Protein AF-0000000080306392 (afdb_homodimer)

Radius of gyration: 23.16 Å; Cα contacts (8 Å, |Δi|>4): 1329; chains: 2; bounding box: 58×68×60 Å

Nearest PDB structures (foldseek):
  4gak-assembly1_A-2  TM=8.140E-01  e=2.488E-18  Spirosoma linguale DSM 74
  2ess-assembly1_A-2  TM=8.096E-01  e=7.467E-17  Bacteroides thetaiotaomicron VPI-5482
  5kl9-assembly1_B  TM=9.425E-01  e=2.031E-08  Escherichia coli O157:H7
  5t06-assembly1_C  TM=9.428E-01  e=4.624E-08  Escherichia coli O157:H7
  5t06-assembly1_B  TM=9.443E-01  e=8.003E-08  Escherichia coli O157:H7

pLDDT: mean 93.7, std 6.09, range [65.19, 98.94]

Sequence (542 aa):
MFSTSTMLPRHAFSARDAARAGDVWRLFQEVAVEGSTACGWPPMRYREEKTAFVVRSMTVRHHLEATYGEPLAATTWVSRMRREMLSTREIRVRSSRGAIASARQEWVHVSESLEMARAPRSLIEAFPVESGPDDDAAPELPALARELDAHEPHVFTFRAWWTWMDPLDHVNHPQYVDFCDEALSLAAHAAGLAPRDVEPIAEELTFRSPVTAGDEVRVETIARGHTEDGAAVFANRILVGDRVCVTGTTVRRMLGETGPSRLADAIRTSRMFSTSTMLPRHAFSARDAARAGDVWRLFQEVAVEGSTACGWPPMRYREEKTAFVVRSMTVRHHLEATYGEPLAATTWVSRMRREMLSTREIRVRSSRGAIASARQEWVHVSESLEMARAPRSLIEAFPVESGPDDDAAPELPALARELDAHEPHVFTFRAWWTWMDPLDHVNHPQYVDFCDEALSLAAHAAGLAPRDVEPIAEELTFRSPVTAGDEVRVETIARGHTEDGAAVFANRILVGDRVCVTGTTVRRMLGETGPSRLADAIRTSR

Structure (mmCIF, N/CA/C/O backbone):
data_AF-0000000080306392-model_v1
#
loop_
_entity.id
_entity.type
_entity.pdbx_description
1 polymer 'Acyl-ACP thioesterase'
#
loop_
_atom_site.group_PDB
_atom_site.id
_atom_site.type_symbol
_atom_site.label_atom_id
_atom_site.label_alt_id
_atom_site.label_comp_id
_atom_site.label_asym_id
_atom_site.label_entity_id
_atom_site.label_seq_id
_atom_site.pdbx_PDB_ins_code
_atom_site.Cartn_x
_atom_site.Cartn_y
_atom_site.Cartn_z
_atom_site.occupancy
_atom_site.B_iso_or_equiv
_atom_site.auth_seq_id
_atom_site.auth_comp_id
_atom_site.auth_asym_id
_atom_site.auth_atom_id
_atom_site.pdbx_PDB_model_num
ATOM 1 N N . MET A 1 1 ? -8.258 2.852 26.859 1 94.06 1 MET A N 1
ATOM 2 C CA . MET A 1 1 ? -7 3.133 26.172 1 94.06 1 MET A CA 1
ATOM 3 C C . MET A 1 1 ? -6.297 1.839 25.766 1 94.06 1 MET A C 1
ATOM 5 O O . MET A 1 1 ? -6.258 0.885 26.547 1 94.06 1 MET A O 1
ATOM 9 N N . PHE A 1 2 ? -5.871 1.812 24.5 1 95.69 2 PHE A N 1
ATOM 10 C CA . PHE A 1 2 ? -5.203 0.644 23.938 1 95.69 2 PHE A CA 1
ATOM 11 C C . PHE A 1 2 ? -3.789 0.991 23.484 1 95.69 2 PHE A C 1
ATOM 13 O O . PHE A 1 2 ? -3.553 2.07 22.938 1 95.69 2 PHE A O 1
ATOM 20 N N . SER A 1 3 ? -2.877 0.065 23.812 1 96.62 3 SER A N 1
ATOM 21 C CA . SER A 1 3 ? -1.497 0.239 23.359 1 96.62 3 SER A CA 1
ATOM 22 C C . SER A 1 3 ? -0.985 -1.008 22.656 1 96.62 3 SER A C 1
ATOM 24 O O . SER A 1 3 ? -1.393 -2.125 22.984 1 96.62 3 SER A O 1
ATOM 26 N N . THR A 1 4 ? -0.146 -0.813 21.688 1 96.38 4 THR A N 1
ATOM 27 C CA . THR A 1 4 ? 0.436 -1.923 20.938 1 96.38 4 THR A CA 1
ATOM 28 C C . THR A 1 4 ? 1.824 -1.558 20.422 1 96.38 4 THR A C 1
ATOM 30 O O . THR A 1 4 ? 2.195 -0.383 20.406 1 96.38 4 THR A O 1
ATOM 33 N N . SER A 1 5 ? 2.609 -2.551 20.141 1 94.94 5 SER A N 1
ATOM 34 C CA . SER A 1 5 ? 3.889 -2.4 19.453 1 94.94 5 SER A CA 1
ATOM 35 C C . SER A 1 5 ? 3.775 -2.789 17.984 1 94.94 5 SER A C 1
ATOM 37 O O . SER A 1 5 ? 3.086 -3.754 17.641 1 94.94 5 SER A O 1
ATOM 39 N N . THR A 1 6 ? 4.438 -2.014 17.188 1 93.06 6 THR A N 1
ATOM 40 C CA . THR A 1 6 ? 4.344 -2.277 15.758 1 93.06 6 THR A CA 1
ATOM 41 C C . THR A 1 6 ? 5.598 -1.795 15.031 1 93.06 6 THR A C 1
ATOM 43 O O . THR A 1 6 ? 6.559 -1.359 15.672 1 93.06 6 THR A O 1
ATOM 46 N N . MET A 1 7 ? 5.621 -2.037 13.719 1 92 7 MET A N 1
ATOM 47 C CA . MET A 1 7 ? 6.664 -1.584 12.812 1 92 7 MET A CA 1
ATOM 48 C C . MET A 1 7 ? 6.082 -1.232 11.445 1 92 7 MET A C 1
ATOM 50 O O . MET A 1 7 ? 5.117 -1.854 11 1 92 7 MET A O 1
ATOM 54 N N . LEU A 1 8 ? 6.656 -0.255 10.828 1 95.62 8 LEU A N 1
ATOM 55 C CA . LEU A 1 8 ? 6.266 0.029 9.453 1 95.62 8 LEU A CA 1
ATOM 56 C C . LEU A 1 8 ? 6.898 -0.969 8.484 1 95.62 8 LEU A C 1
ATOM 58 O O . LEU A 1 8 ? 8.055 -1.354 8.656 1 95.62 8 LEU A O 1
ATOM 62 N N . PRO A 1 9 ? 6.152 -1.354 7.496 1 94.44 9 PRO A N 1
ATOM 63 C CA . PRO A 1 9 ? 6.684 -2.316 6.531 1 94.44 9 PRO A CA 1
ATOM 64 C C . PRO A 1 9 ? 7.727 -1.703 5.602 1 94.44 9 PRO A C 1
ATOM 66 O O . PRO A 1 9 ? 7.816 -0.478 5.492 1 94.44 9 PRO A O 1
ATOM 69 N N . ARG A 1 10 ? 8.445 -2.52 4.914 1 91.94 10 ARG A N 1
ATOM 70 C CA . ARG A 1 10 ? 9.539 -2.1 4.039 1 91.94 10 ARG A CA 1
ATOM 71 C C . ARG A 1 10 ? 9.039 -1.131 2.969 1 91.94 10 ARG A C 1
ATOM 73 O O . ARG A 1 10 ? 9.688 -0.124 2.684 1 91.94 10 ARG A O 1
ATOM 80 N N . HIS A 1 11 ? 7.914 -1.442 2.412 1 92.06 11 HIS A N 1
ATOM 81 C CA . HIS A 1 11 ? 7.453 -0.663 1.271 1 92.06 11 HIS A CA 1
ATOM 82 C C . HIS A 1 11 ? 6.98 0.722 1.702 1 92.06 11 HIS A C 1
ATOM 84 O O . HIS A 1 11 ? 6.703 1.577 0.859 1 92.06 11 HIS A O 1
ATOM 90 N N . ALA A 1 12 ? 6.906 0.969 3.008 1 95.62 12 ALA A N 1
ATOM 91 C CA . ALA A 1 12 ? 6.504 2.271 3.533 1 95.62 12 ALA A CA 1
ATOM 92 C C . ALA A 1 12 ? 7.637 3.285 3.412 1 95.62 12 ALA A C 1
ATOM 94 O O . ALA A 1 12 ? 7.422 4.488 3.574 1 95.62 12 ALA A O 1
ATOM 95 N N . PHE A 1 13 ? 8.867 2.818 3.121 1 95.25 13 PHE A N 1
ATOM 96 C CA . PHE A 1 13 ? 10.039 3.684 3.201 1 95.25 13 PHE A CA 1
ATOM 97 C C . PHE A 1 13 ? 10.547 4.035 1.811 1 95.25 13 PHE A C 1
ATOM 99 O O . PHE A 1 13 ? 10.508 3.205 0.9 1 95.25 13 PHE A O 1
ATOM 106 N N . SER A 1 14 ? 11.008 5.273 1.698 1 92.88 14 SER A N 1
ATOM 107 C CA . SER A 1 14 ? 11.625 5.758 0.471 1 92.88 14 SER A CA 1
ATOM 108 C C . SER A 1 14 ? 13.133 5.492 0.47 1 92.88 14 SER A C 1
ATOM 110 O O . SER A 1 14 ? 13.656 4.871 1.394 1 92.88 14 SER A O 1
ATOM 112 N N . ALA A 1 15 ? 13.789 5.988 -0.586 1 90.19 15 ALA A N 1
ATOM 113 C CA . ALA A 1 15 ? 15.219 5.77 -0.763 1 90.19 15 ALA A CA 1
ATOM 114 C C . ALA A 1 15 ? 16.031 6.523 0.289 1 90.19 15 ALA A C 1
ATOM 116 O O . ALA A 1 15 ? 17.219 6.27 0.467 1 90.19 15 ALA A O 1
ATOM 117 N N . ARG A 1 16 ? 15.43 7.402 1.005 1 89.25 16 ARG A N 1
ATOM 118 C CA . ARG A 1 16 ? 16.156 8.07 2.082 1 89.25 16 ARG A CA 1
ATOM 119 C C . ARG A 1 16 ? 15.852 7.422 3.43 1 89.25 16 ARG A C 1
ATOM 121 O O . ARG A 1 16 ? 16.172 7.98 4.48 1 89.25 16 ARG A O 1
ATOM 128 N N . ASP A 1 17 ? 15.141 6.336 3.412 1 88.19 17 ASP A N 1
ATOM 129 C CA . ASP A 1 17 ? 14.828 5.516 4.578 1 88.19 17 ASP A CA 1
ATOM 130 C C . ASP A 1 17 ? 13.859 6.234 5.512 1 88.19 17 ASP A C 1
ATOM 132 O O . ASP A 1 17 ? 13.961 6.117 6.734 1 88.19 17 ASP A O 1
ATOM 136 N N . ALA A 1 18 ? 13.062 7.051 4.941 1 91 18 ALA A N 1
ATOM 137 C CA . ALA A 1 18 ? 12.008 7.73 5.691 1 91 18 ALA A CA 1
ATOM 138 C C . ALA A 1 18 ? 10.625 7.234 5.281 1 91 18 ALA A C 1
ATOM 140 O O . ALA A 1 18 ? 10.375 6.992 4.098 1 91 18 ALA A O 1
ATOM 141 N N . ALA A 1 19 ? 9.789 7.121 6.273 1 95.62 19 ALA A N 1
ATOM 142 C CA . ALA A 1 19 ? 8.438 6.648 6.004 1 95.62 19 ALA A CA 1
ATOM 143 C C . ALA A 1 19 ? 7.625 7.707 5.258 1 95.62 19 ALA A C 1
ATOM 145 O O . ALA A 1 19 ? 7.734 8.898 5.547 1 95.62 19 ALA A O 1
ATOM 146 N N . ARG A 1 20 ? 6.828 7.273 4.359 1 96.5 20 ARG A N 1
ATOM 147 C CA . ARG A 1 20 ? 5.926 8.164 3.643 1 96.5 20 ARG A CA 1
ATOM 148 C C . ARG A 1 20 ? 4.703 8.5 4.488 1 96.5 20 ARG A C 1
ATOM 150 O O . ARG A 1 20 ? 4.242 7.68 5.281 1 96.5 20 ARG A O 1
ATOM 157 N N . ALA A 1 21 ? 4.176 9.719 4.238 1 97.94 21 ALA A N 1
ATOM 158 C CA . ALA A 1 21 ? 3.037 10.195 5.02 1 97.94 21 ALA A CA 1
ATOM 159 C C . ALA A 1 21 ? 1.858 9.234 4.918 1 97.94 21 ALA A C 1
ATOM 161 O O . ALA A 1 21 ? 1.241 8.891 5.93 1 97.94 21 ALA A O 1
ATOM 162 N N . GLY A 1 22 ? 1.537 8.789 3.678 1 97.88 22 GLY A N 1
ATOM 163 C CA . GLY A 1 22 ? 0.428 7.863 3.494 1 97.88 22 GLY A CA 1
ATOM 164 C C . GLY A 1 22 ? 0.584 6.578 4.285 1 97.88 22 GLY A C 1
ATOM 165 O O . GLY A 1 22 ? -0.397 6.031 4.793 1 97.88 22 GLY A O 1
ATOM 166 N N . ASP A 1 23 ? 1.792 6.105 4.402 1 97.5 23 ASP A N 1
ATOM 167 C CA . ASP A 1 23 ? 2.039 4.871 5.137 1 97.5 23 ASP A CA 1
ATOM 168 C C . ASP A 1 23 ? 1.917 5.094 6.645 1 97.5 23 ASP A C 1
ATOM 170 O O . ASP A 1 23 ? 1.495 4.195 7.375 1 97.5 23 ASP A O 1
ATOM 174 N N . VAL A 1 24 ? 2.262 6.246 7.141 1 98.25 24 VAL A N 1
ATOM 175 C CA . VAL A 1 24 ? 2.016 6.598 8.531 1 98.25 24 VAL A CA 1
ATOM 176 C C . VAL A 1 24 ? 0.511 6.664 8.789 1 98.25 24 VAL A C 1
ATOM 178 O O . VAL A 1 24 ? 0.033 6.219 9.836 1 98.25 24 VAL A O 1
ATOM 181 N N . TRP A 1 25 ? -0.219 7.234 7.84 1 98.56 25 TRP A N 1
ATOM 182 C CA . TRP A 1 25 ? -1.675 7.238 7.941 1 98.56 25 TRP A CA 1
ATOM 183 C C . TRP A 1 25 ? -2.219 5.816 8.039 1 98.56 25 TRP A C 1
ATOM 185 O O . TRP A 1 25 ? -3.131 5.547 8.82 1 98.56 25 TRP A O 1
ATOM 195 N N . ARG A 1 26 ? -1.692 4.91 7.215 1 97.75 26 ARG A N 1
ATOM 196 C CA . ARG A 1 26 ? -2.125 3.518 7.262 1 97.75 26 ARG A CA 1
ATOM 197 C C . ARG A 1 26 ? -1.822 2.895 8.617 1 97.75 26 ARG A C 1
ATOM 199 O O . ARG A 1 26 ? -2.604 2.086 9.125 1 97.75 26 ARG A O 1
ATOM 206 N N . LEU A 1 27 ? -0.699 3.252 9.195 1 97.75 27 LEU A N 1
ATOM 207 C CA . LEU A 1 27 ? -0.378 2.797 10.539 1 97.75 27 LEU A CA 1
ATOM 208 C C . LEU A 1 27 ? -1.445 3.244 11.539 1 97.75 27 LEU A C 1
ATOM 210 O O . LEU A 1 27 ? -1.894 2.455 12.367 1 97.75 27 LEU A O 1
ATOM 214 N N . PHE A 1 28 ? -1.903 4.508 11.43 1 98.25 28 PHE A N 1
ATOM 215 C CA . PHE A 1 28 ? -2.941 5.008 12.32 1 98.25 28 PHE A CA 1
ATOM 216 C C . PHE A 1 28 ? -4.234 4.219 12.148 1 98.25 28 PHE A C 1
ATOM 218 O O . PHE A 1 28 ? -4.922 3.922 13.125 1 98.25 28 PHE A O 1
ATOM 225 N N . GLN A 1 29 ? -4.551 3.965 10.914 1 96.81 29 GLN A N 1
ATOM 226 C CA . GLN A 1 29 ? -5.734 3.156 10.641 1 96.81 29 GLN A CA 1
ATOM 227 C C . GLN A 1 29 ? -5.641 1.794 11.312 1 96.81 29 GLN A C 1
ATOM 229 O O . GLN A 1 29 ? -6.594 1.347 11.953 1 96.81 29 GLN A O 1
ATOM 234 N N . GLU A 1 30 ? -4.508 1.167 11.211 1 95.94 30 GLU A N 1
ATOM 235 C CA . GLU A 1 30 ? -4.34 -0.167 11.781 1 95.94 30 GLU A CA 1
ATOM 236 C C . GLU A 1 30 ? -4.41 -0.13 13.305 1 95.94 30 GLU A C 1
ATOM 238 O O . GLU A 1 30 ? -4.992 -1.021 13.922 1 95.94 30 GLU A O 1
ATOM 243 N N . VAL A 1 31 ? -3.805 0.854 13.875 1 97.06 31 VAL A N 1
ATOM 244 C CA . VAL A 1 31 ? -3.84 0.997 15.328 1 97.06 31 VAL A CA 1
ATOM 245 C C . VAL A 1 31 ? -5.281 1.178 15.797 1 97.06 31 VAL A C 1
ATOM 247 O O . VAL A 1 31 ? -5.691 0.593 16.797 1 97.06 31 VAL A O 1
ATOM 250 N N . ALA A 1 32 ? -6.051 1.99 15.086 1 96.44 32 ALA A N 1
ATOM 251 C CA . ALA A 1 32 ? -7.465 2.174 15.406 1 96.44 32 ALA A CA 1
ATOM 252 C C . ALA A 1 32 ? -8.227 0.854 15.32 1 96.44 32 ALA A C 1
ATOM 254 O O . ALA A 1 32 ? -9.047 0.546 16.188 1 96.44 32 ALA A O 1
ATOM 255 N N . VAL A 1 33 ? -7.957 0.086 14.289 1 94.19 33 VAL A N 1
ATOM 256 C CA . VAL A 1 33 ? -8.609 -1.201 14.086 1 94.19 33 VAL A CA 1
ATOM 257 C C . VAL A 1 33 ? -8.258 -2.146 15.234 1 94.19 33 VAL A C 1
ATOM 259 O O . VAL A 1 33 ? -9.133 -2.83 15.773 1 94.19 33 VAL A O 1
ATOM 262 N N . GLU A 1 34 ? -6.984 -2.172 15.586 1 94.25 34 GLU A N 1
ATOM 263 C CA . GLU A 1 34 ? -6.555 -3.021 16.688 1 94.25 34 GLU A CA 1
ATOM 264 C C . GLU A 1 34 ? -7.215 -2.598 18 1 94.25 34 GLU A C 1
ATOM 266 O O . GLU A 1 34 ? -7.633 -3.443 18.797 1 94.25 34 GLU A O 1
ATOM 271 N N . GLY A 1 35 ? -7.281 -1.301 18.219 1 94.75 35 GLY A N 1
ATOM 272 C CA . GLY A 1 35 ? -7.977 -0.803 19.391 1 94.75 35 GLY A CA 1
ATOM 273 C C . GLY A 1 35 ? -9.438 -1.214 19.453 1 94.75 35 GLY A C 1
ATOM 274 O O . GLY A 1 35 ? -9.938 -1.623 20.5 1 94.75 35 GLY A O 1
ATOM 275 N N . SER A 1 36 ? -10.102 -1.083 18.344 1 94.19 36 SER A N 1
ATOM 276 C CA . SER A 1 36 ? -11.492 -1.517 18.234 1 94.19 36 SER A CA 1
ATOM 277 C C . SER A 1 36 ? -11.633 -3.012 18.516 1 94.19 36 SER A C 1
ATOM 279 O O . SER A 1 36 ? -12.531 -3.436 19.25 1 94.19 36 SER A O 1
ATOM 281 N N . THR A 1 37 ? -10.75 -3.777 17.969 1 93.12 37 THR A N 1
ATOM 282 C CA . THR A 1 37 ? -10.766 -5.227 18.141 1 93.12 37 THR A CA 1
ATOM 283 C C . THR A 1 37 ? -10.578 -5.59 19.609 1 93.12 37 THR A C 1
ATOM 285 O O . THR A 1 37 ? -11.266 -6.469 20.141 1 93.12 37 THR A O 1
ATOM 288 N N . ALA A 1 38 ? -9.656 -4.918 20.281 1 93.56 38 ALA A N 1
ATOM 289 C CA . ALA A 1 38 ? -9.336 -5.176 21.688 1 93.56 38 ALA A CA 1
ATOM 290 C C . ALA A 1 38 ? -10.547 -4.906 22.578 1 93.56 38 ALA A C 1
ATOM 292 O O . ALA A 1 38 ? -10.664 -5.484 23.656 1 93.56 38 ALA A O 1
ATOM 293 N N . CYS A 1 39 ? -11.477 -4.09 22.125 1 92.88 39 CYS A N 1
ATOM 294 C CA . CYS A 1 39 ? -12.656 -3.762 22.922 1 92.88 39 CYS A CA 1
ATOM 295 C C . CYS A 1 39 ? -13.852 -4.605 22.484 1 92.88 39 CYS A C 1
ATOM 297 O O . CYS A 1 39 ? -14.992 -4.312 22.859 1 92.88 39 CYS A O 1
ATOM 299 N N . GLY A 1 40 ? -13.625 -5.555 21.578 1 93.19 40 GLY A N 1
ATOM 300 C CA . GLY A 1 40 ? -14.664 -6.508 21.234 1 93.19 40 GLY A CA 1
ATOM 301 C C . GLY A 1 40 ? -15.352 -6.176 19.922 1 93.19 40 GLY A C 1
ATOM 302 O O . GLY A 1 40 ? -16.406 -6.742 19.609 1 93.19 40 GLY A O 1
ATOM 303 N N . TRP A 1 41 ? -14.797 -5.238 19.203 1 93.56 41 TRP A N 1
ATOM 304 C CA . TRP A 1 41 ? -15.375 -4.875 17.906 1 93.56 41 TRP A CA 1
ATOM 305 C C . TRP A 1 41 ? -14.344 -5.02 16.797 1 93.56 41 TRP A C 1
ATOM 307 O O . TRP A 1 41 ? -13.859 -4.023 16.25 1 93.56 41 TRP A O 1
ATOM 317 N N . PRO A 1 42 ? -14.07 -6.27 16.453 1 91.62 42 PRO A N 1
ATOM 318 C CA . PRO A 1 42 ? -13.273 -6.508 15.25 1 91.62 42 PRO A CA 1
ATOM 319 C C . PRO A 1 42 ? -14.023 -6.18 13.961 1 91.62 42 PRO A C 1
ATOM 321 O O . PRO A 1 42 ? -15.242 -6.016 13.977 1 91.62 42 PRO A O 1
ATOM 324 N N . PRO A 1 43 ? -13.344 -6.109 12.859 1 87.38 43 PRO A N 1
ATOM 325 C CA . PRO A 1 43 ? -13.953 -5.695 11.594 1 87.38 43 PRO A CA 1
ATOM 326 C C . PRO A 1 43 ? -15.172 -6.539 11.219 1 87.38 43 PRO A C 1
ATOM 328 O O . PRO A 1 43 ? -16.203 -6 10.797 1 87.38 43 PRO A O 1
ATOM 331 N N . MET A 1 44 ? -15.102 -7.781 11.43 1 87.88 44 MET A N 1
ATOM 332 C CA . MET A 1 44 ? -16.156 -8.68 10.992 1 87.88 44 MET A CA 1
ATOM 333 C C . MET A 1 44 ? -17.438 -8.461 11.805 1 87.88 44 MET A C 1
ATOM 335 O O . MET A 1 44 ? -18.547 -8.672 11.305 1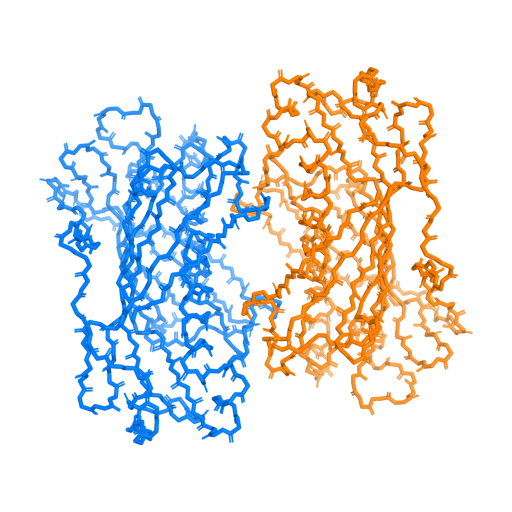 87.88 44 MET A O 1
ATOM 339 N N . ARG A 1 45 ? -17.359 -8.039 13.055 1 90.75 45 ARG A N 1
ATOM 340 C CA . ARG A 1 45 ? -18.562 -7.762 13.852 1 90.75 45 ARG A CA 1
ATOM 341 C C . ARG A 1 45 ? -19.359 -6.598 13.258 1 90.75 45 ARG A C 1
ATOM 343 O O . ARG A 1 45 ? -20.578 -6.609 13.273 1 90.75 45 ARG A O 1
ATOM 350 N N . TYR A 1 46 ? -18.641 -5.551 12.805 1 89.31 46 TYR A N 1
ATOM 351 C CA . TYR A 1 46 ? -19.312 -4.434 12.156 1 89.31 46 TYR A CA 1
ATOM 352 C C . TYR A 1 46 ? -20.141 -4.914 10.961 1 89.31 46 TYR A C 1
ATOM 354 O O . TYR A 1 46 ? -21.266 -4.469 10.758 1 89.31 46 TYR A O 1
ATOM 362 N N . ARG A 1 47 ? -19.531 -5.801 10.203 1 86.5 47 ARG A N 1
ATOM 363 C CA . ARG A 1 47 ? -20.219 -6.375 9.047 1 86.5 47 ARG A CA 1
ATOM 364 C C . ARG A 1 47 ? -21.453 -7.156 9.477 1 86.5 47 ARG A C 1
ATOM 366 O O . ARG A 1 47 ? -22.516 -7.016 8.875 1 86.5 47 ARG A O 1
ATOM 373 N N . GLU A 1 48 ? -21.312 -7.941 10.461 1 88.44 48 GLU A N 1
ATOM 374 C CA . GLU A 1 48 ? -22.406 -8.766 10.961 1 88.44 48 GLU A CA 1
ATOM 375 C C . GLU A 1 48 ? -23.547 -7.906 11.484 1 88.44 48 GLU A C 1
ATOM 377 O O . GLU A 1 48 ? -24.719 -8.242 11.289 1 88.44 48 GLU A O 1
ATOM 382 N N . GLU A 1 49 ? -23.219 -6.855 12.086 1 88.88 49 GLU A N 1
ATOM 383 C CA . GLU A 1 49 ? -24.219 -5.977 12.672 1 88.88 49 GLU A CA 1
ATOM 384 C C . GLU A 1 49 ? -24.672 -4.906 11.68 1 88.88 49 GLU A C 1
ATOM 386 O O . GLU A 1 49 ? -25.469 -4.031 12.016 1 88.88 49 GLU A O 1
ATOM 391 N N . LYS A 1 50 ? -24.109 -4.941 10.484 1 87.19 50 LYS A N 1
ATOM 392 C CA . LYS A 1 50 ? -24.484 -4.062 9.383 1 87.19 50 LYS A CA 1
ATOM 393 C C . LYS A 1 50 ? -24.312 -2.594 9.758 1 87.19 50 LYS A C 1
ATOM 395 O O . LYS A 1 50 ? -25.219 -1.784 9.562 1 87.19 50 LYS A O 1
ATOM 400 N N . THR A 1 51 ? -23.156 -2.346 10.375 1 88.12 51 THR A N 1
ATOM 401 C CA . THR A 1 51 ? -22.797 -0.985 10.766 1 88.12 51 THR A CA 1
ATOM 402 C C . THR A 1 51 ? -21.328 -0.712 10.5 1 88.12 51 THR A C 1
ATOM 404 O O . THR A 1 51 ? -20.562 -1.635 10.211 1 88.12 51 THR A O 1
ATOM 407 N N . ALA A 1 52 ? -21.016 0.565 10.484 1 89.19 52 ALA A N 1
ATOM 408 C CA . ALA A 1 52 ? -19.625 0.925 10.242 1 89.19 52 ALA A CA 1
ATOM 409 C C . ALA A 1 52 ? -19.328 2.332 10.75 1 89.19 52 ALA A C 1
ATOM 411 O O . ALA A 1 52 ? -20.234 3.104 11.039 1 89.19 52 ALA A O 1
ATOM 412 N N . PHE A 1 53 ? -18.078 2.578 10.992 1 90 53 PHE A N 1
ATOM 413 C CA . PHE A 1 53 ? -17.578 3.938 11.133 1 90 53 PHE A CA 1
ATOM 414 C C . PHE A 1 53 ? -16.766 4.348 9.906 1 90 53 PHE A C 1
ATOM 416 O O . PHE A 1 53 ? -16 3.545 9.367 1 90 53 PHE A O 1
ATOM 423 N N . VAL A 1 54 ? -16.984 5.535 9.461 1 92.5 54 VAL A N 1
ATOM 424 C CA . VAL A 1 54 ? -16.172 6.094 8.383 1 92.5 54 VAL A CA 1
ATOM 425 C C . VAL A 1 54 ? -15.477 7.367 8.867 1 92.5 54 VAL A C 1
ATOM 427 O O . VAL A 1 54 ? -16.062 8.148 9.625 1 92.5 54 VAL A O 1
ATOM 430 N N . VAL A 1 55 ? -14.32 7.539 8.469 1 95.81 55 VAL A N 1
ATOM 431 C CA . VAL A 1 55 ? -13.57 8.719 8.867 1 95.81 55 VAL A CA 1
ATOM 432 C C . VAL A 1 55 ? -14.102 9.945 8.133 1 95.81 55 VAL A C 1
ATOM 434 O O . VAL A 1 55 ? -14.172 9.961 6.898 1 95.81 55 VAL A O 1
ATOM 437 N N . ARG A 1 56 ? -14.438 10.953 8.844 1 96.12 56 ARG A N 1
ATOM 438 C CA . ARG A 1 56 ? -14.891 12.227 8.281 1 96.12 56 ARG A CA 1
ATOM 439 C C . ARG A 1 56 ? -13.719 13.172 8.055 1 96.12 56 ARG A C 1
ATOM 441 O O . ARG A 1 56 ? -13.688 13.906 7.066 1 96.12 56 ARG A O 1
ATOM 448 N N . SER A 1 57 ? -12.891 13.203 9.008 1 98.12 57 SER A N 1
ATOM 449 C CA . SER A 1 57 ? -11.672 14 8.898 1 98.12 57 SER A CA 1
ATOM 450 C C . SER A 1 57 ? -10.547 13.43 9.758 1 98.12 57 SER A C 1
ATOM 452 O O . SER A 1 57 ? -10.805 12.656 10.688 1 98.12 57 SER A O 1
ATOM 454 N N . MET A 1 58 ? -9.391 13.75 9.398 1 98.56 58 MET A N 1
ATOM 455 C CA . MET A 1 58 ? -8.219 13.297 10.141 1 98.56 58 MET A CA 1
ATOM 456 C C . MET A 1 58 ? -7.094 14.32 10.055 1 98.56 58 MET A C 1
ATOM 458 O O . MET A 1 58 ? -6.832 14.875 8.992 1 98.56 58 MET A O 1
ATOM 462 N N . THR A 1 59 ? -6.523 14.625 11.219 1 98.81 59 THR A N 1
ATOM 463 C CA . THR A 1 59 ? -5.348 15.484 11.344 1 98.81 59 THR A CA 1
ATOM 464 C C . THR A 1 59 ? -4.137 14.68 11.805 1 98.81 59 THR A C 1
ATOM 466 O O . THR A 1 59 ? -4.23 13.898 12.758 1 98.81 59 THR A O 1
ATOM 469 N N . VAL A 1 60 ? -3.061 14.844 11.117 1 98.75 60 VAL A N 1
ATOM 470 C CA . VAL A 1 60 ? -1.831 14.141 11.469 1 98.75 60 VAL A CA 1
ATOM 471 C C . VAL A 1 60 ? -0.684 15.141 11.602 1 98.75 60 VAL A C 1
ATOM 473 O O . VAL A 1 60 ? -0.55 16.047 10.781 1 98.75 60 VAL A O 1
ATOM 476 N N . ARG A 1 61 ? 0.088 15.016 12.609 1 98.5 61 ARG A N 1
ATOM 477 C CA . ARG A 1 61 ? 1.36 15.711 12.789 1 98.5 61 ARG A CA 1
ATOM 478 C C . ARG A 1 61 ? 2.521 14.719 12.812 1 98.5 61 ARG A C 1
ATOM 480 O O . ARG A 1 61 ? 2.494 13.734 13.555 1 98.5 61 ARG A O 1
ATOM 487 N N . HIS A 1 62 ? 3.475 15.008 11.93 1 97.75 62 HIS A N 1
ATOM 488 C CA . HIS A 1 62 ? 4.707 14.227 11.93 1 97.75 62 HIS A CA 1
ATOM 489 C C . HIS A 1 62 ? 5.785 14.891 12.781 1 97.75 62 HIS A C 1
ATOM 491 O O . HIS A 1 62 ? 6.09 16.078 12.586 1 97.75 62 HIS A O 1
ATOM 497 N N . HIS A 1 63 ? 6.383 14.172 13.664 1 96.5 63 HIS A N 1
ATOM 498 C CA . HIS A 1 63 ? 7.43 14.703 14.531 1 96.5 63 HIS A CA 1
ATOM 499 C C . HIS A 1 63 ? 8.805 14.234 14.078 1 96.5 63 HIS A C 1
ATOM 501 O O . HIS A 1 63 ? 9.391 14.797 13.156 1 96.5 63 HIS A O 1
ATOM 507 N N . LEU A 1 64 ? 9.266 13.078 14.516 1 95.25 64 LEU A N 1
ATOM 508 C CA . LEU A 1 64 ? 10.492 12.484 13.984 1 95.25 64 LEU A CA 1
ATOM 509 C C . LEU A 1 64 ? 10.172 11.5 12.867 1 95.25 64 LEU A C 1
ATOM 511 O O . LEU A 1 64 ? 9.164 10.789 12.922 1 95.25 64 LEU A O 1
ATOM 515 N N . GLU A 1 65 ? 10.992 11.469 11.883 1 93.5 65 GLU A N 1
ATOM 516 C CA . GLU A 1 65 ? 10.82 10.461 10.836 1 93.5 65 GLU A CA 1
ATOM 517 C C . GLU A 1 65 ? 11.148 9.062 11.359 1 93.5 65 GLU A C 1
ATOM 519 O O . GLU A 1 65 ? 12.203 8.844 11.953 1 93.5 65 GLU A O 1
ATOM 524 N N . ALA A 1 66 ? 10.211 8.18 11.141 1 93.44 66 ALA A N 1
ATOM 525 C CA . ALA A 1 66 ? 10.484 6.789 11.484 1 93.44 66 ALA A CA 1
ATOM 526 C C . ALA A 1 66 ? 11.586 6.215 10.594 1 93.44 66 ALA A C 1
ATOM 528 O O . ALA A 1 66 ? 11.648 6.512 9.398 1 93.44 66 ALA A O 1
ATOM 529 N N . THR A 1 67 ? 12.414 5.371 11.203 1 86.25 67 THR A N 1
ATOM 530 C CA . THR A 1 67 ? 13.477 4.711 10.453 1 86.25 67 THR A CA 1
ATOM 531 C C . THR A 1 67 ? 13.102 3.264 10.148 1 86.25 67 THR A C 1
ATOM 533 O O . THR A 1 67 ? 12.414 2.613 10.938 1 86.25 67 THR A O 1
ATOM 536 N N . TYR A 1 68 ? 13.633 2.826 9.086 1 86.75 68 TYR A N 1
ATOM 537 C CA . TYR A 1 68 ? 13.328 1.469 8.648 1 86.75 68 TYR A CA 1
ATOM 538 C C . TYR A 1 68 ? 13.766 0.448 9.695 1 86.75 68 TYR A C 1
ATOM 540 O O . TYR A 1 68 ? 14.938 0.411 10.078 1 86.75 68 TYR A O 1
ATOM 548 N N . GLY A 1 69 ? 12.836 -0.364 10.148 1 83.88 69 GLY A N 1
ATOM 549 C CA . GLY A 1 69 ? 13.109 -1.411 11.117 1 83.88 69 GLY A CA 1
ATOM 550 C C . GLY A 1 69 ? 12.953 -0.95 12.555 1 83.88 69 GLY A C 1
ATOM 551 O O . GLY A 1 69 ? 13.094 -1.743 13.484 1 83.88 69 GLY A O 1
ATOM 552 N N . GLU A 1 70 ? 12.672 0.274 12.75 1 89.69 70 GLU A N 1
ATOM 553 C CA . GLU A 1 70 ? 12.523 0.839 14.086 1 89.69 70 GLU A CA 1
ATOM 554 C C . GLU A 1 70 ? 11.227 0.37 14.742 1 89.69 70 GLU A C 1
ATOM 556 O O . GLU A 1 70 ? 10.148 0.514 14.172 1 89.69 70 GLU A O 1
ATOM 561 N N . PRO A 1 71 ? 11.328 -0.231 15.984 1 92.94 71 PRO A N 1
ATOM 562 C CA . PRO A 1 71 ? 10.086 -0.554 16.703 1 92.94 71 PRO A CA 1
ATOM 563 C C . PRO A 1 71 ? 9.297 0.688 17.109 1 92.94 71 PRO A C 1
ATOM 565 O O . PRO A 1 71 ? 9.883 1.688 17.531 1 92.94 71 PRO A O 1
ATOM 568 N N . LEU A 1 72 ? 8.023 0.628 16.984 1 96.81 72 LEU A N 1
ATOM 569 C CA . LEU A 1 72 ? 7.137 1.736 17.312 1 96.81 72 LEU A CA 1
ATOM 570 C C . LEU A 1 72 ? 6.113 1.316 18.359 1 96.81 72 LEU A C 1
ATOM 572 O O . LEU A 1 72 ? 5.602 0.196 18.328 1 96.81 72 LEU A O 1
ATOM 576 N N . ALA A 1 73 ? 5.91 2.184 19.297 1 97.5 73 ALA A N 1
ATOM 577 C CA . ALA A 1 73 ? 4.836 2.035 20.281 1 97.5 73 ALA A CA 1
ATOM 578 C C . ALA A 1 73 ? 3.67 2.967 19.953 1 97.5 73 ALA A C 1
ATOM 580 O O . ALA A 1 73 ? 3.854 4.176 19.812 1 97.5 73 ALA A O 1
ATOM 581 N N . ALA A 1 74 ? 2.504 2.4 19.828 1 97.31 74 ALA A N 1
ATOM 582 C CA . ALA A 1 74 ? 1.325 3.195 19.5 1 97.31 74 ALA A CA 1
ATOM 583 C C . ALA A 1 74 ? 0.278 3.111 20.609 1 97.31 74 ALA A C 1
ATOM 585 O O . ALA A 1 74 ? 0.08 2.051 21.203 1 97.31 74 ALA A O 1
ATOM 586 N N . THR A 1 75 ? -0.328 4.211 20.922 1 96.81 75 THR A N 1
ATOM 587 C CA . THR A 1 75 ? -1.429 4.301 21.875 1 96.81 75 THR A CA 1
ATOM 588 C C . THR A 1 75 ? -2.623 5.023 21.25 1 96.81 75 THR A C 1
ATOM 590 O O . THR A 1 75 ? -2.453 6.012 20.531 1 96.81 75 THR A O 1
ATOM 593 N N . THR A 1 76 ? -3.818 4.539 21.531 1 97 76 THR A N 1
ATOM 594 C CA . THR A 1 76 ? -5.023 5.168 21 1 97 76 THR A CA 1
ATOM 595 C C . THR A 1 76 ? -6.141 5.152 22.031 1 97 76 THR A C 1
ATOM 597 O O . THR A 1 76 ? -6.211 4.246 22.875 1 97 76 THR A O 1
ATOM 600 N N . TRP A 1 77 ? -6.934 6.141 22.016 1 95.75 77 TRP A N 1
ATOM 601 C CA . TRP A 1 77 ? -8.109 6.246 22.875 1 95.75 77 TRP A CA 1
ATOM 602 C C . TRP A 1 77 ? -9.18 7.109 22.219 1 95.75 77 TRP A C 1
ATOM 604 O O . TRP A 1 77 ? -8.906 7.844 21.266 1 95.75 77 TRP A O 1
ATOM 614 N N . VAL A 1 78 ? -10.406 6.945 22.625 1 95.75 78 VAL A N 1
ATOM 615 C CA . VAL A 1 78 ? -11.508 7.816 22.219 1 95.75 78 VAL A CA 1
ATOM 616 C C . VAL A 1 78 ? -11.617 8.992 23.172 1 95.75 78 VAL A C 1
ATOM 618 O O . VAL A 1 78 ? -11.82 8.805 24.375 1 95.75 78 VAL A O 1
ATOM 621 N N . SER A 1 79 ? -11.539 10.211 22.688 1 95.31 79 SER A N 1
ATOM 622 C CA . SER A 1 79 ? -11.5 11.391 23.547 1 95.31 79 SER A CA 1
ATOM 623 C C . SER A 1 79 ? -12.859 12.078 23.609 1 95.31 79 SER A C 1
ATOM 625 O O . SER A 1 79 ? -13.117 12.883 24.5 1 95.31 79 SER A O 1
ATOM 627 N N . ARG A 1 80 ? -13.672 11.781 22.625 1 94 80 ARG A N 1
ATOM 628 C CA . ARG A 1 80 ? -15.008 12.375 22.609 1 94 80 ARG A CA 1
ATOM 629 C C . ARG A 1 80 ? -16.016 11.43 21.938 1 94 80 ARG A C 1
ATOM 631 O O . ARG A 1 80 ? -15.656 10.695 21.016 1 94 80 ARG A O 1
ATOM 638 N N . MET A 1 81 ? -17.172 11.414 22.422 1 90.81 81 MET A N 1
ATOM 639 C CA . MET A 1 81 ? -18.344 10.781 21.812 1 90.81 81 MET A CA 1
ATOM 640 C C . MET A 1 81 ? -19.531 11.727 21.812 1 90.81 81 MET A C 1
ATOM 642 O O . MET A 1 81 ? -19.953 12.211 22.875 1 90.81 81 MET A O 1
ATOM 646 N N . ARG A 1 82 ? -19.984 11.938 20.578 1 88 82 ARG A N 1
ATOM 647 C CA . ARG A 1 82 ? -21.062 12.914 20.453 1 88 82 ARG A CA 1
ATOM 648 C C . ARG A 1 82 ? -22.281 12.297 19.781 1 88 82 ARG A C 1
ATOM 650 O O . ARG A 1 82 ? -22.172 11.68 18.719 1 88 82 ARG A O 1
ATOM 657 N N . ARG A 1 83 ? -23.438 12.43 20.422 1 84.94 83 ARG A N 1
ATOM 658 C CA . ARG A 1 83 ? -24.75 12.102 19.891 1 84.94 83 ARG A CA 1
ATOM 659 C C . ARG A 1 83 ? -24.828 10.641 19.469 1 84.94 83 ARG A C 1
ATOM 661 O O . ARG A 1 83 ? -25.516 10.297 18.516 1 84.94 83 ARG A O 1
ATOM 668 N N . GLU A 1 84 ? -23.938 9.867 19.953 1 79.38 84 GLU A N 1
ATOM 669 C CA . GLU A 1 84 ? -23.891 8.438 19.641 1 79.38 84 GLU A CA 1
ATOM 670 C C . GLU A 1 84 ? -23.641 8.211 18.141 1 79.38 84 GLU A C 1
ATOM 672 O O . GLU A 1 84 ? -24.047 7.191 17.594 1 79.38 84 GLU A O 1
ATOM 677 N N . MET A 1 85 ? -23.062 9.219 17.484 1 83 85 MET A N 1
ATOM 678 C CA . MET A 1 85 ? -22.875 9.117 16.047 1 83 85 MET A CA 1
ATOM 679 C C . MET A 1 85 ? -21.469 9.547 15.648 1 83 85 MET A C 1
ATOM 681 O O . MET A 1 85 ? -20.953 9.141 14.602 1 83 85 MET A O 1
ATOM 685 N N . LEU A 1 86 ? -20.969 10.398 16.484 1 85 86 LEU A N 1
ATOM 686 C CA . LEU A 1 86 ? -19.672 10.969 16.172 1 85 86 LEU A CA 1
ATOM 687 C C . LEU A 1 86 ? -18.656 10.633 17.266 1 85 86 LEU A C 1
ATOM 689 O O . LEU A 1 86 ? -18.984 10.695 18.453 1 85 86 LEU A O 1
ATOM 693 N N . SER A 1 87 ? -17.516 10.211 16.844 1 92.62 87 SER A N 1
ATOM 694 C CA . SER A 1 87 ? -16.469 9.938 17.812 1 92.62 87 SER A CA 1
ATOM 695 C C . SER A 1 87 ? -15.133 10.539 17.375 1 92.62 87 SER A C 1
ATOM 697 O O . SER A 1 87 ? -14.859 10.656 16.188 1 92.62 87 SER A O 1
ATOM 699 N N . THR A 1 88 ? -14.406 11.047 18.406 1 96.12 88 THR A N 1
ATOM 700 C CA . THR A 1 88 ? -13.031 11.508 18.188 1 96.12 88 THR A CA 1
ATOM 701 C C . THR A 1 88 ? -12.031 10.508 18.766 1 96.12 88 THR A C 1
ATOM 703 O O . THR A 1 88 ? -12.102 10.172 19.953 1 96.12 88 THR A O 1
ATOM 706 N N . ARG A 1 89 ? -11.18 10.016 17.922 1 97.06 89 ARG A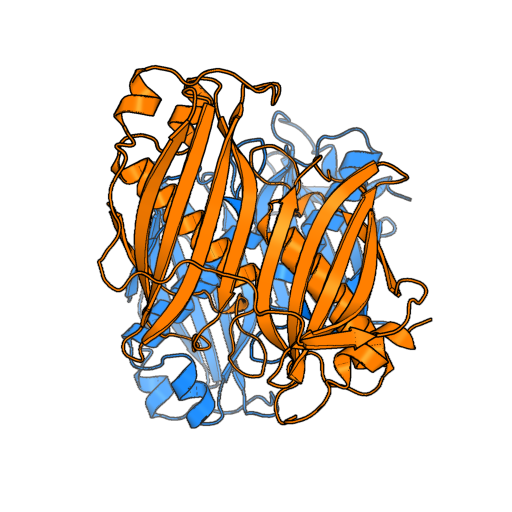 N 1
ATOM 707 C CA . ARG A 1 89 ? -10.133 9.102 18.375 1 97.06 89 ARG A CA 1
ATOM 708 C C . ARG A 1 89 ? -8.758 9.742 18.25 1 97.06 89 ARG A C 1
ATOM 710 O O . ARG A 1 89 ? -8.453 10.383 17.234 1 97.06 89 ARG A O 1
ATOM 717 N N . GLU A 1 90 ? -7.969 9.531 19.25 1 97.62 90 GLU A N 1
ATOM 718 C CA . GLU A 1 90 ? -6.594 10.016 19.297 1 97.62 90 GLU A CA 1
ATOM 719 C C . GLU A 1 90 ? -5.598 8.867 19.188 1 97.62 90 GLU A C 1
ATOM 721 O O . GLU A 1 90 ? -5.828 7.785 19.734 1 97.62 90 GLU A O 1
ATOM 726 N N . ILE A 1 91 ? -4.52 9.109 18.469 1 97.69 91 ILE A N 1
ATOM 727 C CA . ILE A 1 91 ? -3.459 8.117 18.359 1 97.69 91 ILE A CA 1
ATOM 728 C C . ILE A 1 91 ? -2.098 8.797 18.5 1 97.69 91 ILE A C 1
ATOM 730 O O . ILE A 1 91 ? -1.867 9.852 17.906 1 97.69 91 ILE A O 1
ATOM 734 N N . ARG A 1 92 ? -1.212 8.18 19.312 1 97.81 92 ARG A N 1
ATOM 735 C CA . ARG A 1 92 ? 0.179 8.602 19.469 1 97.81 92 ARG A CA 1
ATOM 736 C C . ARG A 1 92 ? 1.133 7.457 19.141 1 97.81 92 ARG A C 1
ATOM 738 O O . ARG A 1 92 ? 0.922 6.32 19.562 1 97.81 92 ARG A O 1
ATOM 745 N N . VAL A 1 93 ? 2.076 7.766 18.328 1 97.38 93 VAL A N 1
ATOM 746 C CA . VAL A 1 93 ? 3.105 6.793 17.984 1 97.38 93 VAL A CA 1
ATOM 747 C C . VAL A 1 93 ? 4.477 7.324 18.391 1 97.38 93 VAL A C 1
ATOM 749 O O . VAL A 1 93 ? 4.848 8.445 18.047 1 97.38 93 VAL A O 1
ATOM 752 N N . ARG A 1 94 ? 5.238 6.516 19.047 1 96.75 94 ARG A N 1
ATOM 753 C CA . ARG A 1 94 ? 6.562 6.891 19.531 1 96.75 94 ARG A CA 1
ATOM 754 C C . ARG A 1 94 ? 7.578 5.785 19.266 1 96.75 94 ARG A C 1
ATOM 756 O O . ARG A 1 94 ? 7.203 4.637 19.016 1 96.75 94 ARG A O 1
ATOM 763 N N . SER A 1 95 ? 8.773 6.137 19.203 1 96.19 95 SER A N 1
ATOM 764 C CA . SER A 1 95 ? 9.906 5.227 19.266 1 96.19 95 SER A CA 1
ATOM 765 C C . SER A 1 95 ? 10.797 5.535 20.469 1 96.19 95 SER A C 1
ATOM 767 O O . SER A 1 95 ? 10.445 6.355 21.312 1 96.19 95 SER A O 1
ATOM 769 N N . SER A 1 96 ? 11.945 4.773 20.578 1 95.44 96 SER A N 1
ATOM 770 C CA . SER A 1 96 ? 12.898 5.047 21.641 1 95.44 96 SER A CA 1
ATOM 771 C C . SER A 1 96 ? 13.492 6.441 21.5 1 95.44 96 SER A C 1
ATOM 773 O O . SER A 1 96 ? 14 7.004 22.469 1 95.44 96 SER A O 1
ATOM 775 N N . ARG A 1 97 ? 13.375 7.137 20.328 1 95.44 97 ARG A N 1
ATOM 776 C CA . ARG A 1 97 ? 13.969 8.445 20.062 1 95.44 97 ARG A CA 1
ATOM 777 C C . ARG A 1 97 ? 13.008 9.562 20.438 1 95.44 97 ARG A C 1
ATOM 779 O O . ARG A 1 97 ? 13.406 10.734 20.5 1 95.44 97 ARG A O 1
ATOM 786 N N . GLY A 1 98 ? 11.672 9.172 20.594 1 95.56 98 GLY A N 1
ATOM 787 C CA . GLY A 1 98 ? 10.656 10.172 20.875 1 95.56 98 GLY A CA 1
ATOM 788 C C . GLY A 1 98 ? 9.406 10.008 20.031 1 95.56 98 GLY A C 1
ATOM 789 O O . GLY A 1 98 ? 9.133 8.914 19.531 1 95.56 98 GLY A O 1
ATOM 790 N N . ALA A 1 99 ? 8.633 11.141 19.969 1 96.62 99 ALA A N 1
ATOM 791 C CA . ALA A 1 99 ? 7.383 11.109 19.219 1 96.62 99 ALA A CA 1
ATOM 792 C C . ALA A 1 99 ? 7.645 10.984 17.719 1 96.62 99 ALA A C 1
ATOM 794 O O . ALA A 1 99 ? 8.469 11.711 17.156 1 96.62 99 ALA A O 1
ATOM 795 N N . ILE A 1 100 ? 6.996 10.078 17.078 1 97.12 100 ILE A N 1
ATOM 796 C CA . ILE A 1 100 ? 7.113 9.867 15.633 1 97.12 100 ILE A CA 1
ATOM 797 C C . ILE A 1 100 ? 5.973 10.578 14.914 1 97.12 100 ILE A C 1
ATOM 799 O O . ILE A 1 100 ? 6.199 11.289 13.93 1 97.12 100 ILE A O 1
ATOM 803 N N . ALA A 1 101 ? 4.746 10.367 15.406 1 97.88 101 ALA A N 1
ATOM 804 C CA . ALA A 1 101 ? 3.586 11.008 14.789 1 97.88 101 ALA A CA 1
ATOM 805 C C . ALA A 1 101 ? 2.375 10.961 15.719 1 97.88 101 ALA A C 1
ATOM 807 O O . ALA A 1 101 ? 2.309 10.125 16.625 1 97.88 101 ALA A O 1
ATOM 808 N N . SER A 1 102 ? 1.45 11.859 15.531 1 98.25 102 SER A N 1
ATOM 809 C CA . SER A 1 102 ? 0.182 11.922 16.25 1 98.25 102 SER A CA 1
ATOM 810 C C . SER A 1 102 ? -0.982 12.164 15.297 1 98.25 102 SER A C 1
ATOM 812 O O . SER A 1 102 ? -0.821 12.828 14.273 1 98.25 102 SER A O 1
ATOM 814 N N . ALA A 1 103 ? -2.123 11.641 15.664 1 98.44 103 ALA A N 1
ATOM 815 C CA . ALA A 1 103 ? -3.295 11.797 14.797 1 98.44 103 ALA A CA 1
ATOM 816 C C . ALA A 1 103 ? -4.559 12.016 15.625 1 98.44 103 ALA A C 1
ATOM 818 O O . ALA A 1 103 ? -4.66 11.539 16.75 1 98.44 103 ALA A O 1
ATOM 819 N N . ARG A 1 104 ? -5.426 12.797 15.125 1 98.31 104 ARG A N 1
ATOM 820 C CA . ARG A 1 104 ? -6.812 12.938 15.562 1 98.31 104 ARG A CA 1
ATOM 821 C C . ARG A 1 104 ? -7.777 12.578 14.438 1 98.31 104 ARG A C 1
ATOM 823 O O . ARG A 1 104 ? -7.73 13.172 13.352 1 98.31 104 ARG A O 1
ATOM 830 N N . GLN A 1 105 ? -8.594 11.594 14.703 1 98.06 105 GLN A N 1
ATOM 831 C CA . GLN A 1 105 ? -9.562 11.102 13.727 1 98.06 105 GLN A CA 1
ATOM 832 C C . GLN A 1 105 ? -10.992 11.422 14.164 1 98.06 105 GLN A C 1
ATOM 834 O O . GLN A 1 105 ? -11.375 11.156 15.305 1 98.06 105 GLN A O 1
ATOM 839 N N . GLU A 1 106 ? -11.75 11.984 13.297 1 97.25 106 GLU A N 1
ATOM 840 C CA . GLU A 1 106 ? -13.188 12.164 13.5 1 97.25 106 GLU A CA 1
ATOM 841 C C . GLU A 1 106 ? -13.984 11.102 12.742 1 97.25 106 GLU A C 1
ATOM 843 O O . GLU A 1 106 ? -13.922 11.031 11.516 1 97.25 106 GLU A O 1
ATOM 848 N N . TRP A 1 107 ? -14.703 10.297 13.484 1 95.94 107 TRP A N 1
ATOM 849 C CA . TRP A 1 107 ? -15.453 9.18 12.898 1 95.94 107 TRP A CA 1
ATOM 850 C C . TRP A 1 107 ? -16.953 9.445 12.953 1 95.94 107 TRP A C 1
ATOM 852 O O . TRP A 1 107 ? -17.453 10.016 13.922 1 95.94 107 TRP A O 1
ATOM 862 N N . VAL A 1 108 ? -17.594 9.016 11.938 1 94.56 108 VAL A N 1
ATOM 863 C CA . VAL A 1 108 ? -19.047 9.047 11.891 1 94.56 108 VAL A CA 1
ATOM 864 C C . VAL A 1 108 ? -19.594 7.621 11.773 1 94.56 108 VAL A C 1
ATOM 866 O O . VAL A 1 108 ? -19.109 6.836 10.953 1 94.56 108 VAL A O 1
ATOM 869 N N . HIS A 1 109 ? -20.531 7.324 12.602 1 93.12 109 HIS A N 1
ATOM 870 C CA . HIS A 1 109 ? -21.219 6.039 12.5 1 93.12 109 HIS A CA 1
ATOM 871 C C . HIS A 1 109 ? -22.234 6.043 11.359 1 93.12 109 HIS A C 1
ATOM 873 O O . HIS A 1 109 ? -23 6.996 11.203 1 93.12 109 HIS A O 1
ATOM 879 N N . VAL A 1 110 ? -22.125 4.973 10.578 1 89.81 110 VAL A N 1
ATOM 880 C CA . VAL A 1 110 ? -23 4.93 9.406 1 89.81 110 VAL A CA 1
ATOM 881 C C . VAL A 1 110 ? -23.641 3.547 9.289 1 89.81 110 VAL A C 1
ATOM 883 O O . VAL A 1 110 ? -23.109 2.564 9.812 1 89.81 110 VAL A O 1
ATOM 886 N N . SER A 1 111 ? -24.812 3.557 8.578 1 83.75 111 SER A N 1
ATOM 887 C CA . SER A 1 111 ? -25.469 2.311 8.219 1 83.75 111 SER A CA 1
ATOM 888 C C . SER A 1 111 ? -24.781 1.627 7.047 1 83.75 111 SER A C 1
ATOM 890 O O . SER A 1 111 ? -23.75 2.105 6.57 1 83.75 111 SER A O 1
ATOM 892 N N . GLU A 1 112 ? -25.359 0.478 6.66 1 77.19 112 GLU A N 1
ATOM 893 C CA . GLU A 1 112 ? -24.812 -0.27 5.527 1 77.19 112 GLU A CA 1
ATOM 894 C C . GLU A 1 112 ? -24.891 0.55 4.242 1 77.19 112 GLU A C 1
ATOM 896 O O . GLU A 1 112 ? -24.062 0.39 3.348 1 77.19 112 GLU A O 1
ATOM 901 N N . SER A 1 113 ? -25.844 1.413 4.199 1 79.06 113 SER A N 1
ATOM 902 C CA . SER A 1 113 ? -26.016 2.27 3.029 1 79.06 113 SER A CA 1
ATOM 903 C C . SER A 1 113 ? -25.234 3.57 3.182 1 79.06 113 SER A C 1
ATOM 905 O O . SER A 1 113 ? -25.422 4.504 2.395 1 79.06 113 SER A O 1
ATOM 907 N N . LEU A 1 114 ? -24.359 3.703 4.223 1 78.44 114 LEU A N 1
ATOM 908 C CA . LEU A 1 114 ? -23.438 4.797 4.496 1 78.44 114 LEU A CA 1
ATOM 909 C C . LEU A 1 114 ? -24.188 6.062 4.895 1 78.44 114 LEU A C 1
ATOM 911 O O . LEU A 1 114 ? -23.75 7.176 4.605 1 78.44 114 LEU A O 1
ATOM 915 N N . GLU A 1 115 ? -25.422 5.801 5.438 1 84 115 GLU A N 1
ATOM 916 C CA . GLU A 1 115 ? -26.156 6.914 6.031 1 84 115 GLU A CA 1
ATOM 917 C C . GLU A 1 115 ? -25.812 7.082 7.508 1 84 115 GLU A C 1
ATOM 919 O O . GLU A 1 115 ? -25.641 6.094 8.227 1 84 115 GLU A O 1
ATOM 924 N N . MET A 1 116 ? -25.688 8.328 7.836 1 86.88 116 MET A N 1
ATOM 925 C CA . MET A 1 116 ? -25.422 8.586 9.25 1 86.88 116 MET A CA 1
ATOM 926 C C . MET A 1 116 ? -26.516 8.008 10.125 1 86.88 116 MET A C 1
ATOM 928 O O . MET A 1 116 ? -27.703 8.133 9.812 1 86.88 116 MET A O 1
ATOM 932 N N . ALA A 1 117 ? -26.125 7.289 11.133 1 86.88 117 ALA A N 1
ATOM 933 C CA . ALA A 1 117 ? -27.078 6.641 12.039 1 86.88 117 ALA A CA 1
ATOM 934 C C . ALA A 1 117 ? -26.516 6.562 13.453 1 86.88 117 ALA A C 1
ATOM 936 O O . ALA A 1 117 ? -25.297 6.633 13.656 1 86.88 117 ALA A O 1
ATOM 937 N N . ARG A 1 118 ? -27.438 6.441 14.367 1 87.88 118 ARG A N 1
ATOM 938 C CA . ARG A 1 118 ? -27 6.238 15.75 1 87.88 118 ARG A CA 1
ATOM 939 C C . ARG A 1 118 ? -26.406 4.852 15.93 1 87.88 118 ARG A C 1
ATOM 941 O O . ARG A 1 118 ? -26.922 3.867 15.398 1 87.88 118 ARG A O 1
ATOM 948 N N . ALA A 1 119 ? -25.328 4.789 16.688 1 88.06 119 ALA A N 1
ATOM 949 C CA . ALA A 1 119 ? -24.672 3.52 16.953 1 88.06 119 ALA A CA 1
ATOM 950 C C . ALA A 1 119 ? -25.422 2.717 18 1 88.06 119 ALA A C 1
ATOM 952 O O . ALA A 1 119 ? -26.047 3.289 18.906 1 88.06 119 ALA A O 1
ATOM 953 N N . PRO A 1 120 ? -25.375 1.454 17.859 1 87 120 PRO A N 1
ATOM 954 C CA . PRO A 1 120 ? -25.969 0.639 18.922 1 87 120 PRO A CA 1
ATOM 955 C C . PRO A 1 120 ? -25.312 0.873 20.281 1 87 120 PRO A C 1
ATOM 957 O O . PRO A 1 120 ? -24.125 1.205 20.359 1 87 120 PRO A O 1
ATOM 960 N N . ARG A 1 121 ? -26.141 0.61 21.328 1 87.69 121 ARG A N 1
ATOM 961 C CA . ARG A 1 121 ? -25.672 0.852 22.703 1 87.69 121 ARG A CA 1
ATOM 962 C C . ARG A 1 121 ? -24.438 0.025 23 1 87.69 121 ARG A C 1
ATOM 964 O O . ARG A 1 121 ? -23.516 0.5 23.672 1 87.69 121 ARG A O 1
ATOM 971 N N . SER A 1 122 ? -24.391 -1.165 22.469 1 89.44 122 SER A N 1
ATOM 972 C CA . SER A 1 122 ? -23.266 -2.049 22.719 1 89.44 122 SER A CA 1
ATOM 973 C C . SER A 1 122 ? -21.969 -1.473 22.141 1 89.44 122 SER A C 1
ATOM 975 O O . SER A 1 122 ? -20.891 -1.653 22.703 1 89.44 122 SER A O 1
ATOM 977 N N . LEU A 1 123 ? -22.062 -0.762 21.031 1 87.94 123 LEU A N 1
ATOM 978 C CA . LEU A 1 123 ? -20.906 -0.147 20.391 1 87.94 123 LEU A CA 1
ATOM 979 C C . LEU A 1 123 ? -20.422 1.069 21.188 1 87.94 123 LEU A C 1
ATOM 981 O O . LEU A 1 123 ? -19.219 1.224 21.422 1 87.94 123 LEU A O 1
ATOM 985 N N . ILE A 1 124 ? -21.375 1.817 21.641 1 87.56 124 ILE A N 1
ATOM 986 C CA . ILE A 1 124 ? -21.047 3.018 22.406 1 87.56 124 ILE A CA 1
ATOM 987 C C . ILE A 1 124 ? -20.375 2.627 23.719 1 87.56 124 ILE A C 1
ATOM 989 O O . ILE A 1 124 ? -19.375 3.232 24.125 1 87.56 124 ILE A O 1
ATOM 993 N N . GLU A 1 125 ? -20.828 1.639 24.312 1 89.75 125 GLU A N 1
ATOM 994 C CA . GLU A 1 125 ? -20.328 1.192 25.609 1 89.75 125 GLU A CA 1
ATOM 995 C C . GLU A 1 125 ? -18.938 0.579 25.484 1 89.75 125 GLU A C 1
ATOM 997 O O . GLU A 1 125 ? -18.172 0.562 26.453 1 89.75 125 GLU A O 1
ATOM 1002 N N . ALA A 1 126 ? -18.625 0.113 24.312 1 91.38 126 ALA A N 1
ATOM 1003 C CA . ALA A 1 126 ? -17.344 -0.542 24.078 1 91.38 126 ALA A CA 1
ATOM 1004 C C . ALA A 1 126 ? -16.219 0.481 23.984 1 91.38 126 ALA A C 1
ATOM 1006 O O . ALA A 1 126 ? -15.039 0.128 24.109 1 91.38 126 ALA A O 1
ATOM 1007 N N . PHE A 1 127 ? -16.594 1.759 23.766 1 90.38 127 PHE A N 1
ATOM 1008 C CA . PHE A 1 127 ? -15.586 2.799 23.547 1 90.38 127 PHE A CA 1
ATOM 1009 C C . PHE A 1 127 ? -15.766 3.932 24.562 1 90.38 127 PHE A C 1
ATOM 1011 O O . PHE A 1 127 ? -16.125 5.047 24.188 1 90.38 127 PHE A O 1
ATOM 1018 N N . PRO A 1 128 ? -15.359 3.682 25.812 1 89.31 128 PRO A N 1
ATOM 1019 C CA . PRO A 1 128 ? -15.477 4.766 26.797 1 89.31 128 PRO A CA 1
ATOM 1020 C C . PRO A 1 128 ? -14.578 5.953 26.469 1 89.31 128 PRO A C 1
ATOM 1022 O O . PRO A 1 128 ? -13.469 5.773 25.969 1 89.31 128 PRO A O 1
ATOM 1025 N N . VAL A 1 129 ? -15.133 7.078 26.766 1 93.31 129 VAL A N 1
ATOM 1026 C CA . VAL A 1 129 ? -14.359 8.305 26.578 1 93.31 129 VAL A CA 1
ATOM 1027 C C . VAL A 1 129 ? -13.281 8.398 27.656 1 93.31 129 VAL A C 1
ATOM 1029 O O . VAL A 1 129 ? -13.547 8.195 28.844 1 93.31 129 VAL A O 1
ATOM 1032 N N . GLU A 1 130 ? -12.078 8.664 27.219 1 92.5 130 GLU A N 1
ATOM 1033 C CA . GLU A 1 130 ? -10.938 8.75 28.141 1 92.5 130 GLU A CA 1
ATOM 1034 C C . GLU A 1 130 ? -10.102 10 27.859 1 92.5 130 GLU A C 1
ATOM 1036 O O . GLU A 1 130 ? -10.102 10.508 26.734 1 92.5 130 GLU A O 1
ATOM 1041 N N . SER A 1 131 ? -9.43 10.359 29 1 88.94 131 SER A N 1
ATOM 1042 C CA . SER A 1 131 ? -8.438 11.422 28.828 1 88.94 131 SER A CA 1
ATOM 1043 C C . SER A 1 131 ? -7.082 10.844 28.438 1 88.94 131 SER A C 1
ATOM 1045 O O . SER A 1 131 ? -6.699 9.758 28.875 1 88.94 131 SER A O 1
ATOM 1047 N N . GLY A 1 132 ? -6.496 11.359 27.453 1 86.75 132 GLY A N 1
ATOM 1048 C CA . GLY A 1 132 ? -5.168 10.938 27.031 1 86.75 132 GLY A CA 1
ATOM 1049 C C . GLY A 1 132 ? -4.098 11.195 28.062 1 86.75 132 GLY A C 1
ATOM 1050 O O . GLY A 1 132 ? -4.391 11.711 29.156 1 86.75 132 GLY A O 1
ATOM 1051 N N . PRO A 1 133 ? -2.889 10.703 27.703 1 84.06 133 PRO A N 1
ATOM 1052 C CA . PRO A 1 133 ? -1.787 11 28.625 1 84.06 133 PRO A CA 1
ATOM 1053 C C . PRO A 1 133 ? -1.542 12.5 28.797 1 84.06 133 PRO A C 1
ATOM 1055 O O . PRO A 1 133 ? -1.915 13.289 27.922 1 84.06 133 PRO A O 1
ATOM 1058 N N . ASP A 1 134 ? -0.978 12.922 29.859 1 75.94 134 ASP A N 1
ATOM 1059 C CA . ASP A 1 134 ? -0.751 14.32 30.219 1 75.94 134 ASP A CA 1
ATOM 1060 C C . ASP A 1 134 ? 0.128 15.016 29.188 1 75.94 134 ASP A C 1
ATOM 1062 O O . ASP A 1 134 ? -0.055 16.203 28.906 1 75.94 134 ASP A O 1
ATOM 1066 N N . ASP A 1 135 ? 1.094 14.328 28.672 1 70.62 135 ASP A N 1
ATOM 1067 C CA . ASP A 1 135 ? 2.031 14.93 27.734 1 70.62 135 ASP A CA 1
ATOM 1068 C C . ASP A 1 135 ? 1.517 14.82 26.297 1 70.62 135 ASP A C 1
ATOM 1070 O O . ASP A 1 135 ? 2.277 14.992 25.344 1 70.62 135 ASP A O 1
ATOM 1074 N N . ASP A 1 136 ? 0.206 14.828 26.312 1 69.69 136 ASP A N 1
ATOM 1075 C CA . ASP A 1 136 ? -0.393 14.57 25 1 69.69 136 ASP A CA 1
ATOM 1076 C C . ASP A 1 136 ? -0.622 15.875 24.234 1 69.69 136 ASP A C 1
ATOM 1078 O O . ASP A 1 136 ? -1.449 16.688 24.641 1 69.69 136 ASP A O 1
ATOM 1082 N N . ALA A 1 137 ? 0.336 16.062 23.297 1 77.94 137 ALA A N 1
ATOM 1083 C CA . ALA A 1 137 ? 0.037 17.203 22.422 1 77.94 137 ALA A CA 1
ATOM 1084 C C . ALA A 1 137 ? -0.845 16.766 21.25 1 77.94 137 ALA A C 1
ATOM 1086 O O . ALA A 1 137 ? -0.501 15.844 20.516 1 77.94 137 ALA A O 1
ATOM 1087 N N . ALA A 1 138 ? -1.944 17.484 21.141 1 88.62 138 ALA A N 1
ATOM 1088 C CA . ALA A 1 138 ? -2.879 17.25 20.031 1 88.62 138 ALA A CA 1
ATOM 1089 C C . ALA A 1 138 ? -2.23 17.531 18.688 1 88.62 138 ALA A C 1
ATOM 1091 O O . ALA A 1 138 ? -1.447 18.484 18.562 1 88.62 138 ALA A O 1
ATOM 1092 N N . PRO A 1 139 ? -2.451 16.609 17.766 1 96.19 139 PRO A N 1
ATOM 1093 C CA . PRO A 1 139 ? -1.97 16.953 16.422 1 96.19 139 PRO A CA 1
ATOM 1094 C C . PRO A 1 139 ? -2.611 18.219 15.859 1 96.19 139 PRO A C 1
ATOM 1096 O O . PRO A 1 139 ? -3.836 18.359 15.906 1 96.19 139 PRO A O 1
ATOM 1099 N N . GLU A 1 140 ? -1.811 19.203 15.477 1 95.31 140 GLU A N 1
ATOM 1100 C CA . GLU A 1 140 ? -2.264 20.453 14.883 1 95.31 140 GLU A CA 1
ATOM 1101 C C . GLU A 1 140 ? -1.428 20.828 13.664 1 95.31 140 GLU A C 1
ATOM 1103 O O . GLU A 1 140 ? -0.24 20.5 13.594 1 95.31 140 GLU A O 1
ATOM 1108 N N . LEU A 1 141 ? -2.109 21.438 12.766 1 97.06 141 LEU A N 1
ATOM 1109 C CA . LEU A 1 141 ? -1.363 22.047 11.664 1 97.06 141 LEU A CA 1
ATOM 1110 C C . LEU A 1 141 ? -0.54 23.234 12.148 1 97.06 141 LEU A C 1
ATOM 1112 O O . LEU A 1 141 ? -1.007 24.016 12.977 1 97.06 141 LEU A O 1
ATOM 1116 N N . PRO A 1 142 ? 0.656 23.344 11.633 1 96.06 142 PRO A N 1
ATOM 1117 C CA . PRO A 1 142 ? 1.351 24.609 11.914 1 96.06 142 PRO A CA 1
ATOM 1118 C C . PRO A 1 142 ? 0.67 25.812 11.273 1 96.06 142 PRO A C 1
ATOM 1120 O O . PRO A 1 142 ? 0.017 25.672 10.234 1 96.06 142 PRO A O 1
ATOM 1123 N N . ALA A 1 143 ? 0.887 26.906 11.867 1 95.5 143 ALA A N 1
ATOM 1124 C CA . ALA A 1 143 ? 0.253 28.141 11.391 1 95.5 143 ALA A CA 1
ATOM 1125 C C . ALA A 1 143 ? 0.898 28.625 10.094 1 95.5 143 ALA A C 1
ATOM 1127 O O . ALA A 1 143 ? 2.117 28.531 9.93 1 95.5 143 ALA A O 1
ATOM 1128 N N . LEU A 1 144 ? 0.051 29.109 9.234 1 95.75 144 LEU A N 1
ATOM 1129 C CA . LEU A 1 144 ? 0.548 29.812 8.062 1 95.75 144 LEU A CA 1
ATOM 1130 C C . LEU A 1 144 ? 1.157 31.156 8.453 1 95.75 144 LEU A C 1
ATOM 1132 O O . LEU A 1 144 ? 0.466 32.031 9 1 95.75 144 LEU A O 1
ATOM 1136 N N . ALA A 1 145 ? 2.404 31.406 8.273 1 94.56 145 ALA A N 1
ATOM 1137 C CA . ALA A 1 145 ? 3.104 32.625 8.688 1 94.56 145 ALA A CA 1
ATOM 1138 C C . ALA A 1 145 ? 3.16 33.625 7.555 1 94.56 145 ALA A C 1
ATOM 1140 O O . ALA A 1 145 ? 3.082 34.844 7.789 1 94.56 145 ALA A O 1
ATOM 1141 N N . ARG A 1 146 ? 3.334 33.156 6.324 1 93.94 146 ARG A N 1
ATOM 1142 C CA . ARG A 1 146 ? 3.377 34 5.129 1 93.94 146 ARG A CA 1
ATOM 1143 C C . ARG A 1 146 ? 2.469 33.438 4.039 1 93.94 146 ARG A C 1
ATOM 1145 O O . ARG A 1 146 ? 2.615 32.281 3.625 1 93.94 146 ARG A O 1
ATOM 1152 N N . GLU A 1 147 ? 1.637 34.25 3.588 1 95.94 147 GLU A N 1
ATOM 1153 C CA . GLU A 1 147 ? 0.698 33.844 2.543 1 95.94 147 GLU A CA 1
ATOM 1154 C C . GLU A 1 147 ? 1.21 34.25 1.161 1 95.94 147 GLU A C 1
ATOM 1156 O O . GLU A 1 147 ? 1.812 35.312 0.999 1 95.94 147 GLU A O 1
ATOM 1161 N N . LEU A 1 148 ? 0.969 33.406 0.224 1 94.94 148 LEU A N 1
ATOM 1162 C CA . LEU A 1 148 ? 1.323 33.688 -1.161 1 94.94 148 LEU A CA 1
ATOM 1163 C C . LEU A 1 148 ? 0.115 34.219 -1.936 1 94.94 148 LEU A C 1
ATOM 1165 O O . LEU A 1 148 ? -1.028 34 -1.527 1 94.94 148 LEU A O 1
ATOM 1169 N N . ASP A 1 149 ? 0.396 34.875 -3.053 1 93.81 149 ASP A N 1
ATOM 1170 C CA . ASP A 1 149 ? -0.669 35.344 -3.932 1 93.81 149 ASP A CA 1
ATOM 1171 C C . ASP A 1 149 ? -1.426 34.156 -4.555 1 93.81 149 ASP A C 1
ATOM 1173 O O . ASP A 1 149 ? -0.852 33.094 -4.777 1 93.81 149 ASP A O 1
ATOM 1177 N N . ALA A 1 150 ? -2.658 34.5 -4.816 1 93.88 150 ALA A N 1
ATOM 1178 C CA . ALA A 1 150 ? -3.49 33.5 -5.465 1 93.88 150 ALA A CA 1
ATOM 1179 C C . ALA A 1 150 ? -2.895 33.062 -6.805 1 93.88 150 ALA A C 1
ATOM 1181 O O . ALA A 1 150 ? -2.305 33.906 -7.516 1 93.88 150 ALA A O 1
ATOM 1182 N N . HIS A 1 151 ? -3.006 31.844 -7.117 1 96.06 151 HIS A N 1
ATOM 1183 C CA . HIS A 1 151 ? -2.594 31.297 -8.406 1 96.06 151 HIS A CA 1
ATOM 1184 C C . HIS A 1 151 ? -3.465 30.109 -8.812 1 96.06 151 HIS A C 1
ATOM 1186 O O . HIS A 1 151 ? -4.262 29.625 -8.008 1 96.06 151 HIS A O 1
ATOM 1192 N N . GLU A 1 152 ? -3.395 29.719 -10.055 1 96.44 152 GLU A N 1
ATOM 1193 C CA . GLU A 1 152 ? -4.129 28.547 -10.539 1 96.44 152 GLU A CA 1
ATOM 1194 C C . GLU A 1 152 ? -3.6 27.266 -9.906 1 96.44 152 GLU A C 1
ATOM 1196 O O . GLU A 1 152 ? -2.398 27.141 -9.656 1 96.44 152 GLU A O 1
ATOM 1201 N N . PRO A 1 153 ? -4.387 26.344 -9.672 1 98 153 PRO A N 1
ATOM 1202 C CA . PRO A 1 153 ? -3.92 25.094 -9.062 1 98 153 PRO A CA 1
ATOM 1203 C C . PRO A 1 153 ? -3.066 24.266 -10.008 1 98 153 PRO A C 1
ATOM 1205 O O . PRO A 1 153 ? -3.266 24.297 -11.227 1 98 153 PRO A O 1
ATOM 1208 N N . HIS A 1 154 ? -2.074 23.609 -9.414 1 98.44 154 HIS A N 1
ATOM 1209 C CA . HIS A 1 154 ? -1.483 22.453 -10.094 1 98.44 154 HIS A CA 1
ATOM 1210 C C . HIS A 1 154 ? -2.473 21.297 -10.188 1 98.44 154 HIS A C 1
ATOM 1212 O O . HIS A 1 154 ? -3.105 20.938 -9.188 1 98.44 154 HIS A O 1
ATOM 1218 N N . VAL A 1 155 ? -2.635 20.688 -11.383 1 98.44 155 VAL A N 1
ATOM 1219 C CA . VAL A 1 155 ? -3.645 19.656 -11.578 1 98.44 155 VAL A CA 1
ATOM 1220 C C . VAL A 1 155 ? -2.967 18.328 -11.953 1 98.44 155 VAL A C 1
ATOM 1222 O O . VAL A 1 155 ? -2.16 18.297 -12.883 1 98.44 155 VAL A O 1
ATOM 1225 N N . PHE A 1 156 ? -3.225 17.312 -11.234 1 98.44 156 PHE A N 1
ATOM 1226 C CA . PHE A 1 156 ? -2.809 15.945 -11.492 1 98.44 156 PHE A CA 1
ATOM 1227 C C . PHE A 1 156 ? -4.02 15.031 -11.648 1 98.44 156 PHE A C 1
ATOM 1229 O O . PHE A 1 156 ? -4.895 14.992 -10.781 1 98.44 156 PHE A O 1
ATOM 1236 N N . THR A 1 157 ? -4.137 14.297 -12.797 1 98.62 157 THR A N 1
ATOM 1237 C CA . THR A 1 157 ? -5.285 13.438 -13.062 1 98.62 157 THR A CA 1
ATOM 1238 C C . THR A 1 157 ? -4.844 11.992 -13.242 1 98.62 157 THR A C 1
ATOM 1240 O O . THR A 1 157 ? -3.752 11.727 -13.742 1 98.62 157 THR A O 1
ATOM 1243 N N . PHE A 1 158 ? -5.637 11.094 -12.828 1 98.5 158 PHE A N 1
ATOM 1244 C CA . PHE A 1 158 ? -5.441 9.656 -13.008 1 98.5 158 PHE A CA 1
ATOM 1245 C C . PHE A 1 158 ? -6.758 8.906 -12.836 1 98.5 158 PHE A C 1
ATOM 1247 O O . PHE A 1 158 ? -7.758 9.492 -12.406 1 98.5 158 PHE A O 1
ATOM 1254 N N . ARG A 1 159 ? -6.789 7.68 -13.188 1 98.12 159 ARG A N 1
ATOM 1255 C CA . ARG A 1 159 ? -7.941 6.816 -12.961 1 98.12 159 ARG A CA 1
ATOM 1256 C C . ARG A 1 159 ? -7.734 5.934 -11.734 1 98.12 159 ARG A C 1
ATOM 1258 O O . ARG A 1 159 ? -6.648 5.379 -11.539 1 98.12 159 ARG A O 1
ATOM 1265 N N . ALA A 1 160 ? -8.727 5.852 -10.883 1 98.69 160 ALA A N 1
ATOM 1266 C CA . ALA A 1 160 ? -8.648 5.035 -9.672 1 98.69 160 ALA A CA 1
ATOM 1267 C C . ALA A 1 160 ? -8.695 3.549 -10.008 1 98.69 160 ALA A C 1
ATOM 1269 O O . ALA A 1 160 ? -9.531 3.113 -10.805 1 98.69 160 ALA A O 1
ATOM 1270 N N . TRP A 1 161 ? -7.824 2.791 -9.406 1 98.38 161 TRP A N 1
ATOM 1271 C CA . TRP A 1 161 ? -7.68 1.374 -9.719 1 98.38 161 TRP A CA 1
ATOM 1272 C C . TRP A 1 161 ? -8.656 0.532 -8.898 1 98.38 161 TRP A C 1
ATOM 1274 O O . TRP A 1 161 ? -9.031 0.91 -7.785 1 98.38 161 TRP A O 1
ATOM 1284 N N . TRP A 1 162 ? -9.07 -0.637 -9.422 1 96.88 162 TRP A N 1
ATOM 1285 C CA . TRP A 1 162 ? -9.883 -1.611 -8.703 1 96.88 162 TRP A CA 1
ATOM 1286 C C . TRP A 1 162 ? -9.109 -2.178 -7.508 1 96.88 162 TRP A C 1
ATOM 1288 O O . TRP A 1 162 ? -9.703 -2.473 -6.469 1 96.88 162 TRP A O 1
ATOM 1298 N N . THR A 1 163 ? -7.785 -2.221 -7.625 1 95.06 163 THR A N 1
ATOM 1299 C CA . THR A 1 163 ? -6.957 -2.857 -6.605 1 95.06 163 THR A CA 1
ATOM 1300 C C . THR A 1 163 ? -6.727 -1.912 -5.43 1 95.06 163 THR A C 1
ATOM 1302 O O . THR A 1 163 ? -6.02 -2.256 -4.48 1 95.06 163 THR A O 1
ATOM 1305 N N . TRP A 1 164 ? -7.332 -0.708 -5.484 1 96.69 164 TRP A N 1
ATOM 1306 C CA . TRP A 1 164 ? -7.18 0.262 -4.402 1 96.69 164 TRP A CA 1
ATOM 1307 C C . TRP A 1 164 ? -8.406 0.262 -3.498 1 96.69 164 TRP A C 1
ATOM 1309 O O . TRP A 1 164 ? -8.43 0.952 -2.475 1 96.69 164 TRP A O 1
ATOM 1319 N N . MET A 1 165 ? -9.445 -0.525 -3.814 1 96.44 165 MET A N 1
ATOM 1320 C CA . MET A 1 165 ? -10.719 -0.461 -3.104 1 96.44 165 MET A CA 1
ATOM 1321 C C . MET A 1 165 ? -10.648 -1.226 -1.786 1 96.44 165 MET A C 1
ATOM 1323 O O . MET A 1 165 ? -10.133 -2.342 -1.739 1 96.44 165 MET A O 1
ATOM 1327 N N . ASP A 1 166 ? -11.062 -0.584 -0.758 1 93.75 166 ASP A N 1
ATOM 1328 C CA . ASP A 1 166 ? -11.047 -1.207 0.562 1 93.75 166 ASP A CA 1
ATOM 1329 C C . ASP A 1 166 ? -12.32 -2.016 0.802 1 93.75 166 ASP A C 1
ATOM 1331 O O . ASP A 1 166 ? -13.109 -2.229 -0.121 1 93.75 166 ASP A O 1
ATOM 1335 N N . PRO A 1 167 ? -12.578 -2.533 2.037 1 91.31 167 PRO A N 1
ATOM 1336 C CA . PRO A 1 167 ? -13.734 -3.408 2.281 1 91.31 167 PRO A CA 1
ATOM 1337 C C . PRO A 1 167 ? -15.07 -2.693 2.09 1 91.31 167 PRO A C 1
ATOM 1339 O O . PRO A 1 167 ? -16.109 -3.346 1.963 1 91.31 167 PRO A O 1
ATOM 1342 N N . LEU A 1 168 ? -15.117 -1.404 2.1 1 90.31 168 LEU A N 1
ATOM 1343 C CA . LEU A 1 168 ? -16.344 -0.648 1.841 1 90.31 168 LEU A CA 1
ATOM 1344 C C . LEU A 1 168 ? -16.453 -0.281 0.365 1 90.31 168 LEU A C 1
ATOM 1346 O O . LEU A 1 168 ? -17.312 0.517 -0.018 1 90.31 168 LEU A O 1
ATOM 1350 N N . ASP A 1 169 ? -15.484 -0.777 -0.454 1 92.56 169 ASP A N 1
ATOM 1351 C CA . ASP A 1 169 ? -15.477 -0.732 -1.913 1 92.56 169 ASP A CA 1
ATOM 1352 C C . ASP A 1 169 ? -15.234 0.689 -2.418 1 92.56 169 ASP A C 1
ATOM 1354 O O . ASP A 1 169 ? -15.836 1.111 -3.41 1 92.56 169 ASP A O 1
ATOM 1358 N N . HIS A 1 170 ? -14.523 1.463 -1.748 1 94.94 170 HIS A N 1
ATOM 1359 C CA . HIS A 1 170 ? -14.016 2.76 -2.184 1 94.94 170 HIS A CA 1
ATOM 1360 C C . HIS A 1 170 ? -12.547 2.938 -1.805 1 94.94 170 HIS A C 1
ATOM 1362 O O . HIS A 1 170 ? -11.977 2.092 -1.115 1 94.94 170 HIS A O 1
ATOM 1368 N N . VAL A 1 171 ? -11.938 3.965 -2.316 1 97 171 VAL A N 1
ATOM 1369 C CA . VAL A 1 171 ? -10.531 4.238 -2.023 1 97 171 VAL A CA 1
ATOM 1370 C C . VAL A 1 171 ? -10.344 4.426 -0.52 1 97 171 VAL A C 1
ATOM 1372 O O . VAL A 1 171 ? -11.109 5.156 0.12 1 97 171 VAL A O 1
ATOM 1375 N N . ASN A 1 172 ? -9.406 3.719 0.021 1 96.06 172 ASN A N 1
ATOM 1376 C CA . ASN A 1 172 ? -9.055 3.83 1.433 1 96.06 172 ASN A CA 1
ATOM 1377 C C . ASN A 1 172 ? -8.516 5.215 1.767 1 96.06 172 ASN A C 1
ATOM 1379 O O . ASN A 1 172 ? -7.754 5.797 0.987 1 96.06 172 ASN A O 1
ATOM 1383 N N . HIS A 1 173 ? -8.852 5.785 2.877 1 96.56 173 HIS A N 1
ATOM 1384 C CA . HIS A 1 173 ? -8.641 7.207 3.141 1 96.56 173 HIS A CA 1
ATOM 1385 C C . HIS A 1 173 ? -7.156 7.551 3.16 1 96.56 173 HIS A C 1
ATOM 1387 O O . HIS A 1 173 ? -6.754 8.617 2.684 1 96.56 173 HIS A O 1
ATOM 1393 N N . PRO A 1 174 ? -6.203 6.656 3.686 1 97.88 174 PRO A N 1
ATOM 1394 C CA . PRO A 1 174 ? -4.789 7.039 3.619 1 97.88 174 PRO A CA 1
ATOM 1395 C C . PRO A 1 174 ? -4.305 7.25 2.188 1 97.88 174 PRO A C 1
ATOM 1397 O O . PRO A 1 174 ? -3.359 8.008 1.96 1 97.88 174 PRO A O 1
ATOM 1400 N N . GLN A 1 175 ? -4.922 6.617 1.268 1 98 175 GLN A N 1
ATOM 1401 C CA . GLN A 1 175 ? -4.488 6.688 -0.124 1 98 175 GLN A CA 1
ATOM 1402 C C . GLN A 1 175 ? -4.66 8.102 -0.68 1 98 175 GLN A C 1
ATOM 1404 O O . GLN A 1 175 ? -3.938 8.5 -1.595 1 98 175 GLN A O 1
ATOM 1409 N N . TYR A 1 176 ? -5.566 8.867 -0.132 1 98.81 176 TYR A N 1
ATOM 1410 C CA . TYR A 1 176 ? -5.75 10.242 -0.586 1 98.81 176 TYR A CA 1
ATOM 1411 C C . TYR A 1 176 ? -4.523 11.094 -0.269 1 98.81 176 TYR A C 1
ATOM 1413 O O . TYR A 1 176 ? -4.211 12.039 -0.994 1 98.81 176 TYR A O 1
ATOM 1421 N N . VAL A 1 177 ? -3.822 10.758 0.83 1 98.81 177 VAL A N 1
ATOM 1422 C CA . VAL A 1 177 ? -2.551 11.414 1.126 1 98.81 177 VAL A CA 1
ATOM 1423 C C . VAL A 1 177 ? -1.54 11.094 0.026 1 98.81 177 VAL A C 1
ATOM 1425 O O . VAL A 1 177 ? -0.797 11.977 -0.415 1 98.81 177 VAL A O 1
ATOM 1428 N N . ASP A 1 178 ? -1.533 9.859 -0.434 1 98.5 178 ASP A N 1
ATOM 1429 C CA . ASP A 1 178 ? -0.664 9.469 -1.541 1 98.5 178 ASP A CA 1
ATOM 1430 C C . ASP A 1 178 ? -0.972 10.289 -2.793 1 98.5 178 ASP A C 1
ATOM 1432 O O . ASP A 1 178 ? -0.062 10.656 -3.537 1 98.5 178 ASP A O 1
ATOM 1436 N N . PHE A 1 179 ? -2.256 10.516 -3.043 1 98.88 179 PHE A N 1
ATOM 1437 C CA . PHE A 1 179 ? -2.639 11.312 -4.203 1 98.88 179 PHE A CA 1
ATOM 1438 C C . PHE A 1 179 ? -2.041 12.711 -4.117 1 98.88 179 PHE A C 1
ATOM 1440 O O . PHE A 1 179 ? -1.455 13.203 -5.086 1 98.88 179 PHE A O 1
ATOM 1447 N N . CYS A 1 180 ? -2.18 13.336 -2.959 1 98.88 180 CYS A N 1
ATOM 1448 C CA . CYS A 1 180 ? -1.639 14.672 -2.762 1 98.88 180 CYS A CA 1
ATOM 1449 C C . CYS A 1 180 ? -0.125 14.68 -2.936 1 98.88 180 CYS A C 1
ATOM 1451 O O . CYS A 1 180 ? 0.424 15.562 -3.596 1 98.88 180 CYS A O 1
ATOM 1453 N N . ASP A 1 181 ? 0.509 13.703 -2.35 1 98.62 181 ASP A N 1
ATOM 1454 C CA . ASP A 1 181 ? 1.967 13.648 -2.406 1 98.62 181 ASP A CA 1
ATOM 1455 C C . ASP A 1 181 ? 2.453 13.375 -3.826 1 98.62 181 ASP A C 1
ATOM 1457 O O . ASP A 1 181 ? 3.508 13.859 -4.234 1 98.62 181 ASP A O 1
ATOM 1461 N N . GLU A 1 182 ? 1.704 12.562 -4.566 1 98.62 182 GLU A N 1
ATOM 1462 C CA . GLU A 1 182 ? 2.104 12.328 -5.949 1 98.62 182 GLU A CA 1
ATOM 1463 C C . GLU A 1 182 ? 1.972 13.594 -6.785 1 98.62 182 GLU A C 1
ATOM 1465 O O . GLU A 1 182 ? 2.834 13.891 -7.617 1 98.62 182 GLU A O 1
ATOM 1470 N N . ALA A 1 183 ? 0.887 14.336 -6.57 1 98.62 183 ALA A N 1
ATOM 1471 C CA . ALA A 1 183 ? 0.727 15.617 -7.246 1 98.62 183 ALA A CA 1
ATOM 1472 C C . ALA A 1 183 ? 1.911 16.547 -6.965 1 98.62 183 ALA A C 1
ATOM 1474 O O . ALA A 1 183 ? 2.473 17.141 -7.883 1 98.62 183 ALA A O 1
ATOM 1475 N N . LEU A 1 184 ? 2.277 16.641 -5.715 1 98.19 184 LEU A N 1
ATOM 1476 C CA . LEU A 1 184 ? 3.418 17.453 -5.32 1 98.19 184 LEU A CA 1
ATOM 1477 C C . LEU A 1 184 ? 4.703 16.953 -5.957 1 98.19 184 LEU A C 1
ATOM 1479 O O . LEU A 1 184 ? 5.535 17.734 -6.41 1 98.19 184 LEU A O 1
ATOM 1483 N N . SER A 1 185 ? 4.891 15.633 -5.961 1 97.69 185 SER A N 1
ATOM 1484 C CA . SER A 1 185 ? 6.094 15.016 -6.512 1 97.69 185 SER A CA 1
ATOM 1485 C C . SER A 1 185 ? 6.266 15.359 -7.988 1 97.69 185 SER A C 1
ATOM 1487 O O . SER A 1 185 ? 7.379 15.633 -8.445 1 97.69 185 SER A O 1
ATOM 1489 N N . LEU A 1 186 ? 5.191 15.352 -8.695 1 97.56 186 LEU A N 1
ATOM 1490 C CA . LEU A 1 186 ? 5.223 15.703 -10.109 1 97.56 186 LEU A CA 1
ATOM 1491 C C . LEU A 1 186 ? 5.711 17.125 -10.312 1 97.56 186 LEU A C 1
ATOM 1493 O O . LEU A 1 186 ? 6.602 17.375 -11.125 1 97.56 186 LEU A O 1
ATOM 1497 N N . ALA A 1 187 ? 5.137 18.016 -9.547 1 97.31 187 ALA A N 1
ATOM 1498 C CA . ALA A 1 187 ? 5.535 19.422 -9.648 1 97.31 187 ALA A CA 1
ATOM 1499 C C . ALA A 1 187 ? 6.984 19.609 -9.219 1 97.31 187 ALA A C 1
ATOM 1501 O O . ALA A 1 187 ? 7.738 20.344 -9.867 1 97.31 187 ALA A O 1
ATOM 1502 N N . ALA A 1 188 ? 7.367 18.984 -8.117 1 96.25 188 ALA A N 1
ATOM 1503 C CA . ALA A 1 188 ? 8.734 19.078 -7.609 1 96.25 188 ALA A CA 1
ATOM 1504 C C . ALA A 1 188 ? 9.734 18.562 -8.641 1 96.25 188 ALA A C 1
ATOM 1506 O O . ALA A 1 188 ? 10.727 19.234 -8.938 1 96.25 188 ALA A O 1
ATOM 1507 N N . HIS A 1 189 ? 9.453 17.422 -9.164 1 96.62 189 HIS A N 1
ATOM 1508 C CA . HIS A 1 189 ? 10.344 16.844 -10.164 1 96.62 189 HIS A CA 1
ATOM 1509 C C . HIS A 1 189 ? 10.477 17.766 -11.375 1 96.62 189 HIS A C 1
ATOM 1511 O O . HIS A 1 189 ? 11.594 18 -11.859 1 96.62 189 HIS A O 1
ATOM 1517 N N . ALA A 1 190 ? 9.406 18.234 -11.867 1 96.44 190 ALA A N 1
ATOM 1518 C CA . ALA A 1 190 ? 9.414 19.141 -13.023 1 96.44 190 ALA A CA 1
ATOM 1519 C C . ALA A 1 190 ? 10.25 20.391 -12.75 1 96.44 190 ALA A C 1
ATOM 1521 O O . ALA A 1 190 ? 10.859 20.953 -13.664 1 96.44 190 ALA A O 1
ATOM 1522 N N . ALA A 1 191 ? 10.328 20.75 -11.492 1 95.12 191 ALA A N 1
ATOM 1523 C CA . ALA A 1 191 ? 11.07 21.938 -11.094 1 95.12 191 ALA A CA 1
ATOM 1524 C C . ALA A 1 191 ? 12.531 21.594 -10.789 1 95.12 191 ALA A C 1
ATOM 1526 O O . ALA A 1 191 ? 13.289 22.453 -10.32 1 95.12 191 ALA A O 1
ATOM 1527 N N . GLY A 1 192 ? 12.914 20.359 -10.953 1 94.44 192 GLY A N 1
ATOM 1528 C CA . GLY A 1 192 ? 14.297 19.953 -10.75 1 94.44 192 GLY A CA 1
ATOM 1529 C C . GLY A 1 192 ? 14.602 19.547 -9.312 1 94.44 192 GLY A C 1
ATOM 1530 O O . GLY A 1 192 ? 15.766 19.469 -8.922 1 94.44 192 GLY A O 1
ATOM 1531 N N . LEU A 1 193 ? 13.547 19.406 -8.5 1 94.81 193 LEU A N 1
ATOM 1532 C CA . LEU A 1 193 ? 13.711 18.953 -7.121 1 94.81 193 LEU A CA 1
ATOM 1533 C C . LEU A 1 193 ? 13.57 17.438 -7.023 1 94.81 193 LEU A C 1
ATOM 1535 O O . LEU A 1 193 ? 12.945 16.812 -7.887 1 94.81 193 LEU A O 1
ATOM 1539 N N . ALA A 1 194 ? 14.18 16.844 -6.008 1 93.75 194 ALA A N 1
ATOM 1540 C CA . ALA A 1 194 ? 14.07 15.406 -5.777 1 93.75 194 ALA A CA 1
ATOM 1541 C C . ALA A 1 194 ? 12.883 15.086 -4.871 1 93.75 194 ALA A C 1
ATOM 1543 O O . ALA A 1 194 ? 12.922 15.352 -3.67 1 93.75 194 ALA A O 1
ATOM 1544 N N . PRO A 1 195 ? 11.859 14.461 -5.367 1 95.31 195 PRO A N 1
ATOM 1545 C CA . PRO A 1 195 ? 10.664 14.188 -4.562 1 95.31 195 PRO A CA 1
ATOM 1546 C C . PRO A 1 195 ? 10.969 13.398 -3.293 1 95.31 195 PRO A C 1
ATOM 1548 O O . PRO A 1 195 ? 10.312 13.594 -2.266 1 95.31 195 PRO A O 1
ATOM 1551 N N . ARG A 1 196 ? 11.938 12.523 -3.312 1 92.94 196 ARG A N 1
ATOM 1552 C CA . ARG A 1 196 ? 12.281 11.719 -2.146 1 92.94 196 ARG A CA 1
ATOM 1553 C C . ARG A 1 196 ? 12.742 12.594 -0.987 1 92.94 196 ARG A C 1
ATOM 1555 O O . ARG A 1 196 ? 12.781 12.148 0.161 1 92.94 196 ARG A O 1
ATOM 1562 N N . ASP A 1 197 ? 13.109 13.844 -1.261 1 93.88 197 ASP A N 1
ATOM 1563 C CA . ASP A 1 197 ? 13.656 14.734 -0.24 1 93.88 197 ASP A CA 1
ATOM 1564 C C . ASP A 1 197 ? 12.562 15.594 0.388 1 93.88 197 ASP A C 1
ATOM 1566 O O . ASP A 1 197 ? 12.852 16.531 1.13 1 93.88 197 ASP A O 1
ATOM 1570 N N . VAL A 1 198 ? 11.305 15.32 0.075 1 95.06 198 VAL A N 1
ATOM 1571 C CA . VAL A 1 198 ? 10.172 16.031 0.676 1 95.06 198 VAL A CA 1
ATOM 1572 C C . VAL A 1 198 ? 9.789 15.359 1.995 1 95.06 198 VAL A C 1
ATOM 1574 O O . VAL A 1 198 ? 9.539 14.156 2.037 1 95.06 198 VAL A O 1
ATOM 1577 N N . GLU A 1 199 ? 9.773 16.125 3.049 1 94.94 199 GLU A N 1
ATOM 1578 C CA . GLU A 1 199 ? 9.445 15.656 4.391 1 94.94 199 GLU A CA 1
ATOM 1579 C C . GLU A 1 199 ? 8.023 16.031 4.781 1 94.94 199 GLU A C 1
ATOM 1581 O O . GLU A 1 199 ? 7.652 17.219 4.73 1 94.94 199 GLU A O 1
ATOM 1586 N N . PRO A 1 200 ? 7.238 15.07 5.152 1 96.88 200 PRO A N 1
ATOM 1587 C CA . PRO A 1 200 ? 5.918 15.438 5.668 1 96.88 200 PRO A CA 1
ATOM 1588 C C . PRO A 1 200 ? 5.984 16.109 7.035 1 96.88 200 PRO A C 1
ATOM 1590 O O . PRO A 1 200 ? 6.738 15.664 7.91 1 96.88 200 PRO A O 1
ATOM 1593 N N . ILE A 1 201 ? 5.207 17.156 7.238 1 97 201 ILE A N 1
ATOM 1594 C CA . ILE A 1 201 ? 5.156 17.891 8.492 1 97 201 ILE A CA 1
ATOM 1595 C C . ILE A 1 201 ? 3.789 17.703 9.148 1 97 201 ILE A C 1
ATOM 1597 O O . ILE A 1 201 ? 3.695 17.453 10.352 1 97 201 ILE A O 1
ATOM 1601 N N . ALA A 1 202 ? 2.754 17.844 8.359 1 98.56 202 ALA A N 1
ATOM 1602 C CA . ALA A 1 202 ? 1.396 17.703 8.883 1 98.56 202 ALA A CA 1
ATOM 1603 C C . ALA A 1 202 ? 0.378 17.641 7.746 1 98.56 202 ALA A C 1
ATOM 1605 O O . ALA A 1 202 ? 0.653 18.078 6.629 1 98.56 202 ALA A O 1
ATOM 1606 N N . GLU A 1 203 ? -0.732 17.062 7.984 1 98.62 203 GLU A N 1
ATOM 1607 C CA . GLU A 1 203 ? -1.873 17.047 7.07 1 98.62 203 GLU A CA 1
ATOM 1608 C C . GLU A 1 203 ? -3.189 17.156 7.836 1 98.62 203 GLU A C 1
ATOM 1610 O O . GLU A 1 203 ? -3.312 16.641 8.945 1 98.62 203 GLU A O 1
ATOM 1615 N N . GLU A 1 204 ? -4.125 17.719 7.289 1 98.81 204 GLU A N 1
ATOM 1616 C CA . GLU A 1 204 ? -5.539 17.609 7.641 1 98.81 204 GLU A CA 1
ATOM 1617 C C . GLU A 1 204 ? -6.402 17.422 6.398 1 98.81 204 GLU A C 1
ATOM 1619 O O . GLU A 1 204 ? -6.398 18.25 5.492 1 98.81 204 GLU A O 1
ATOM 1624 N N . LEU A 1 205 ? -7.098 16.312 6.332 1 98.88 205 LEU A N 1
ATOM 1625 C CA . LEU A 1 205 ? -8 16.031 5.223 1 98.88 205 LEU A CA 1
ATOM 1626 C C . LEU A 1 205 ? -9.43 15.844 5.719 1 98.88 205 LEU A C 1
ATOM 1628 O O . LEU A 1 205 ? -9.648 15.242 6.773 1 98.88 205 LEU A O 1
ATOM 1632 N N . THR A 1 206 ? -10.367 16.328 5.027 1 98.81 206 THR A N 1
ATOM 1633 C CA . THR A 1 206 ? -11.797 16.109 5.215 1 98.81 206 THR A CA 1
ATOM 1634 C C . THR A 1 206 ? -12.375 15.312 4.051 1 98.81 206 THR A C 1
ATOM 1636 O O . THR A 1 206 ? -12.188 15.68 2.887 1 98.81 206 THR A O 1
ATOM 1639 N N . PHE A 1 207 ? -13.039 14.289 4.375 1 97.81 207 PHE A N 1
ATOM 1640 C CA . PHE A 1 207 ? -13.586 13.375 3.383 1 97.81 207 PHE A CA 1
ATOM 1641 C C . PHE A 1 207 ? -15.086 13.602 3.201 1 97.81 207 PHE A C 1
ATOM 1643 O O . PHE A 1 207 ? -15.852 13.492 4.156 1 97.81 207 PHE A O 1
ATOM 1650 N N . ARG A 1 208 ? -15.484 13.859 1.959 1 96.06 208 ARG A N 1
ATOM 1651 C CA . ARG A 1 208 ? -16.859 14.297 1.708 1 96.06 208 ARG A CA 1
ATOM 1652 C C . ARG A 1 208 ? -17.625 13.242 0.931 1 96.06 208 ARG A C 1
ATOM 1654 O O . ARG A 1 208 ? -18.828 13.047 1.166 1 96.06 208 ARG A O 1
ATOM 1661 N N . SER A 1 209 ? -17.016 12.641 -0.035 1 94.88 209 SER A N 1
ATOM 1662 C CA . SER A 1 209 ? -17.625 11.594 -0.85 1 94.88 209 SER A CA 1
ATOM 1663 C C . SER A 1 209 ? -16.578 10.602 -1.335 1 94.88 209 SER A C 1
ATOM 1665 O O . SER A 1 209 ? -15.391 10.938 -1.437 1 94.88 209 SER A O 1
ATOM 1667 N N . PRO A 1 210 ? -16.984 9.414 -1.591 1 95.25 210 PRO A N 1
ATOM 1668 C CA . PRO A 1 210 ? -16.016 8.375 -1.914 1 95.25 210 PRO A CA 1
ATOM 1669 C C . PRO A 1 210 ? -15.516 8.453 -3.355 1 95.25 210 PRO A C 1
ATOM 1671 O O . PRO A 1 210 ? -16.25 8.891 -4.242 1 95.25 210 PRO A O 1
ATOM 1674 N N . VAL A 1 211 ? -14.242 8.148 -3.607 1 98 211 VAL A N 1
ATOM 1675 C CA . VAL A 1 211 ? -13.703 7.805 -4.918 1 98 211 VAL A CA 1
ATOM 1676 C C . VAL A 1 211 ? -13.789 6.297 -5.129 1 98 211 VAL A C 1
ATOM 1678 O O . VAL A 1 211 ? -13.414 5.516 -4.25 1 98 211 VAL A O 1
ATOM 1681 N N . THR A 1 212 ? -14.312 5.855 -6.25 1 97.62 212 THR A N 1
ATOM 1682 C CA . THR A 1 212 ? -14.484 4.434 -6.527 1 97.62 212 THR A CA 1
ATOM 1683 C C . THR A 1 212 ? -13.688 4.027 -7.762 1 97.62 212 THR A C 1
ATOM 1685 O O . THR A 1 212 ? -13.172 4.879 -8.484 1 97.62 212 THR A O 1
ATOM 1688 N N . ALA A 1 213 ? -13.602 2.715 -7.938 1 97.94 213 ALA A N 1
ATOM 1689 C CA . ALA A 1 213 ? -12.797 2.186 -9.039 1 97.94 213 ALA A CA 1
ATOM 1690 C C . ALA A 1 213 ? -13.305 2.701 -10.383 1 97.94 213 ALA A C 1
ATOM 1692 O O . ALA A 1 213 ? -14.516 2.748 -10.625 1 97.94 213 ALA A O 1
ATOM 1693 N N . GLY A 1 214 ? -12.359 3.08 -11.219 1 97.5 214 GLY A N 1
ATOM 1694 C CA . GLY A 1 214 ? -12.695 3.557 -12.547 1 97.5 214 GLY A CA 1
ATOM 1695 C C . GLY A 1 214 ? -12.922 5.055 -12.609 1 97.5 214 GLY A C 1
ATOM 1696 O O . GLY A 1 214 ? -12.914 5.645 -13.695 1 97.5 214 GLY A O 1
ATOM 1697 N N . ASP A 1 215 ? -13.117 5.715 -11.461 1 98.56 215 ASP A N 1
ATOM 1698 C CA . ASP A 1 215 ? -13.289 7.164 -11.438 1 98.56 215 ASP A CA 1
ATOM 1699 C C . ASP A 1 215 ? -12.07 7.875 -12.023 1 98.56 215 ASP A C 1
ATOM 1701 O O . ASP A 1 215 ? -10.938 7.484 -11.75 1 98.56 215 ASP A O 1
ATOM 1705 N N . GLU A 1 216 ? -12.281 8.844 -12.859 1 98.62 216 GLU A N 1
ATOM 1706 C CA . GLU A 1 216 ? -11.234 9.797 -13.203 1 98.62 216 GLU A CA 1
ATOM 1707 C C . GLU A 1 216 ? -11.039 10.828 -12.094 1 98.62 216 GLU A C 1
ATOM 1709 O O . GLU A 1 216 ? -11.914 11.664 -11.852 1 98.62 216 GLU A O 1
ATOM 1714 N N . VAL A 1 217 ? -9.938 10.781 -11.445 1 98.94 217 VAL A N 1
ATOM 1715 C CA . VAL A 1 217 ? -9.664 11.594 -10.258 1 98.94 217 VAL A CA 1
ATOM 1716 C C . VAL A 1 217 ? -8.828 12.812 -10.648 1 98.94 217 VAL A C 1
ATOM 1718 O O . VAL A 1 217 ? -7.863 12.688 -11.414 1 98.94 217 VAL A O 1
ATOM 1721 N N . ARG A 1 218 ? -9.211 13.906 -10.195 1 98.88 218 ARG A N 1
ATOM 1722 C CA . ARG A 1 218 ? -8.469 15.148 -10.359 1 98.88 218 ARG A CA 1
ATOM 1723 C C . ARG A 1 218 ? -7.992 15.688 -9.016 1 98.88 218 ARG A C 1
ATOM 1725 O O . ARG A 1 218 ? -8.797 15.906 -8.109 1 98.88 218 ARG A O 1
ATOM 1732 N N . VAL A 1 219 ? -6.707 15.859 -8.859 1 98.94 219 VAL A N 1
ATOM 1733 C CA . VAL A 1 219 ? -6.117 16.438 -7.656 1 98.94 219 VAL A CA 1
ATOM 1734 C C . VAL A 1 219 ? -5.676 17.875 -7.934 1 98.94 219 VAL A C 1
ATOM 1736 O O . VAL A 1 219 ? -4.848 18.109 -8.812 1 98.94 219 VAL A O 1
ATOM 1739 N N . GLU A 1 220 ? -6.23 18.75 -7.238 1 98.81 220 GLU A N 1
ATOM 1740 C CA . GLU A 1 220 ? -5.836 20.156 -7.305 1 98.81 220 GLU A CA 1
ATOM 1741 C C . GLU A 1 220 ? -5.012 20.547 -6.086 1 98.81 220 GLU A C 1
ATOM 1743 O O . GLU A 1 220 ? -5.402 20.281 -4.945 1 98.81 220 GLU A O 1
ATOM 1748 N N . THR A 1 221 ? -3.891 21.172 -6.348 1 98.75 221 THR A N 1
ATOM 1749 C CA . THR A 1 221 ? -3.006 21.625 -5.281 1 98.75 221 THR A CA 1
ATOM 1750 C C . THR A 1 221 ? -2.672 23.109 -5.457 1 98.75 221 THR A C 1
ATOM 1752 O O . THR A 1 221 ? -2.246 23.531 -6.535 1 98.75 221 THR A O 1
ATOM 1755 N N . ILE A 1 222 ? -2.861 23.875 -4.438 1 98.5 222 ILE A N 1
ATOM 1756 C CA . ILE A 1 222 ? -2.537 25.297 -4.426 1 98.5 222 ILE A CA 1
ATOM 1757 C C . ILE A 1 222 ? -1.52 25.578 -3.324 1 98.5 222 ILE A C 1
ATOM 1759 O O . ILE A 1 222 ? -1.698 25.172 -2.178 1 98.5 222 ILE A O 1
ATOM 1763 N N . ALA A 1 223 ? -0.452 26.25 -3.689 1 98 223 ALA A N 1
ATOM 1764 C CA . ALA A 1 223 ? 0.476 26.734 -2.674 1 98 223 ALA A CA 1
ATOM 1765 C C . ALA A 1 223 ? -0.088 27.953 -1.959 1 98 223 ALA A C 1
ATOM 1767 O O . ALA A 1 223 ? -0.236 29.031 -2.561 1 98 223 ALA A O 1
ATOM 1768 N N . ARG A 1 224 ? -0.326 27.781 -0.676 1 97.94 224 ARG A N 1
ATOM 1769 C CA . ARG A 1 224 ? -0.918 28.875 0.089 1 97.94 224 ARG A CA 1
ATOM 1770 C C . ARG A 1 224 ? 0.16 29.766 0.703 1 97.94 224 ARG A C 1
ATOM 1772 O O . ARG A 1 224 ? -0.065 30.953 0.937 1 97.94 224 ARG A O 1
ATOM 1779 N N . GLY A 1 225 ? 1.271 29.188 1.083 1 96.38 225 GLY A N 1
ATOM 1780 C CA . GLY A 1 225 ? 2.334 29.938 1.723 1 96.38 225 GLY A CA 1
ATOM 1781 C C . GLY A 1 225 ? 3.283 29.078 2.529 1 96.38 225 GLY A C 1
ATOM 1782 O O . GLY A 1 225 ? 3.588 27.953 2.135 1 96.38 225 GLY A O 1
ATOM 1783 N N . HIS A 1 226 ? 3.902 29.75 3.619 1 95.38 226 HIS A N 1
ATOM 1784 C CA . HIS A 1 226 ? 4.906 29.047 4.418 1 95.38 226 HIS A CA 1
ATOM 1785 C C . HIS A 1 226 ? 4.641 29.234 5.91 1 95.38 226 HIS A C 1
ATOM 1787 O O . HIS A 1 226 ? 4.066 30.234 6.324 1 95.38 226 HIS A O 1
ATOM 1793 N N . THR A 1 227 ? 5.027 28.156 6.578 1 95.12 227 THR A N 1
ATOM 1794 C CA . THR A 1 227 ? 5.07 28.297 8.031 1 95.12 227 THR A CA 1
ATOM 1795 C C . THR A 1 227 ? 6.262 29.141 8.461 1 95.12 227 THR A C 1
ATOM 1797 O O . THR A 1 227 ? 7.09 29.531 7.633 1 95.12 227 THR A O 1
ATOM 1800 N N . GLU A 1 228 ? 6.324 29.469 9.781 1 91.56 228 GLU A N 1
ATOM 1801 C CA . GLU A 1 228 ? 7.418 30.281 10.32 1 91.56 228 GLU A CA 1
ATOM 1802 C C . GLU A 1 228 ? 8.766 29.625 10.062 1 91.56 228 GLU A C 1
ATOM 1804 O O . GLU A 1 228 ? 9.758 30.312 9.789 1 91.56 228 GLU A O 1
ATOM 1809 N N . ASP A 1 229 ? 8.781 28.312 10.047 1 89 229 ASP A N 1
ATOM 1810 C CA . ASP A 1 229 ? 10.047 27.609 9.906 1 89 229 ASP A CA 1
ATOM 1811 C C . ASP A 1 229 ? 10.289 27.203 8.453 1 89 229 ASP A C 1
ATOM 1813 O O . ASP A 1 229 ? 11.188 26.406 8.164 1 89 229 ASP A O 1
ATOM 1817 N N . GLY A 1 230 ? 9.43 27.656 7.582 1 91.06 230 GLY A N 1
ATOM 1818 C CA . GLY A 1 230 ? 9.758 27.594 6.168 1 91.06 230 GLY A CA 1
ATOM 1819 C C . GLY A 1 230 ? 9.078 26.438 5.453 1 91.06 230 GLY A C 1
ATOM 1820 O O . GLY A 1 230 ? 9.242 26.266 4.246 1 91.06 230 GLY A O 1
ATOM 1821 N N . ALA A 1 231 ? 8.289 25.641 6.109 1 95 231 ALA A N 1
ATOM 1822 C CA . ALA A 1 231 ? 7.555 24.562 5.449 1 95 231 ALA A CA 1
ATOM 1823 C C . ALA A 1 231 ? 6.453 25.125 4.547 1 95 231 ALA A C 1
ATOM 1825 O O . ALA A 1 231 ? 5.797 26.094 4.898 1 95 231 ALA A O 1
ATOM 1826 N N . ALA A 1 232 ? 6.297 24.516 3.443 1 97.06 232 ALA A N 1
ATOM 1827 C CA . ALA A 1 232 ? 5.262 24.953 2.506 1 97.06 232 ALA A CA 1
ATOM 1828 C C . ALA A 1 232 ? 3.889 24.453 2.93 1 97.06 232 ALA A C 1
ATOM 1830 O O . ALA A 1 232 ? 3.75 23.297 3.361 1 97.06 232 ALA A O 1
ATOM 1831 N N . VAL A 1 233 ? 2.877 25.266 2.83 1 98.06 233 VAL A N 1
ATOM 1832 C CA . VAL A 1 233 ? 1.492 24.922 3.137 1 98.06 233 VAL A CA 1
ATOM 1833 C C . VAL A 1 233 ? 0.685 24.844 1.844 1 98.06 233 VAL A C 1
ATOM 1835 O O . VAL A 1 233 ? 0.636 25.797 1.065 1 98.06 233 VAL A O 1
ATOM 1838 N N . PHE A 1 234 ? 0.035 23.703 1.62 1 98.56 234 PHE A N 1
ATOM 1839 C CA . PHE A 1 234 ? -0.738 23.484 0.404 1 98.56 234 PHE A CA 1
ATOM 1840 C C . PHE A 1 234 ? -2.211 23.266 0.73 1 98.56 234 PHE A C 1
ATOM 1842 O O . PHE A 1 234 ? -2.541 22.578 1.7 1 98.56 234 PHE A O 1
ATOM 1849 N N . ALA A 1 235 ? -3.09 23.891 -0.009 1 98.69 235 ALA A N 1
ATOM 1850 C CA . ALA A 1 235 ? -4.496 23.5 -0.063 1 98.69 235 ALA A CA 1
ATOM 1851 C C . ALA A 1 235 ? -4.723 22.438 -1.148 1 98.69 235 ALA A C 1
ATOM 1853 O O . ALA A 1 235 ? -4.211 22.578 -2.262 1 98.69 235 ALA A O 1
ATOM 1854 N N . ASN A 1 236 ? -5.457 21.422 -0.825 1 98.81 236 ASN A N 1
ATOM 1855 C CA . ASN A 1 236 ? -5.719 20.328 -1.758 1 98.81 236 ASN A CA 1
ATOM 1856 C C . ASN A 1 236 ? -7.219 20.094 -1.94 1 98.81 236 ASN A C 1
ATOM 1858 O O . ASN A 1 236 ? -7.984 20.172 -0.979 1 98.81 236 ASN A O 1
ATOM 1862 N N . ARG A 1 237 ? -7.625 19.828 -3.121 1 98.88 237 ARG A N 1
ATOM 1863 C CA . ARG A 1 237 ? -8.93 19.281 -3.463 1 98.88 237 ARG A CA 1
ATOM 1864 C C . ARG A 1 237 ? -8.789 18.062 -4.355 1 98.88 237 ARG A C 1
ATOM 1866 O O . ARG A 1 237 ? -7.949 18.031 -5.254 1 98.88 237 ARG A O 1
ATOM 1873 N N . ILE A 1 238 ? -9.5 17.047 -4.047 1 98.94 238 ILE A N 1
ATOM 1874 C CA . ILE A 1 238 ? -9.602 15.852 -4.887 1 98.94 238 ILE A CA 1
ATOM 1875 C C . ILE A 1 238 ? -11.031 15.703 -5.41 1 98.94 238 ILE A C 1
ATOM 1877 O O . ILE A 1 238 ? -11.977 15.664 -4.625 1 98.94 238 ILE A O 1
ATOM 1881 N N . LEU A 1 239 ? -11.148 15.617 -6.691 1 98.94 239 LEU A N 1
ATOM 1882 C CA . LEU A 1 239 ? -12.461 15.656 -7.328 1 98.94 239 LEU A CA 1
ATOM 1883 C C . LEU A 1 239 ? -12.648 14.477 -8.273 1 98.94 239 LEU A C 1
ATOM 1885 O O . LEU A 1 239 ? -11.672 13.961 -8.828 1 98.94 239 LEU A O 1
ATOM 1889 N N . VAL A 1 240 ? -13.836 14.078 -8.461 1 98.81 240 VAL A N 1
ATOM 1890 C CA . VAL A 1 240 ? -14.336 13.258 -9.562 1 98.81 240 VAL A CA 1
ATOM 1891 C C . VAL A 1 240 ? -15.391 14.031 -10.352 1 98.81 240 VAL A C 1
ATOM 1893 O O . VAL A 1 240 ? -16.484 14.273 -9.852 1 98.81 240 VAL A O 1
ATOM 1896 N N . GLY A 1 241 ? -15.039 14.398 -11.594 1 98.12 241 GLY A N 1
ATOM 1897 C CA . GLY A 1 241 ? -15.875 15.406 -12.234 1 98.12 241 GLY A CA 1
ATOM 1898 C C . GLY A 1 241 ? -15.984 16.688 -11.438 1 98.12 241 GLY A C 1
ATOM 1899 O O . GLY A 1 241 ? -14.969 17.281 -11.055 1 98.12 241 GLY A O 1
ATOM 1900 N N . ASP A 1 242 ? -17.188 17.078 -11.117 1 97.69 242 ASP A N 1
ATOM 1901 C CA . ASP A 1 242 ? -17.406 18.297 -10.344 1 97.69 242 ASP A CA 1
ATOM 1902 C C . ASP A 1 242 ? -17.609 17.969 -8.859 1 97.69 242 ASP A C 1
ATOM 1904 O O . ASP A 1 242 ? -17.688 18.875 -8.031 1 97.69 242 ASP A O 1
ATOM 1908 N N . ARG A 1 243 ? -17.641 16.734 -8.531 1 98.25 243 ARG A N 1
ATOM 1909 C CA . ARG A 1 243 ? -17.875 16.312 -7.152 1 98.25 243 ARG A CA 1
ATOM 1910 C C . ARG A 1 243 ? -16.594 16.406 -6.332 1 98.25 243 ARG A C 1
ATOM 1912 O O . ARG A 1 243 ? -15.594 15.75 -6.648 1 98.25 243 ARG A O 1
ATOM 1919 N N . VAL A 1 244 ? -16.625 17.203 -5.285 1 98.69 244 VAL A N 1
ATOM 1920 C CA . VAL A 1 244 ? -15.492 17.281 -4.371 1 98.69 244 VAL A CA 1
ATOM 1921 C C . VAL A 1 244 ? -15.516 16.109 -3.404 1 98.69 244 VAL A C 1
ATOM 1923 O O . VAL A 1 244 ? -16.453 15.961 -2.615 1 98.69 244 VAL A O 1
ATOM 1926 N N . CYS A 1 245 ? -14.531 15.328 -3.465 1 98.69 245 CYS A N 1
ATOM 1927 C CA . CYS A 1 245 ? -14.453 14.125 -2.641 1 98.69 245 CYS A CA 1
ATOM 1928 C C . CYS A 1 245 ? -13.664 14.391 -1.364 1 98.69 245 CYS A C 1
ATOM 1930 O O . CYS A 1 245 ? -14.031 13.914 -0.29 1 98.69 245 CYS A O 1
ATOM 1932 N N . VAL A 1 246 ? -12.617 15.125 -1.474 1 98.88 246 VAL A N 1
ATOM 1933 C CA . VAL A 1 246 ? -11.734 15.406 -0.343 1 98.88 246 VAL A CA 1
ATOM 1934 C C . VAL A 1 246 ? -11.242 16.844 -0.419 1 98.88 246 VAL A C 1
ATOM 1936 O O . VAL A 1 246 ? -10.93 17.344 -1.503 1 98.88 246 VAL A O 1
ATOM 1939 N N . THR A 1 247 ? -11.172 17.531 0.678 1 98.88 247 THR A N 1
ATOM 1940 C CA . THR A 1 247 ? -10.469 18.797 0.84 1 98.88 247 THR A CA 1
ATOM 1941 C C . THR A 1 247 ? -9.484 18.734 2.006 1 98.88 247 THR A C 1
ATOM 1943 O O . THR A 1 247 ? -9.648 17.906 2.91 1 98.88 247 THR A O 1
ATOM 1946 N N . GLY A 1 248 ? -8.43 19.516 1.88 1 98.56 248 GLY A N 1
ATOM 1947 C CA . GLY A 1 248 ? -7.559 19.516 3.043 1 98.56 248 GLY A CA 1
ATOM 1948 C C . GLY A 1 248 ? -6.309 20.359 2.852 1 98.56 248 GLY A C 1
ATOM 1949 O O . GLY A 1 248 ? -6.199 21.094 1.874 1 98.56 248 GLY A O 1
ATOM 1950 N N . THR A 1 249 ? -5.496 20.344 3.891 1 98.81 249 THR A N 1
ATOM 1951 C CA . THR A 1 249 ? -4.211 21.031 3.945 1 98.81 249 THR A CA 1
ATOM 1952 C C . THR A 1 249 ? -3.076 20.031 4.18 1 98.81 249 THR A C 1
ATOM 1954 O O . THR A 1 249 ? -3.189 19.141 5.023 1 98.81 249 THR A O 1
ATOM 1957 N N . THR A 1 250 ? -2.096 20.125 3.381 1 98.75 250 THR A N 1
ATOM 1958 C CA . THR A 1 250 ? -0.86 19.391 3.625 1 98.75 250 THR A CA 1
ATOM 1959 C C . THR A 1 250 ? 0.31 20.359 3.822 1 98.75 250 THR A C 1
ATOM 1961 O O . THR A 1 250 ? 0.385 21.391 3.16 1 98.75 250 THR A O 1
ATOM 1964 N N . VAL A 1 251 ? 1.177 20.062 4.734 1 98.38 251 VAL A N 1
ATOM 1965 C CA . VAL A 1 251 ? 2.375 20.844 5.023 1 98.38 251 VAL A CA 1
ATOM 1966 C C . VAL A 1 251 ? 3.617 19.984 4.801 1 98.38 251 VAL A C 1
ATOM 1968 O O . VAL A 1 251 ? 3.738 18.891 5.367 1 98.38 251 VAL A O 1
ATOM 1971 N N . ARG A 1 252 ? 4.492 20.469 3.908 1 97.12 252 ARG A N 1
ATOM 1972 C CA . ARG A 1 252 ? 5.688 19.734 3.508 1 97.12 252 ARG A CA 1
ATOM 1973 C C . ARG A 1 252 ? 6.922 20.625 3.541 1 97.12 252 ARG A C 1
ATOM 1975 O O . ARG A 1 252 ? 6.828 21.828 3.301 1 97.12 252 ARG A O 1
ATOM 1982 N N . ARG A 1 253 ? 8.039 19.984 3.807 1 95 253 ARG A N 1
ATOM 1983 C CA . ARG A 1 253 ? 9.305 20.703 3.789 1 95 253 ARG A CA 1
ATOM 1984 C C . ARG A 1 253 ? 10.312 20 2.877 1 95 253 ARG A C 1
ATOM 1986 O O . ARG A 1 253 ? 10.391 18.766 2.855 1 95 2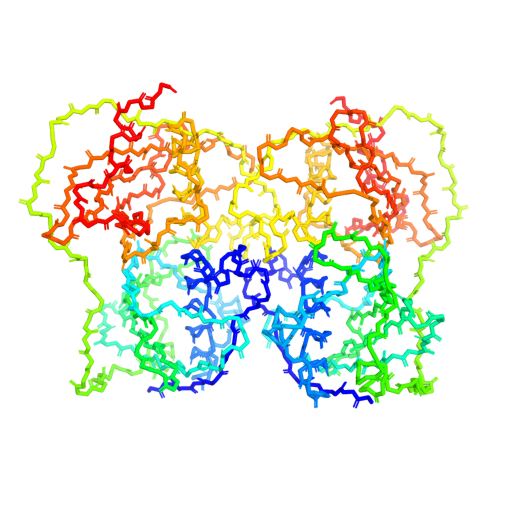53 ARG A O 1
ATOM 1993 N N . MET A 1 254 ? 11.008 20.766 2.102 1 93.31 254 MET A N 1
ATOM 1994 C CA . MET A 1 254 ? 12.156 20.25 1.361 1 93.31 254 MET A CA 1
ATOM 1995 C C . MET A 1 254 ? 13.367 20.094 2.271 1 93.31 254 MET A C 1
ATOM 1997 O O . MET A 1 254 ? 13.828 21.078 2.861 1 93.31 254 MET A O 1
ATOM 2001 N N . LEU A 1 255 ? 13.875 18.969 2.371 1 91.25 255 LEU A N 1
ATOM 2002 C CA . LEU A 1 255 ? 15.023 18.75 3.242 1 91.25 255 LEU A CA 1
ATOM 2003 C C . LEU A 1 255 ? 16.188 19.641 2.836 1 91.25 255 LEU A C 1
ATOM 2005 O O . LEU A 1 255 ? 16.453 19.812 1.646 1 91.25 255 LEU A O 1
ATOM 2009 N N . GLY A 1 256 ? 16.938 20.062 3.752 1 82.31 256 GLY A N 1
ATOM 2010 C CA . GLY A 1 256 ? 18.141 20.859 3.523 1 82.31 256 GLY A CA 1
ATOM 2011 C C . GLY A 1 256 ? 17.844 22.344 3.326 1 82.31 256 GLY A C 1
ATOM 2012 O O . GLY A 1 256 ? 18.766 23.156 3.326 1 82.31 256 GLY A O 1
ATOM 2013 N N . GLU A 1 257 ? 16.562 22.625 3.146 1 77.31 257 GLU A N 1
ATOM 2014 C CA . GLU A 1 257 ? 16.234 24.031 2.947 1 77.31 257 GLU A CA 1
ATOM 2015 C C . GLU A 1 257 ? 15.844 24.703 4.266 1 77.31 257 GLU A C 1
ATOM 2017 O O . GLU A 1 257 ? 15.219 24.078 5.121 1 77.31 257 GLU A O 1
ATOM 2022 N N . THR A 1 258 ? 16.422 25.891 4.535 1 66.12 258 THR A N 1
ATOM 2023 C CA . THR A 1 258 ? 16.109 26.641 5.746 1 66.12 258 THR A CA 1
ATOM 2024 C C . THR A 1 258 ? 15.188 27.812 5.426 1 66.12 258 THR A C 1
ATOM 2026 O O . THR A 1 258 ? 14.664 28.469 6.336 1 66.12 258 THR A O 1
ATOM 2029 N N . GLY A 1 259 ? 14.938 28.141 4.188 1 66 259 GLY A N 1
ATOM 2030 C CA . GLY A 1 259 ? 14.078 29.25 3.812 1 66 259 GLY A CA 1
ATOM 2031 C C . GLY A 1 259 ? 12.82 28.797 3.084 1 66 259 GLY A C 1
ATOM 2032 O O . GLY A 1 259 ? 12.422 27.641 3.172 1 66 259 GLY A O 1
ATOM 2033 N N . PRO A 1 260 ? 12.25 29.812 2.576 1 65.19 260 PRO A N 1
ATOM 2034 C CA . PRO A 1 260 ? 11.016 29.516 1.854 1 65.19 260 PRO A CA 1
ATOM 2035 C C . PRO A 1 260 ? 11.148 28.328 0.902 1 65.19 260 PRO A C 1
ATOM 2037 O O . PRO A 1 260 ? 12.117 28.25 0.14 1 65.19 260 PRO A O 1
ATOM 2040 N N . SER A 1 261 ? 10.125 27.547 1.036 1 79.62 261 SER A N 1
ATOM 2041 C CA . SER A 1 261 ? 10.258 26.219 0.431 1 79.62 261 SER A CA 1
ATOM 2042 C C . SER A 1 261 ? 10.117 26.297 -1.086 1 79.62 261 SER A C 1
ATOM 2044 O O . SER A 1 261 ? 9.156 26.859 -1.601 1 79.62 261 SER A O 1
ATOM 2046 N N . ARG A 1 262 ? 11.07 25.953 -1.793 1 89.06 262 ARG A N 1
ATOM 2047 C CA . ARG A 1 262 ? 11.078 25.781 -3.242 1 89.06 262 ARG A CA 1
ATOM 2048 C C . ARG A 1 262 ? 9.922 24.891 -3.695 1 89.06 262 ARG A C 1
ATOM 2050 O O . ARG A 1 262 ? 9.547 24.906 -4.871 1 89.06 262 ARG A O 1
ATOM 2057 N N . LEU A 1 263 ? 9.305 24.219 -2.738 1 94.44 263 LEU A N 1
ATOM 2058 C CA . LEU A 1 263 ? 8.148 23.391 -3.059 1 94.44 263 LEU A CA 1
ATOM 2059 C C . LEU A 1 263 ? 6.953 24.25 -3.455 1 94.44 263 LEU A C 1
ATOM 2061 O O . LEU A 1 263 ? 6.203 23.906 -4.367 1 94.44 263 LEU A O 1
ATOM 2065 N N . ALA A 1 264 ? 6.785 25.328 -2.701 1 95 264 ALA A N 1
ATOM 2066 C CA . ALA A 1 264 ? 5.684 26.234 -3.027 1 95 264 ALA A CA 1
ATOM 2067 C C . ALA A 1 264 ? 5.848 26.812 -4.43 1 95 264 ALA A C 1
ATOM 2069 O O . ALA A 1 264 ? 4.883 26.891 -5.191 1 95 264 ALA A O 1
ATOM 2070 N N . ASP A 1 265 ? 7.055 27.203 -4.777 1 93.88 265 ASP A N 1
ATOM 2071 C CA . ASP A 1 265 ? 7.336 27.734 -6.105 1 93.88 265 ASP A CA 1
ATOM 2072 C C . ASP A 1 265 ? 7.098 26.688 -7.184 1 93.88 265 ASP A C 1
ATOM 2074 O O . ASP A 1 265 ? 6.598 26.984 -8.266 1 93.88 265 ASP A O 1
ATOM 2078 N N . ALA A 1 266 ? 7.527 25.453 -6.879 1 95.5 266 ALA A N 1
ATOM 2079 C CA . ALA A 1 266 ? 7.324 24.359 -7.828 1 95.5 266 ALA A CA 1
ATOM 2080 C C . ALA A 1 266 ? 5.848 24.219 -8.188 1 95.5 266 ALA A C 1
ATOM 2082 O O . ALA A 1 266 ? 5.504 24.031 -9.359 1 95.5 266 ALA A O 1
ATOM 2083 N N . ILE A 1 267 ? 4.992 24.328 -7.227 1 96.38 267 ILE A N 1
ATOM 2084 C CA . ILE A 1 267 ? 3.553 24.203 -7.438 1 96.38 267 ILE A CA 1
ATOM 2085 C C . ILE A 1 267 ? 3.035 25.438 -8.188 1 96.38 267 ILE A C 1
ATOM 2087 O O . ILE A 1 267 ? 2.25 25.312 -9.133 1 96.38 267 ILE A O 1
ATOM 2091 N N . ARG A 1 268 ? 3.473 26.562 -7.816 1 95.31 268 ARG A N 1
ATOM 2092 C CA . ARG A 1 268 ? 3 27.812 -8.398 1 95.31 268 ARG A CA 1
ATOM 2093 C C . ARG A 1 268 ? 3.369 27.906 -9.875 1 95.31 268 ARG A C 1
ATOM 2095 O O . ARG A 1 268 ? 2.625 28.484 -10.68 1 95.31 268 ARG A O 1
ATOM 2102 N N . THR A 1 269 ? 4.434 27.281 -10.188 1 92.38 269 THR A N 1
ATOM 2103 C CA . THR A 1 269 ? 4.926 27.438 -11.547 1 92.38 269 THR A CA 1
ATOM 2104 C C . THR A 1 269 ? 4.59 26.203 -12.391 1 92.38 269 THR A C 1
ATOM 2106 O O . THR A 1 269 ? 4.965 26.125 -13.562 1 92.38 269 THR A O 1
ATOM 2109 N N . SER A 1 270 ? 3.98 25.281 -11.68 1 89.12 270 SER A N 1
ATOM 2110 C CA . SER A 1 270 ? 3.643 24.047 -12.391 1 89.12 270 SER A CA 1
ATOM 2111 C C . SER A 1 270 ? 2.551 24.297 -13.43 1 89.12 270 SER A C 1
ATOM 2113 O O . SER A 1 270 ? 1.66 25.125 -13.219 1 89.12 270 SER A O 1
ATOM 2115 N N . ARG A 1 271 ? 2.715 23.859 -14.758 1 73.94 271 ARG A N 1
ATOM 2116 C CA . ARG A 1 271 ? 1.771 24 -15.859 1 73.94 271 ARG A CA 1
ATOM 2117 C C . ARG A 1 271 ? 1.003 22.703 -16.094 1 73.94 271 ARG A C 1
ATOM 2119 O O . ARG A 1 271 ? 1.517 21.625 -15.836 1 73.94 271 ARG A O 1
ATOM 2126 N N . MET B 1 1 ? 15.32 -21.297 11.156 1 94.06 1 MET B N 1
ATOM 2127 C CA . MET B 1 1 ? 13.891 -21.125 10.898 1 94.06 1 MET B CA 1
ATOM 2128 C C . MET B 1 1 ? 13.289 -20.094 11.844 1 94.06 1 MET B C 1
ATOM 2130 O O . MET B 1 1 ? 13.602 -20.078 13.031 1 94.06 1 MET B O 1
ATOM 2134 N N . PHE B 1 2 ? 12.516 -19.188 11.242 1 95.69 2 PHE B N 1
ATOM 2135 C CA . PHE B 1 2 ? 11.883 -18.109 11.977 1 95.69 2 PHE B CA 1
ATOM 2136 C C . PHE B 1 2 ? 10.367 -18.188 11.867 1 95.69 2 PHE B C 1
ATOM 2138 O O . PHE B 1 2 ? 9.836 -18.5 10.797 1 95.69 2 PHE B O 1
ATOM 2145 N N . SER B 1 3 ? 9.719 -17.969 13.016 1 96.62 3 SER B N 1
ATOM 2146 C CA . SER B 1 3 ? 8.258 -17.922 13.023 1 96.62 3 SER B CA 1
ATOM 2147 C C . SER B 1 3 ? 7.738 -16.656 13.688 1 96.62 3 SER B C 1
ATOM 2149 O O . SER B 1 3 ? 8.375 -16.125 14.602 1 96.62 3 SER B O 1
ATOM 2151 N N . THR B 1 4 ? 6.645 -16.172 13.203 1 96.38 4 THR B N 1
ATOM 2152 C CA . THR B 1 4 ? 6.031 -14.969 13.766 1 96.38 4 THR B CA 1
ATOM 2153 C C . THR B 1 4 ? 4.516 -15.008 13.586 1 96.38 4 THR B C 1
ATOM 2155 O O . THR B 1 4 ? 3.996 -15.805 12.805 1 96.38 4 THR B O 1
ATOM 2158 N N . SER B 1 5 ? 3.828 -14.25 14.383 1 94.94 5 SER B N 1
ATOM 2159 C CA . SER B 1 5 ? 2.396 -14.008 14.234 1 94.94 5 SER B CA 1
ATOM 2160 C C . SER B 1 5 ? 2.127 -12.633 13.633 1 94.94 5 SER B C 1
ATOM 2162 O O . SER B 1 5 ? 2.811 -11.664 13.953 1 94.94 5 SER B O 1
ATOM 2164 N N . THR B 1 6 ? 1.159 -12.625 12.781 1 93.06 6 THR B N 1
ATOM 2165 C CA . THR B 1 6 ? 0.87 -11.367 12.102 1 93.06 6 THR B CA 1
ATOM 2166 C C . THR B 1 6 ? -0.594 -11.305 11.672 1 93.06 6 THR B C 1
ATOM 2168 O O . THR B 1 6 ? -1.383 -12.188 12.016 1 93.06 6 THR B O 1
ATOM 2171 N N . MET B 1 7 ? -0.958 -10.172 11.078 1 91.88 7 MET B N 1
ATOM 2172 C CA . MET B 1 7 ? -2.273 -9.922 10.5 1 91.88 7 MET B CA 1
ATOM 2173 C C . MET B 1 7 ? -2.164 -9.047 9.258 1 91.88 7 MET B C 1
ATOM 2175 O O . MET B 1 7 ? -1.291 -8.18 9.18 1 91.88 7 MET B O 1
ATOM 2179 N N . LEU B 1 8 ? -3.021 -9.281 8.328 1 95.56 8 LEU B N 1
ATOM 2180 C CA . LEU B 1 8 ? -3.09 -8.383 7.184 1 95.56 8 LEU B CA 1
ATOM 2181 C C . LEU B 1 8 ? -3.834 -7.098 7.547 1 95.56 8 LEU B C 1
ATOM 2183 O O . LEU B 1 8 ? -4.828 -7.141 8.273 1 95.56 8 LEU B O 1
ATOM 2187 N N . PRO B 1 9 ? -3.355 -6.004 7.035 1 94.38 9 PRO B N 1
ATOM 2188 C CA . PRO B 1 9 ? -4.012 -4.734 7.344 1 94.38 9 PRO B CA 1
ATOM 2189 C C . PRO B 1 9 ? -5.355 -4.574 6.633 1 94.38 9 PRO B C 1
ATOM 2191 O O . PRO B 1 9 ? -5.637 -5.297 5.672 1 94.38 9 PRO B O 1
ATOM 2194 N N . ARG B 1 10 ? -6.117 -3.631 7.047 1 91.75 10 ARG B N 1
ATOM 2195 C CA . ARG B 1 10 ? -7.461 -3.4 6.527 1 91.75 10 ARG B CA 1
ATOM 2196 C C . ARG B 1 10 ? -7.434 -3.152 5.02 1 91.75 10 ARG B C 1
ATOM 2198 O O . ARG B 1 10 ? -8.266 -3.676 4.285 1 91.75 10 ARG B O 1
ATOM 2205 N N . HIS B 1 11 ? -6.496 -2.371 4.598 1 91.94 11 HIS B N 1
ATOM 2206 C CA . HIS B 1 11 ? -6.496 -1.949 3.201 1 91.94 11 HIS B CA 1
ATOM 2207 C C . HIS B 1 11 ? -6.102 -3.098 2.279 1 91.94 11 HIS B C 1
ATOM 2209 O O . HIS B 1 11 ? -6.184 -2.973 1.056 1 91.94 11 HIS B O 1
ATOM 2215 N N . ALA B 1 12 ? -5.691 -4.227 2.852 1 95.69 12 ALA B N 1
ATOM 2216 C CA . ALA B 1 12 ? -5.332 -5.402 2.064 1 95.69 12 ALA B CA 1
ATOM 2217 C C . ALA B 1 12 ? -6.574 -6.125 1.557 1 95.69 12 ALA B C 1
ATOM 2219 O O . ALA B 1 12 ? -6.484 -6.992 0.684 1 95.69 12 ALA B O 1
ATOM 2220 N N . PHE B 1 13 ? -7.762 -5.773 2.086 1 95.12 13 PHE B N 1
ATOM 2221 C CA . PHE B 1 13 ? -8.969 -6.551 1.817 1 95.12 13 PHE B CA 1
ATOM 2222 C C . PHE B 1 13 ? -9.898 -5.801 0.876 1 95.12 13 PHE B C 1
ATOM 2224 O O . PHE B 1 13 ? -10.008 -4.574 0.952 1 95.12 13 PHE B O 1
ATOM 2231 N N . SER B 1 14 ? -10.539 -6.574 0.011 1 92.88 14 SER B N 1
ATOM 2232 C CA . SER B 1 14 ? -11.555 -6.051 -0.901 1 92.88 14 SER B CA 1
ATOM 2233 C C . SER B 1 14 ? -12.938 -6.082 -0.267 1 92.88 14 SER B C 1
ATOM 2235 O O . SER B 1 14 ? -13.086 -6.441 0.904 1 92.88 14 SER B O 1
ATOM 2237 N N . ALA B 1 15 ? -13.938 -5.699 -1.071 1 90.06 15 ALA B N 1
ATOM 2238 C CA . ALA B 1 15 ? -15.312 -5.617 -0.591 1 90.06 15 ALA B CA 1
ATOM 2239 C C . ALA B 1 15 ? -15.875 -7.008 -0.301 1 90.06 15 ALA B C 1
ATOM 2241 O O . ALA B 1 15 ? -16.906 -7.141 0.349 1 90.06 15 ALA B O 1
ATOM 2242 N N . ARG B 1 16 ? -15.219 -8.031 -0.713 1 89.12 16 ARG B N 1
ATOM 2243 C CA . ARG B 1 16 ? -15.68 -9.367 -0.365 1 89.12 16 ARG B CA 1
ATOM 2244 C C . ARG B 1 16 ? -14.914 -9.922 0.834 1 89.12 16 ARG B C 1
ATOM 2246 O O . ARG B 1 16 ? -14.992 -11.109 1.137 1 89.12 16 ARG B O 1
ATOM 2253 N N . ASP B 1 17 ? -14.109 -9.109 1.42 1 88 17 ASP B N 1
ATOM 2254 C CA . ASP B 1 17 ? -13.359 -9.414 2.635 1 88 17 ASP B CA 1
ATOM 2255 C C . ASP B 1 17 ? -12.266 -10.445 2.363 1 88 17 ASP B C 1
ATOM 2257 O O . ASP B 1 17 ? -11.992 -11.305 3.205 1 88 17 ASP B O 1
ATOM 2261 N N . ALA B 1 18 ? -11.789 -10.445 1.182 1 90.81 18 ALA B N 1
ATOM 2262 C CA . ALA B 1 18 ? -10.68 -11.305 0.806 1 90.81 18 ALA B CA 1
ATOM 2263 C C . ALA B 1 18 ? -9.414 -10.484 0.546 1 90.81 18 ALA B C 1
ATOM 2265 O O . ALA B 1 18 ? -9.477 -9.406 -0.042 1 90.81 18 ALA B O 1
ATOM 2266 N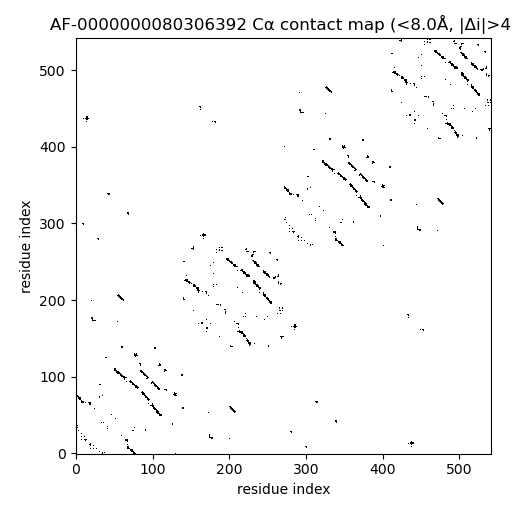 N . ALA B 1 19 ? -8.328 -11.047 0.987 1 95.62 19 ALA B N 1
ATOM 2267 C CA . ALA B 1 19 ? -7.051 -10.367 0.794 1 95.62 19 ALA B CA 1
ATOM 2268 C C . ALA B 1 19 ? -6.641 -10.367 -0.676 1 95.62 19 ALA B C 1
ATOM 2270 O O . ALA B 1 19 ? -6.824 -11.367 -1.375 1 95.62 19 ALA B O 1
ATOM 2271 N N . ARG B 1 20 ? -6.082 -9.305 -1.119 1 96.5 20 ARG B N 1
ATOM 2272 C CA . ARG B 1 20 ? -5.555 -9.219 -2.477 1 96.5 20 ARG B CA 1
ATOM 2273 C C . ARG B 1 20 ? -4.199 -9.906 -2.584 1 96.5 20 ARG B C 1
ATOM 2275 O O . ARG B 1 20 ? -3.424 -9.914 -1.625 1 96.5 20 ARG B O 1
ATOM 2282 N N . ALA B 1 21 ? -3.938 -10.422 -3.789 1 98 21 ALA B N 1
ATOM 2283 C CA . ALA B 1 21 ? -2.699 -11.164 -4.02 1 98 21 ALA B CA 1
ATOM 2284 C C . ALA B 1 21 ? -1.48 -10.305 -3.695 1 98 21 ALA B C 1
ATOM 2286 O O . ALA B 1 21 ? -0.555 -10.758 -3.02 1 98 21 ALA B O 1
ATOM 2287 N N . GLY B 1 22 ? -1.47 -9.039 -4.18 1 97.88 22 GLY B N 1
ATOM 2288 C CA . GLY B 1 22 ? -0.346 -8.156 -3.916 1 97.88 22 GLY B CA 1
ATOM 2289 C C . GLY B 1 22 ? -0.089 -7.945 -2.438 1 97.88 22 GLY B C 1
ATOM 2290 O O . GLY B 1 22 ? 1.062 -7.844 -2.01 1 97.88 22 GLY B O 1
ATOM 2291 N N . ASP B 1 23 ? -1.137 -7.891 -1.667 1 97.56 23 ASP B N 1
ATOM 2292 C CA . ASP B 1 23 ? -0.989 -7.68 -0.23 1 97.56 23 ASP B CA 1
ATOM 2293 C C . ASP B 1 23 ? -0.469 -8.938 0.459 1 97.56 23 ASP B C 1
ATOM 2295 O O . ASP B 1 23 ? 0.265 -8.852 1.446 1 97.56 23 ASP B O 1
ATOM 2299 N N . VAL B 1 24 ? -0.81 -10.102 -0.014 1 98.25 24 VAL B N 1
ATOM 2300 C CA . VAL B 1 24 ? -0.221 -11.344 0.478 1 98.25 24 VAL B CA 1
ATOM 2301 C C . VAL B 1 24 ? 1.27 -11.375 0.144 1 98.25 24 VAL B C 1
ATOM 2303 O O . VAL B 1 24 ? 2.086 -11.805 0.962 1 98.25 24 VAL B O 1
ATOM 2306 N N . TRP B 1 25 ? 1.605 -10.93 -1.059 1 98.62 25 TRP B N 1
ATOM 2307 C CA . TRP B 1 25 ? 3.014 -10.812 -1.423 1 98.62 25 TRP B CA 1
ATOM 2308 C C . TRP B 1 25 ? 3.752 -9.891 -0.456 1 98.62 25 TRP B C 1
ATOM 2310 O O . TRP B 1 25 ? 4.883 -10.18 -0.054 1 98.62 25 TRP B O 1
ATOM 2320 N N . ARG B 1 26 ? 3.139 -8.758 -0.116 1 97.75 26 ARG B N 1
ATOM 2321 C CA . ARG B 1 26 ? 3.752 -7.832 0.833 1 97.75 26 ARG B CA 1
ATOM 2322 C C . ARG B 1 26 ? 3.945 -8.492 2.193 1 97.75 26 ARG B C 1
ATOM 2324 O O . ARG B 1 26 ? 4.941 -8.242 2.875 1 97.75 26 ARG B O 1
ATOM 2331 N N . LEU B 1 27 ? 3.002 -9.312 2.594 1 97.75 27 LEU B N 1
ATOM 2332 C CA . LEU B 1 27 ? 3.15 -10.078 3.828 1 97.75 27 LEU B CA 1
ATOM 2333 C C . LEU B 1 27 ? 4.387 -10.969 3.77 1 97.75 27 LEU B C 1
ATOM 2335 O O . LEU B 1 27 ? 5.16 -11.023 4.727 1 97.75 27 LEU B O 1
ATOM 2339 N N . PHE B 1 28 ? 4.613 -11.641 2.631 1 98.25 28 PHE B N 1
ATOM 2340 C CA . PHE B 1 28 ? 5.789 -12.492 2.479 1 98.25 28 PHE B CA 1
ATOM 2341 C C . PHE B 1 28 ? 7.066 -11.672 2.596 1 98.25 28 PHE B C 1
ATOM 2343 O O . PHE B 1 28 ? 8.047 -12.125 3.201 1 98.25 28 PHE B O 1
ATOM 2350 N N . GLN B 1 29 ? 7.043 -10.539 1.962 1 96.88 29 GLN B N 1
ATOM 2351 C CA . GLN B 1 29 ? 8.195 -9.648 2.061 1 96.88 29 GLN B CA 1
ATOM 2352 C C . GLN B 1 29 ? 8.484 -9.289 3.516 1 96.88 29 GLN B C 1
ATOM 2354 O O . GLN B 1 29 ? 9.641 -9.352 3.953 1 96.88 29 GLN B O 1
ATOM 2359 N N . GLU B 1 30 ? 7.477 -8.961 4.258 1 96 30 GLU B N 1
ATOM 2360 C CA . GLU B 1 30 ? 7.66 -8.555 5.645 1 96 30 GLU B CA 1
ATOM 2361 C C . GLU B 1 30 ? 8.164 -9.711 6.5 1 96 30 GLU B C 1
ATOM 2363 O O . GLU B 1 30 ? 9.016 -9.523 7.371 1 96 30 GLU B O 1
ATOM 2368 N N . VAL B 1 31 ? 7.625 -10.859 6.27 1 97.12 31 VAL B N 1
ATOM 2369 C CA . VAL B 1 31 ? 8.062 -12.039 7.008 1 97.12 31 VAL B CA 1
ATOM 2370 C C . VAL B 1 31 ? 9.539 -12.305 6.73 1 97.12 31 VAL B C 1
ATOM 2372 O O . VAL B 1 31 ? 10.297 -12.633 7.645 1 97.12 31 VAL B O 1
ATOM 2375 N N . ALA B 1 32 ? 9.945 -12.188 5.477 1 96.5 32 ALA B N 1
ATOM 2376 C CA . ALA B 1 32 ? 11.352 -12.352 5.117 1 96.5 32 ALA B CA 1
ATOM 2377 C C . ALA B 1 32 ? 12.227 -11.336 5.844 1 96.5 32 ALA B C 1
ATOM 2379 O O . ALA B 1 32 ? 13.297 -11.672 6.344 1 96.5 32 ALA B O 1
ATOM 2380 N N . VAL B 1 33 ? 11.773 -10.102 5.891 1 94.38 33 VAL B N 1
ATOM 2381 C CA . VAL B 1 33 ? 12.516 -9.031 6.555 1 94.38 33 VAL B CA 1
ATOM 2382 C C . VAL B 1 33 ? 12.641 -9.336 8.047 1 94.38 33 VAL B C 1
ATOM 2384 O O . VAL B 1 33 ? 13.719 -9.18 8.625 1 94.38 33 VAL B O 1
ATOM 2387 N N . GLU B 1 34 ? 11.547 -9.758 8.641 1 94.44 34 GLU B N 1
ATOM 2388 C CA . GLU B 1 34 ? 11.578 -10.109 10.055 1 94.44 34 GLU B CA 1
ATOM 2389 C C . GLU B 1 34 ? 12.523 -11.281 10.312 1 94.44 34 GLU B C 1
ATOM 2391 O O . GLU B 1 34 ? 13.266 -11.273 11.297 1 94.44 34 GLU B O 1
ATOM 2396 N N . GLY B 1 35 ? 12.477 -12.273 9.445 1 94.88 35 GLY B N 1
ATOM 2397 C CA . GLY B 1 35 ? 13.406 -13.383 9.555 1 94.88 35 GLY B CA 1
ATOM 2398 C C . GLY B 1 35 ? 14.859 -12.953 9.477 1 94.88 35 GLY B C 1
ATOM 2399 O O . GLY B 1 35 ? 15.695 -13.422 10.25 1 94.88 35 GLY B O 1
ATOM 2400 N N . SER B 1 36 ? 15.148 -12.109 8.539 1 94.31 36 SER B N 1
ATOM 2401 C CA . SER B 1 36 ? 16.5 -11.562 8.406 1 94.31 36 SER B CA 1
ATOM 2402 C C . SER B 1 36 ? 16.906 -10.789 9.656 1 94.31 36 SER B C 1
ATOM 2404 O O . SER B 1 36 ? 18.031 -10.938 10.141 1 94.31 36 SER B O 1
ATOM 2406 N N . THR B 1 37 ? 16.016 -10 10.164 1 93.31 37 THR B N 1
ATOM 2407 C CA . THR B 1 37 ? 16.281 -9.211 11.352 1 93.31 37 THR B CA 1
ATOM 2408 C C . THR B 1 37 ? 16.578 -10.109 12.547 1 93.31 37 THR B C 1
ATOM 2410 O O . THR B 1 37 ? 17.5 -9.844 13.32 1 93.31 37 THR B O 1
ATOM 2413 N N . ALA B 1 38 ? 15.812 -11.172 12.703 1 93.62 38 ALA B N 1
ATOM 2414 C CA . ALA B 1 38 ? 15.953 -12.102 13.812 1 93.62 38 ALA B CA 1
ATOM 2415 C C . ALA B 1 38 ? 17.312 -12.781 13.789 1 93.62 38 ALA B C 1
ATOM 2417 O O . ALA B 1 38 ? 17.828 -13.211 14.828 1 93.62 38 ALA B O 1
ATOM 2418 N N . CYS B 1 39 ? 17.969 -12.836 12.633 1 93 39 CYS B N 1
ATOM 2419 C CA . CYS B 1 39 ? 19.266 -13.484 12.516 1 93 39 CYS B CA 1
ATOM 2420 C C . CYS B 1 39 ? 20.391 -12.453 12.555 1 93 39 CYS B C 1
ATOM 2422 O O . CYS B 1 39 ? 21.531 -12.766 12.227 1 93 39 CYS B O 1
ATOM 2424 N N . GLY B 1 40 ? 20.047 -11.195 12.797 1 93.38 40 GLY B N 1
ATOM 2425 C CA . GLY B 1 40 ? 21.062 -10.172 13.008 1 93.38 40 GLY B CA 1
ATOM 2426 C C . GLY B 1 40 ? 21.281 -9.297 11.789 1 93.38 40 GLY B C 1
ATOM 2427 O O . GLY B 1 40 ? 22.266 -8.555 11.727 1 93.38 40 GLY B O 1
ATOM 2428 N N . TRP B 1 41 ? 20.422 -9.445 10.82 1 93.69 41 TRP B N 1
ATOM 2429 C CA . TRP B 1 41 ? 20.547 -8.617 9.625 1 93.69 41 TRP B CA 1
ATOM 2430 C C . TRP B 1 41 ? 19.266 -7.824 9.383 1 93.69 41 TRP B C 1
ATOM 2432 O O . TRP B 1 41 ? 18.5 -8.125 8.453 1 93.69 41 TRP B O 1
ATOM 2442 N N . PRO B 1 42 ? 19.078 -6.801 10.188 1 91.88 42 PRO B N 1
ATOM 2443 C CA . PRO B 1 42 ? 18 -5.855 9.898 1 91.88 42 PRO B CA 1
ATOM 2444 C C . PRO B 1 42 ? 18.281 -4.988 8.672 1 91.88 42 PRO B C 1
ATOM 2446 O O . PRO B 1 42 ? 19.422 -4.938 8.203 1 91.88 42 PRO B O 1
ATOM 2449 N N . PRO B 1 43 ? 17.312 -4.289 8.188 1 87.75 43 PRO B N 1
ATOM 2450 C CA . PRO B 1 43 ? 17.453 -3.521 6.949 1 87.75 43 PRO B CA 1
ATOM 2451 C C . PRO B 1 43 ? 18.609 -2.531 7 1 87.75 43 PRO B C 1
ATOM 2453 O O . PRO B 1 43 ? 19.375 -2.424 6.039 1 87.75 43 PRO B O 1
ATOM 2456 N N . MET B 1 44 ? 18.766 -1.885 8.07 1 88.44 44 MET B N 1
ATOM 2457 C CA . MET B 1 44 ? 19.766 -0.823 8.164 1 88.44 44 MET B CA 1
ATOM 2458 C C . MET B 1 44 ? 21.172 -1.397 8.117 1 88.44 44 MET B C 1
ATOM 2460 O O . MET B 1 44 ? 22.109 -0.724 7.684 1 88.44 44 MET B O 1
ATOM 2464 N N . ARG B 1 45 ? 21.438 -2.645 8.547 1 90.94 45 ARG B N 1
ATOM 2465 C CA . ARG B 1 45 ? 22.75 -3.25 8.461 1 90.94 45 ARG B CA 1
ATOM 2466 C C . ARG B 1 45 ? 23.172 -3.447 7.008 1 90.94 45 ARG B C 1
ATOM 2468 O O . ARG B 1 45 ? 24.344 -3.271 6.664 1 90.94 45 ARG B O 1
ATOM 2475 N N . TYR B 1 46 ? 22.219 -3.861 6.16 1 89.56 46 TYR B N 1
ATOM 2476 C CA . TYR B 1 46 ? 22.516 -3.994 4.738 1 89.56 46 TYR B CA 1
ATOM 2477 C C . TYR B 1 46 ? 23 -2.674 4.156 1 89.56 46 TYR B C 1
ATOM 2479 O O . TYR B 1 46 ? 23.953 -2.646 3.367 1 89.56 46 TYR B O 1
ATOM 2487 N N . ARG B 1 47 ? 22.328 -1.627 4.562 1 86.94 47 ARG B N 1
ATOM 2488 C CA . ARG B 1 47 ? 22.703 -0.292 4.113 1 86.94 47 ARG B CA 1
ATOM 2489 C C . ARG B 1 47 ? 24.109 0.066 4.582 1 86.94 47 ARG B C 1
ATOM 2491 O O . ARG B 1 47 ? 24.922 0.582 3.809 1 86.94 47 ARG B O 1
ATOM 2498 N N . GLU B 1 48 ? 24.375 -0.187 5.789 1 88.75 48 GLU B N 1
ATOM 2499 C CA . GLU B 1 48 ? 25.672 0.118 6.383 1 88.75 48 GLU B CA 1
ATOM 2500 C C . GLU B 1 48 ? 26.781 -0.665 5.699 1 88.75 48 GLU B C 1
ATOM 2502 O O . GLU B 1 48 ? 27.891 -0.141 5.492 1 88.75 48 GLU B O 1
ATOM 2507 N N . GLU B 1 49 ? 26.5 -1.846 5.355 1 89.19 49 GLU B N 1
ATOM 2508 C CA . GLU B 1 49 ? 27.5 -2.713 4.738 1 89.19 49 GLU B CA 1
ATOM 2509 C C . GLU B 1 49 ? 27.484 -2.582 3.219 1 89.19 49 GLU B C 1
ATOM 2511 O O . GLU B 1 49 ? 28.219 -3.279 2.521 1 89.19 49 GLU B O 1
ATOM 2516 N N . LYS B 1 50 ? 26.609 -1.727 2.713 1 87.38 50 LYS B N 1
ATOM 2517 C CA . LYS B 1 50 ? 26.516 -1.402 1.292 1 87.38 50 LYS B CA 1
ATOM 2518 C C . LYS B 1 50 ? 26.25 -2.654 0.458 1 87.38 50 LYS B C 1
ATOM 2520 O O . LYS B 1 50 ? 26.938 -2.895 -0.537 1 87.38 50 LYS B O 1
ATOM 2525 N N . THR B 1 51 ? 25.312 -3.445 0.976 1 88.56 51 THR B N 1
ATOM 2526 C CA . THR B 1 51 ? 24.906 -4.664 0.282 1 88.56 51 THR B CA 1
ATOM 2527 C C . THR B 1 51 ? 23.406 -4.855 0.365 1 88.56 51 THR B C 1
ATOM 2529 O O . THR B 1 51 ? 22.719 -4.148 1.107 1 88.56 51 THR B O 1
ATOM 2532 N N . ALA B 1 52 ? 22.922 -5.727 -0.509 1 89.5 52 ALA B N 1
ATOM 2533 C CA . ALA B 1 52 ? 21.484 -5.984 -0.505 1 89.5 52 ALA B CA 1
ATOM 2534 C C . ALA B 1 52 ? 21.172 -7.316 -1.177 1 89.5 52 ALA B C 1
ATOM 2536 O O . ALA B 1 52 ? 22.016 -7.898 -1.853 1 89.5 52 ALA B O 1
ATOM 2537 N N . PHE B 1 53 ? 20.031 -7.824 -0.855 1 90.38 53 PHE B N 1
ATOM 2538 C CA . PHE B 1 53 ? 19.406 -8.875 -1.647 1 90.38 53 PHE B CA 1
ATOM 2539 C C . PHE B 1 53 ? 18.219 -8.328 -2.443 1 90.38 53 PHE B C 1
ATOM 2541 O O . PHE B 1 53 ? 17.453 -7.52 -1.935 1 90.38 53 PHE B O 1
ATOM 2548 N N . VAL B 1 54 ? 18.141 -8.734 -3.672 1 92.81 54 VAL B N 1
ATOM 2549 C CA . VAL B 1 54 ? 16.969 -8.406 -4.484 1 92.81 54 VAL B CA 1
ATOM 2550 C C . VAL B 1 54 ? 16.297 -9.688 -4.953 1 92.81 54 VAL B C 1
ATOM 2552 O O . VAL B 1 54 ? 16.953 -10.68 -5.25 1 92.81 54 VAL B O 1
ATOM 2555 N N . VAL B 1 55 ? 15.055 -9.664 -4.996 1 95.94 55 VAL B N 1
ATOM 2556 C CA . VAL B 1 55 ? 14.289 -10.828 -5.434 1 95.94 55 VAL B CA 1
ATOM 2557 C C . VAL B 1 55 ? 14.43 -11 -6.945 1 95.94 55 VAL B C 1
ATOM 2559 O O . VAL B 1 55 ? 14.133 -10.07 -7.707 1 95.94 55 VAL B O 1
ATOM 2562 N N . ARG B 1 56 ? 14.836 -12.125 -7.383 1 96.25 56 ARG B N 1
ATOM 2563 C CA . ARG B 1 56 ? 14.93 -12.461 -8.805 1 96.25 56 ARG B CA 1
ATOM 2564 C C . ARG B 1 56 ? 13.625 -13.07 -9.312 1 96.25 56 ARG B C 1
ATOM 2566 O O . ARG B 1 56 ? 13.203 -12.797 -10.438 1 96.25 56 ARG B O 1
ATOM 2573 N N . SER B 1 57 ? 13.109 -13.922 -8.523 1 98.19 57 SER B N 1
ATOM 2574 C CA . SER B 1 57 ? 11.812 -14.523 -8.844 1 98.19 57 SER B CA 1
ATOM 2575 C C . SER B 1 57 ? 11.078 -14.953 -7.578 1 98.19 57 SER B C 1
ATOM 2577 O O . SER B 1 57 ? 11.695 -15.125 -6.523 1 98.19 57 SER B O 1
ATOM 2579 N N . MET B 1 58 ? 9.844 -15.062 -7.703 1 98.62 58 MET B N 1
ATOM 2580 C CA . MET B 1 58 ? 9.008 -15.484 -6.582 1 98.62 58 MET B CA 1
ATOM 2581 C C . MET B 1 58 ? 7.781 -16.234 -7.074 1 98.62 58 MET B C 1
ATOM 2583 O O . MET B 1 58 ? 7.152 -15.836 -8.055 1 98.62 58 MET B O 1
ATOM 2587 N N . THR B 1 59 ? 7.527 -17.375 -6.449 1 98.81 59 THR B N 1
ATOM 2588 C CA . THR B 1 59 ? 6.336 -18.188 -6.684 1 98.81 59 THR B CA 1
ATOM 2589 C C . THR B 1 59 ? 5.434 -18.188 -5.457 1 98.81 59 THR B C 1
ATOM 2591 O O . THR B 1 59 ? 5.902 -18.375 -4.332 1 98.81 59 THR B O 1
ATOM 2594 N N . VAL B 1 60 ? 4.188 -17.922 -5.68 1 98.75 60 VAL B N 1
ATOM 2595 C CA . VAL B 1 60 ? 3.225 -17.906 -4.582 1 98.75 60 VAL B CA 1
ATOM 2596 C C . VAL B 1 60 ? 2.041 -18.812 -4.926 1 98.75 60 VAL B C 1
ATOM 2598 O O . VAL B 1 60 ? 1.554 -18.797 -6.059 1 98.75 60 VAL B O 1
ATOM 2601 N N . ARG B 1 61 ? 1.621 -19.578 -3.996 1 98.5 61 ARG B N 1
ATOM 2602 C CA . ARG B 1 61 ? 0.374 -20.328 -4.039 1 98.5 61 ARG B CA 1
ATOM 2603 C C . ARG B 1 61 ? -0.585 -19.875 -2.947 1 98.5 61 ARG B C 1
ATOM 2605 O O . ARG B 1 61 ? -0.211 -19.797 -1.775 1 98.5 61 ARG B O 1
ATOM 2612 N N . HIS B 1 62 ? -1.789 -19.531 -3.414 1 97.69 62 HIS B N 1
ATOM 2613 C CA . HIS B 1 62 ? -2.852 -19.188 -2.473 1 97.69 62 HIS B CA 1
ATOM 2614 C C . HIS B 1 62 ? -3.719 -20.406 -2.158 1 97.69 62 HIS B C 1
ATOM 2616 O O . HIS B 1 62 ? -4.234 -21.047 -3.07 1 97.69 62 HIS B O 1
ATOM 2622 N N . HIS B 1 63 ? -3.916 -20.688 -0.916 1 96.5 63 HIS B N 1
ATOM 2623 C CA . HIS B 1 63 ? -4.723 -21.828 -0.503 1 96.5 63 HIS B CA 1
ATOM 2624 C C . HIS B 1 63 ? -6.098 -21.391 -0.013 1 96.5 63 HIS B C 1
ATOM 2626 O O . HIS B 1 63 ? -7.02 -21.219 -0.812 1 96.5 63 HIS B O 1
ATOM 2632 N N . LEU B 1 64 ? -6.242 -21 1.234 1 95.25 64 LEU B N 1
ATOM 2633 C CA . LEU B 1 64 ? -7.469 -20.391 1.729 1 95.25 64 LEU B CA 1
ATOM 2634 C C . LEU B 1 64 ? -7.363 -18.875 1.716 1 95.25 64 LEU B C 1
ATOM 2636 O O . LEU B 1 64 ? -6.297 -18.312 1.99 1 95.25 64 LEU B O 1
ATOM 2640 N N . GLU B 1 65 ? -8.422 -18.219 1.391 1 93.44 65 GLU B N 1
ATOM 2641 C CA . GLU B 1 65 ? -8.43 -16.766 1.481 1 93.44 65 GLU B CA 1
ATOM 2642 C C . GLU B 1 65 ? -8.398 -16.297 2.936 1 93.44 65 GLU B C 1
ATOM 2644 O O . GLU B 1 65 ? -9.203 -16.75 3.752 1 93.44 65 GLU B O 1
ATOM 2649 N N . ALA B 1 66 ? -7.457 -15.438 3.215 1 93.38 66 ALA B N 1
ATOM 2650 C CA . ALA B 1 66 ? -7.43 -14.844 4.551 1 93.38 66 ALA B CA 1
ATOM 2651 C C . ALA B 1 66 ? -8.648 -13.961 4.781 1 93.38 66 ALA B C 1
ATOM 2653 O O . ALA B 1 66 ? -9.102 -13.258 3.873 1 93.38 66 ALA B O 1
ATOM 2654 N N . THR B 1 67 ? -9.133 -13.992 6.016 1 85.75 67 THR B N 1
ATOM 2655 C CA . THR B 1 67 ? -10.266 -13.148 6.383 1 85.75 67 THR B CA 1
ATOM 2656 C C . THR B 1 67 ? -9.797 -11.93 7.172 1 85.75 67 THR B C 1
ATOM 2658 O O . THR B 1 67 ? -8.82 -12 7.922 1 85.75 67 THR B O 1
ATOM 2661 N N . TYR B 1 68 ? -10.555 -10.922 7.027 1 86.25 68 TYR B N 1
ATOM 2662 C CA . TYR B 1 68 ? -10.203 -9.68 7.703 1 86.25 68 TYR B CA 1
ATOM 2663 C C . TYR B 1 68 ? -10.18 -9.867 9.211 1 86.25 68 TYR B C 1
ATOM 2665 O O . TYR B 1 68 ? -11.164 -10.297 9.812 1 86.25 68 TYR B O 1
ATOM 2673 N N . GLY B 1 69 ? -9.047 -9.547 9.82 1 83.38 69 GLY B N 1
ATOM 2674 C CA . GLY B 1 69 ? -8.875 -9.641 11.258 1 83.38 69 GLY B CA 1
ATOM 2675 C C . GLY B 1 69 ? -8.375 -11 11.719 1 83.38 69 GLY B C 1
ATOM 2676 O O . GLY B 1 69 ? -8.133 -11.211 12.906 1 83.38 69 GLY B O 1
ATOM 2677 N N . GLU B 1 70 ? -8.227 -11.898 10.828 1 89.31 70 GLU B N 1
ATOM 2678 C CA . GLU B 1 70 ? -7.77 -13.242 11.148 1 89.31 70 GLU B CA 1
ATOM 2679 C C . GLU B 1 70 ? -6.289 -13.258 11.516 1 89.31 70 GLU B C 1
ATOM 2681 O O . GLU B 1 70 ? -5.453 -12.766 10.75 1 89.31 70 GLU B O 1
ATOM 2686 N N . PRO B 1 71 ? -5.941 -13.82 12.719 1 92.62 71 PRO B N 1
ATOM 2687 C CA . PRO B 1 71 ? -4.52 -13.984 13.023 1 92.62 71 PRO B CA 1
ATOM 2688 C C . PRO B 1 71 ? -3.822 -14.977 12.102 1 92.62 71 PRO B C 1
ATOM 2690 O O . PRO B 1 71 ? -4.387 -16.016 11.773 1 92.62 71 PRO B O 1
ATOM 2693 N N . LEU B 1 72 ? -2.643 -14.664 11.703 1 96.75 72 LEU B N 1
ATOM 2694 C CA . LEU B 1 72 ? -1.856 -15.5 10.805 1 96.75 72 LEU B CA 1
ATOM 2695 C C . LEU B 1 72 ? -0.525 -15.883 11.445 1 96.75 72 LEU B C 1
ATOM 2697 O O . LEU B 1 72 ? 0.104 -15.062 12.109 1 96.75 72 LEU B O 1
ATOM 2701 N N . ALA B 1 73 ? -0.185 -17.125 11.289 1 97.5 73 ALA B N 1
ATOM 2702 C CA . ALA B 1 73 ? 1.136 -17.625 11.664 1 97.5 73 ALA B CA 1
ATOM 2703 C C . ALA B 1 73 ? 2.02 -17.828 10.438 1 97.5 73 ALA B C 1
ATOM 2705 O O . ALA B 1 73 ? 1.638 -18.531 9.5 1 97.5 73 ALA B O 1
ATOM 2706 N N . ALA B 1 74 ? 3.168 -17.219 10.461 1 97.31 74 ALA B N 1
ATOM 2707 C CA . ALA B 1 74 ? 4.078 -17.312 9.32 1 97.31 74 ALA B CA 1
ATOM 2708 C C . ALA B 1 74 ? 5.402 -17.953 9.734 1 97.31 74 ALA B C 1
ATOM 2710 O O . ALA B 1 74 ? 5.91 -17.688 10.828 1 97.31 74 ALA B O 1
ATOM 2711 N N . THR B 1 75 ? 5.906 -18.812 8.914 1 96.75 75 THR B N 1
ATOM 2712 C CA . THR B 1 75 ? 7.215 -19.438 9.094 1 96.75 75 THR B CA 1
ATOM 2713 C C . THR B 1 75 ? 8.062 -19.266 7.836 1 96.75 75 THR B C 1
ATOM 2715 O O . THR B 1 75 ? 7.559 -19.391 6.715 1 96.75 75 THR B O 1
ATOM 2718 N N . THR B 1 76 ? 9.336 -19 8.023 1 97 76 THR B N 1
ATOM 2719 C CA . THR B 1 76 ? 10.234 -18.844 6.891 1 97 76 THR B CA 1
ATOM 2720 C C . THR B 1 76 ? 11.602 -19.453 7.188 1 97 76 THR B C 1
ATOM 2722 O O . THR B 1 76 ? 12.031 -19.484 8.344 1 97 76 THR B O 1
ATOM 2725 N N . TRP B 1 77 ? 12.211 -19.969 6.199 1 95.75 77 TRP B N 1
ATOM 2726 C CA . TRP B 1 77 ? 13.562 -20.516 6.289 1 95.75 77 TRP B CA 1
ATOM 2727 C C . TRP B 1 77 ? 14.266 -20.422 4.941 1 95.75 77 TRP B C 1
ATOM 2729 O O . TRP B 1 77 ? 13.625 -20.219 3.906 1 95.75 77 TRP B O 1
ATOM 2739 N N . VAL B 1 78 ? 15.562 -20.453 4.949 1 95.81 78 VAL B N 1
ATOM 2740 C CA . VAL B 1 78 ? 16.375 -20.562 3.734 1 95.81 78 VAL B CA 1
ATOM 2741 C C . VAL B 1 78 ? 16.594 -22.031 3.383 1 95.81 78 VAL B C 1
ATOM 2743 O O . VAL B 1 78 ? 17.156 -22.781 4.172 1 95.81 78 VAL B O 1
ATOM 2746 N N . SER B 1 79 ? 16.219 -22.453 2.203 1 95.25 79 SER B N 1
ATOM 2747 C CA . SER B 1 79 ? 16.281 -23.859 1.838 1 95.25 79 SER B CA 1
ATOM 2748 C C . SER B 1 79 ? 17.484 -24.156 0.96 1 95.25 79 SER B C 1
ATOM 2750 O O . SER B 1 79 ? 17.875 -25.312 0.804 1 95.25 79 SER B O 1
ATOM 2752 N N . ARG B 1 80 ? 18 -23.109 0.375 1 93.94 80 ARG B N 1
ATOM 2753 C CA . ARG B 1 80 ? 19.188 -23.281 -0.467 1 93.94 80 ARG B CA 1
ATOM 2754 C C . ARG B 1 80 ? 20.062 -22.047 -0.438 1 93.94 80 ARG B C 1
ATOM 2756 O O . ARG B 1 80 ? 19.562 -20.922 -0.316 1 93.94 80 ARG B O 1
ATOM 2763 N N . MET B 1 81 ? 21.312 -22.234 -0.492 1 90.62 81 MET B N 1
ATOM 2764 C CA . MET B 1 81 ? 22.312 -21.203 -0.707 1 90.62 81 MET B CA 1
ATOM 2765 C C . MET B 1 81 ? 23.328 -21.641 -1.764 1 90.62 81 MET B C 1
ATOM 2767 O O . MET B 1 81 ? 23.969 -22.672 -1.619 1 90.62 81 MET B O 1
ATOM 2771 N N . ARG B 1 82 ? 23.359 -20.781 -2.793 1 87.62 82 ARG B N 1
ATOM 2772 C CA . ARG B 1 82 ? 24.203 -21.172 -3.914 1 87.62 82 ARG B CA 1
ATOM 2773 C C . ARG B 1 82 ? 25.25 -20.094 -4.211 1 87.62 82 ARG B C 1
ATOM 2775 O O . ARG B 1 82 ? 24.906 -18.906 -4.328 1 87.62 82 ARG B O 1
ATOM 2782 N N . ARG B 1 83 ? 26.516 -20.5 -4.266 1 84.81 83 ARG B N 1
ATOM 2783 C CA . ARG B 1 83 ? 27.641 -19.703 -4.727 1 84.81 83 ARG B CA 1
ATOM 2784 C C . ARG B 1 83 ? 27.797 -18.438 -3.896 1 84.81 83 ARG B C 1
ATOM 2786 O O . ARG B 1 83 ? 28.188 -17.391 -4.414 1 84.81 83 ARG B O 1
ATOM 2793 N N . GLU B 1 84 ? 27.203 -18.438 -2.775 1 79.25 84 GLU B N 1
ATOM 2794 C CA . GLU B 1 84 ? 27.266 -17.297 -1.871 1 79.25 84 GLU B CA 1
ATOM 2795 C C . GLU B 1 84 ? 26.625 -16.062 -2.494 1 79.25 84 GLU B C 1
ATOM 2797 O O . GLU B 1 84 ? 26.984 -14.93 -2.17 1 79.25 84 GLU B O 1
ATOM 2802 N N . MET B 1 85 ? 25.734 -16.297 -3.473 1 83.06 85 MET B N 1
ATOM 2803 C CA . MET B 1 85 ? 25.156 -15.156 -4.18 1 83.06 85 MET B CA 1
ATOM 2804 C C . MET B 1 85 ? 23.641 -15.336 -4.328 1 83.06 85 MET B C 1
ATOM 2806 O O . MET B 1 85 ? 22.906 -14.359 -4.5 1 83.06 85 MET B O 1
ATOM 2810 N N . LEU B 1 86 ? 23.312 -16.578 -4.34 1 84.88 86 LEU B N 1
ATOM 2811 C CA . LEU B 1 86 ? 21.906 -16.906 -4.57 1 84.88 86 LEU B CA 1
ATOM 2812 C C . LEU B 1 86 ? 21.312 -17.656 -3.379 1 84.88 86 LEU B C 1
ATOM 2814 O O . LEU B 1 86 ? 21.953 -18.547 -2.828 1 84.88 86 LEU B O 1
ATOM 2818 N N . SER B 1 87 ? 20.172 -17.219 -2.977 1 92.75 87 SER B N 1
ATOM 2819 C CA . SER B 1 87 ? 19.5 -17.922 -1.889 1 92.75 87 SER B CA 1
ATOM 2820 C C . SER B 1 87 ? 18.031 -18.172 -2.215 1 92.75 87 SER B C 1
ATOM 2822 O O . SER B 1 87 ? 17.422 -17.375 -2.936 1 92.75 87 SER B O 1
ATOM 2824 N N . THR B 1 88 ? 17.578 -19.344 -1.775 1 96.19 88 THR B N 1
ATOM 2825 C CA . THR B 1 88 ? 16.156 -19.688 -1.847 1 96.19 88 THR B CA 1
ATOM 2826 C C . THR B 1 88 ? 15.516 -19.609 -0.464 1 96.19 88 THR B C 1
ATOM 2828 O O . THR B 1 88 ? 15.961 -20.281 0.469 1 96.19 88 THR B O 1
ATOM 2831 N N . ARG B 1 89 ? 14.523 -18.781 -0.353 1 97.06 89 ARG B N 1
ATOM 2832 C CA . ARG B 1 89 ? 13.789 -18.688 0.902 1 97.06 89 ARG B CA 1
ATOM 2833 C C . ARG B 1 89 ? 12.359 -19.188 0.742 1 97.06 89 ARG B C 1
ATOM 2835 O O . ARG B 1 89 ? 11.695 -18.875 -0.248 1 97.06 89 ARG B O 1
ATOM 2842 N N . GLU B 1 90 ? 11.938 -19.922 1.722 1 97.62 90 GLU B N 1
ATOM 2843 C CA . GLU B 1 90 ? 10.578 -20.453 1.782 1 97.62 90 GLU B CA 1
ATOM 2844 C C . GLU B 1 90 ? 9.758 -19.766 2.867 1 97.62 90 GLU B C 1
ATOM 2846 O O . GLU B 1 90 ? 10.273 -19.453 3.938 1 97.62 90 GLU B O 1
ATOM 2851 N N . ILE B 1 91 ? 8.492 -19.531 2.572 1 97.69 91 ILE B N 1
ATOM 2852 C CA . ILE B 1 91 ? 7.594 -18.969 3.568 1 97.69 91 ILE B CA 1
ATOM 2853 C C . ILE B 1 91 ? 6.25 -19.688 3.529 1 97.69 91 ILE B C 1
ATOM 2855 O O . ILE B 1 91 ? 5.719 -19.969 2.451 1 97.69 91 ILE B O 1
ATOM 2859 N N . ARG B 1 92 ? 5.738 -20.031 4.723 1 97.75 92 ARG B N 1
ATOM 2860 C CA . ARG B 1 92 ? 4.406 -20.609 4.902 1 97.75 92 ARG B CA 1
ATOM 2861 C C . ARG B 1 92 ? 3.562 -19.75 5.844 1 97.75 92 ARG B C 1
ATOM 2863 O O . ARG B 1 92 ? 4.043 -19.312 6.891 1 97.75 92 ARG B O 1
ATOM 2870 N N . VAL B 1 93 ? 2.396 -19.469 5.402 1 97.38 93 VAL B N 1
ATOM 2871 C CA . VAL B 1 93 ? 1.452 -18.719 6.223 1 97.38 93 VAL B CA 1
ATOM 2872 C C . VAL B 1 93 ? 0.199 -19.562 6.469 1 97.38 93 VAL B C 1
ATOM 2874 O O . VAL B 1 93 ? -0.405 -20.078 5.523 1 97.38 93 VAL B O 1
ATOM 2877 N N . ARG B 1 94 ? -0.221 -19.625 7.688 1 96.75 94 ARG B N 1
ATOM 2878 C CA . ARG B 1 94 ? -1.383 -20.422 8.078 1 96.75 94 ARG B CA 1
ATOM 2879 C C . ARG B 1 94 ? -2.27 -19.656 9.047 1 96.75 94 ARG B C 1
ATOM 2881 O O . ARG B 1 94 ? -1.827 -18.672 9.656 1 96.75 94 ARG B O 1
ATOM 2888 N N . SER B 1 95 ? -3.465 -20 9.102 1 96.12 95 SER B N 1
ATOM 2889 C CA . SER B 1 95 ? -4.398 -19.609 10.156 1 96.12 95 SER B CA 1
ATOM 2890 C C . SER B 1 95 ? -4.945 -20.844 10.891 1 96.12 95 SER B C 1
ATOM 2892 O O . SER B 1 95 ? -4.477 -21.953 10.672 1 96.12 95 SER B O 1
ATOM 2894 N N . SER B 1 96 ? -5.887 -20.578 11.844 1 95.38 96 SER B N 1
ATOM 2895 C CA . SER B 1 96 ? -6.523 -21.688 12.539 1 95.38 96 SER B CA 1
ATOM 2896 C C . SER B 1 96 ? -7.324 -22.562 11.578 1 95.38 96 SER B C 1
ATOM 2898 O O . SER B 1 96 ? -7.605 -23.719 11.875 1 95.38 96 SER B O 1
ATOM 2900 N N . ARG B 1 97 ? -7.641 -22.109 10.336 1 95.44 97 ARG B N 1
ATOM 2901 C CA . ARG B 1 97 ? -8.453 -22.828 9.359 1 95.44 97 ARG B CA 1
ATOM 2902 C C . ARG B 1 97 ? -7.59 -23.703 8.461 1 95.44 97 ARG B C 1
ATOM 2904 O O . ARG B 1 97 ? -8.102 -24.562 7.742 1 95.44 97 ARG B O 1
ATOM 2911 N N . GLY B 1 98 ? -6.227 -23.391 8.461 1 95.56 98 GLY B N 1
ATOM 2912 C CA . GLY B 1 98 ? -5.312 -24.109 7.59 1 95.56 98 GLY B CA 1
ATOM 2913 C C . GLY B 1 98 ? -4.352 -23.203 6.848 1 95.56 98 GLY B C 1
ATOM 2914 O O . GLY B 1 98 ? -4.086 -22.078 7.289 1 95.56 98 GLY B O 1
ATOM 2915 N N . ALA B 1 99 ? -3.799 -23.781 5.75 1 96.62 99 ALA B N 1
ATOM 2916 C CA . ALA B 1 99 ? -2.828 -23.016 4.965 1 96.62 99 ALA B CA 1
ATOM 2917 C C . ALA B 1 99 ? -3.494 -21.859 4.246 1 96.62 99 ALA B C 1
ATOM 2919 O O . ALA B 1 99 ? -4.535 -22.016 3.605 1 96.62 99 ALA B O 1
ATOM 2920 N N . ILE B 1 100 ? -2.945 -20.688 4.359 1 97.12 100 ILE B N 1
ATOM 2921 C CA . ILE B 1 100 ? -3.447 -19.484 3.703 1 97.12 100 ILE B CA 1
ATOM 2922 C C . ILE B 1 100 ? -2.674 -19.25 2.408 1 97.12 100 ILE B C 1
ATOM 2924 O O . ILE B 1 100 ? -3.271 -19 1.358 1 97.12 100 ILE B O 1
ATOM 2928 N N . ALA B 1 101 ? -1.338 -19.312 2.492 1 97.88 101 ALA B N 1
ATOM 2929 C CA . ALA B 1 101 ? -0.507 -19.109 1.309 1 97.88 101 ALA B CA 1
ATOM 2930 C C . ALA B 1 101 ? 0.915 -19.609 1.54 1 97.88 101 ALA B C 1
ATOM 2932 O O . ALA B 1 101 ? 1.354 -19.75 2.686 1 97.88 101 ALA B O 1
ATOM 2933 N N . SER B 1 102 ? 1.608 -19.922 0.498 1 98.25 102 SER B N 1
ATOM 2934 C CA . SER B 1 102 ? 3.008 -20.344 0.503 1 98.25 102 SER B CA 1
ATOM 2935 C C . SER B 1 102 ? 3.801 -19.625 -0.581 1 98.25 102 SER B C 1
ATOM 2937 O O . SER B 1 102 ? 3.262 -19.297 -1.641 1 98.25 102 SER B O 1
ATOM 2939 N N . ALA B 1 103 ? 5.059 -19.406 -0.299 1 98.44 103 ALA B N 1
ATOM 2940 C CA . ALA B 1 103 ? 5.898 -18.688 -1.26 1 98.44 103 ALA B CA 1
ATOM 2941 C C . ALA B 1 103 ? 7.305 -19.281 -1.305 1 98.44 103 ALA B C 1
ATOM 2943 O O . ALA B 1 103 ? 7.797 -19.797 -0.303 1 98.44 103 ALA B O 1
ATOM 2944 N N . ARG B 1 104 ? 7.879 -19.266 -2.436 1 98.31 104 ARG B N 1
ATOM 2945 C CA . ARG B 1 104 ? 9.297 -19.5 -2.686 1 98.31 104 ARG B CA 1
ATOM 2946 C C . ARG B 1 104 ? 9.938 -18.281 -3.361 1 98.31 104 ARG B C 1
ATOM 2948 O O . ARG B 1 104 ? 9.492 -17.859 -4.43 1 98.31 104 ARG B O 1
ATOM 2955 N N . GLN B 1 105 ? 10.914 -17.75 -2.701 1 98.12 105 GLN B N 1
ATOM 2956 C CA . GLN B 1 105 ? 11.617 -16.578 -3.189 1 98.12 105 GLN B CA 1
ATOM 2957 C C . GLN B 1 105 ? 13.055 -16.906 -3.586 1 98.12 105 GLN B C 1
ATOM 2959 O O . GLN B 1 105 ? 13.781 -17.531 -2.82 1 98.12 105 GLN B O 1
ATOM 2964 N N . GLU B 1 106 ? 13.445 -16.516 -4.742 1 97.31 106 GLU B N 1
ATOM 2965 C CA . GLU B 1 106 ? 14.844 -16.578 -5.168 1 97.31 106 GLU B CA 1
ATOM 2966 C C . GLU B 1 106 ? 15.516 -15.211 -5.051 1 97.31 106 GLU B C 1
ATOM 2968 O O . GLU B 1 106 ? 15.109 -14.25 -5.703 1 97.31 106 GLU B O 1
ATOM 2973 N N . TRP B 1 107 ? 16.516 -15.133 -4.215 1 95.94 107 TRP B N 1
ATOM 2974 C CA . TRP B 1 107 ? 17.203 -13.875 -3.936 1 95.94 107 TRP B CA 1
ATOM 2975 C C . TRP B 1 107 ? 18.609 -13.875 -4.539 1 95.94 107 TRP B C 1
ATOM 2977 O O . TRP B 1 107 ? 19.297 -14.906 -4.543 1 95.94 107 TRP B O 1
ATOM 2987 N N . VAL B 1 108 ? 18.984 -12.742 -4.996 1 94.62 108 VAL B N 1
ATOM 2988 C CA . VAL B 1 108 ? 20.344 -12.523 -5.473 1 94.62 108 VAL B CA 1
ATOM 2989 C C . VAL B 1 108 ? 21.016 -11.438 -4.633 1 94.62 108 VAL B C 1
ATOM 2991 O O . VAL B 1 108 ? 20.422 -10.383 -4.387 1 94.62 108 VAL B O 1
ATOM 2994 N N . HIS B 1 109 ? 22.188 -11.742 -4.195 1 93.25 109 HIS B N 1
ATOM 2995 C CA . HIS B 1 109 ? 22.984 -10.742 -3.494 1 93.25 109 HIS B CA 1
ATOM 2996 C C . HIS B 1 109 ? 23.594 -9.742 -4.469 1 93.25 109 HIS B C 1
ATOM 2998 O O . HIS B 1 109 ? 24.141 -10.133 -5.504 1 93.25 109 HIS B O 1
ATOM 3004 N N . VAL B 1 110 ? 23.422 -8.477 -4.094 1 90.06 110 VAL B N 1
ATOM 3005 C CA . VAL B 1 110 ? 23.906 -7.445 -5.008 1 90.06 110 VAL B CA 1
ATOM 3006 C C . VAL B 1 110 ? 24.656 -6.371 -4.23 1 90.06 110 VAL B C 1
ATOM 3008 O O . VAL B 1 110 ? 24.453 -6.203 -3.027 1 90.06 110 VAL B O 1
ATOM 3011 N N . SER B 1 111 ? 25.547 -5.688 -4.996 1 84.25 111 SER B N 1
ATOM 3012 C CA . SER B 1 111 ? 26.234 -4.512 -4.477 1 84.25 111 SER B CA 1
ATOM 3013 C C . SER B 1 111 ? 25.312 -3.297 -4.445 1 84.25 111 SER B C 1
ATOM 3015 O O . SER B 1 111 ? 24.141 -3.4 -4.781 1 84.25 111 SER B O 1
ATOM 3017 N N . GLU B 1 112 ? 25.906 -2.191 -3.979 1 77.5 112 GLU B N 1
ATOM 3018 C CA . GLU B 1 112 ? 25.156 -0.938 -3.928 1 77.5 112 GLU B CA 1
ATOM 3019 C C . GLU B 1 112 ? 24.734 -0.492 -5.324 1 77.5 112 GLU B C 1
ATOM 3021 O O . GLU B 1 112 ? 23.688 0.157 -5.484 1 77.5 112 GLU B O 1
ATOM 3026 N N . SER B 1 113 ? 25.5 -0.871 -6.285 1 79.38 113 SER B N 1
ATOM 3027 C CA . SER B 1 113 ? 25.188 -0.52 -7.668 1 79.38 113 SER B CA 1
ATOM 3028 C C . SER B 1 113 ? 24.328 -1.589 -8.328 1 79.38 113 SER B C 1
ATOM 3030 O O . SER B 1 113 ? 24.141 -1.574 -9.547 1 79.38 113 SER B O 1
ATOM 3032 N N . LEU B 1 114 ? 23.797 -2.588 -7.559 1 78.75 114 LEU B N 1
ATOM 3033 C CA . LEU B 1 114 ? 22.859 -3.635 -7.949 1 78.75 114 LEU B CA 1
ATOM 3034 C C . LEU B 1 114 ? 23.531 -4.645 -8.875 1 78.75 114 LEU B C 1
ATOM 3036 O O . LEU B 1 114 ? 22.875 -5.223 -9.75 1 78.75 114 LEU B O 1
ATOM 3040 N N . GLU B 1 115 ? 24.875 -4.699 -8.711 1 84.06 115 GLU B N 1
ATOM 3041 C CA . GLU B 1 115 ? 25.609 -5.754 -9.414 1 84.06 115 GLU B CA 1
ATOM 3042 C C . GLU B 1 115 ? 25.688 -7.023 -8.562 1 84.06 115 GLU B C 1
ATOM 3044 O O . GLU B 1 115 ? 25.875 -6.949 -7.348 1 84.06 115 GLU B O 1
ATOM 3049 N N . MET B 1 116 ? 25.516 -8.094 -9.273 1 86.88 116 MET B N 1
ATOM 3050 C CA . MET B 1 116 ? 25.641 -9.359 -8.555 1 86.88 116 MET B CA 1
ATOM 3051 C C . MET B 1 116 ? 27.016 -9.492 -7.926 1 86.88 116 MET B C 1
ATOM 3053 O O . MET B 1 116 ? 28.031 -9.164 -8.555 1 86.88 116 MET B O 1
ATOM 3057 N N . ALA B 1 117 ? 27.031 -9.828 -6.676 1 87.06 117 ALA B N 1
ATOM 3058 C CA . ALA B 1 117 ? 28.281 -9.953 -5.934 1 87.06 117 ALA B CA 1
ATOM 3059 C C . ALA B 1 117 ? 28.188 -11.055 -4.875 1 87.06 117 ALA B C 1
ATOM 3061 O O . ALA B 1 117 ? 27.094 -11.406 -4.445 1 87.06 117 ALA B O 1
ATOM 3062 N N . ARG B 1 118 ? 29.359 -11.531 -4.523 1 88 118 ARG B N 1
ATOM 3063 C CA . ARG B 1 118 ? 29.375 -12.5 -3.432 1 88 118 ARG B CA 1
ATOM 3064 C C . ARG B 1 118 ? 29.047 -11.836 -2.1 1 88 118 ARG B C 1
ATOM 3066 O O . ARG B 1 118 ? 29.516 -10.727 -1.82 1 88 118 ARG B O 1
ATOM 3073 N N . ALA B 1 119 ? 28.266 -12.508 -1.303 1 88.25 119 ALA B N 1
ATOM 3074 C CA . ALA B 1 119 ? 27.891 -11.992 0.011 1 88.25 119 ALA B CA 1
ATOM 3075 C C . ALA B 1 119 ? 29.031 -12.164 1.014 1 88.25 119 ALA B C 1
ATOM 3077 O O . ALA B 1 119 ? 29.797 -13.125 0.931 1 88.25 119 ALA B O 1
ATOM 3078 N N . PRO B 1 120 ? 29.125 -11.242 1.892 1 87.12 120 PRO B N 1
ATOM 3079 C CA . PRO B 1 120 ? 30.109 -11.438 2.955 1 87.12 120 PRO B CA 1
ATOM 3080 C C . PRO B 1 120 ? 29.859 -12.703 3.773 1 87.12 120 PRO B C 1
ATOM 3082 O O . PRO B 1 120 ? 28.703 -13.133 3.908 1 87.12 120 PRO B O 1
ATOM 3085 N N . ARG B 1 121 ? 30.953 -13.227 4.34 1 87.69 121 ARG B N 1
ATOM 3086 C CA . ARG B 1 121 ? 30.891 -14.469 5.102 1 87.69 121 ARG B CA 1
ATOM 3087 C C . ARG B 1 121 ? 29.906 -14.336 6.27 1 87.69 121 ARG B C 1
ATOM 3089 O O . ARG B 1 121 ? 29.172 -15.281 6.582 1 87.69 121 ARG B O 1
ATOM 3096 N N . SER B 1 122 ? 29.891 -13.164 6.863 1 89.56 122 SER B N 1
ATOM 3097 C CA . SER B 1 122 ? 29.016 -12.93 8.008 1 89.56 122 SER B CA 1
ATOM 3098 C C . SER B 1 122 ? 27.547 -13.047 7.605 1 89.56 122 SER B C 1
ATOM 3100 O O . SER B 1 122 ? 26.719 -13.5 8.391 1 89.56 122 SER B O 1
ATOM 3102 N N . LEU B 1 123 ? 27.219 -12.672 6.395 1 88.19 123 LEU B N 1
ATOM 3103 C CA . LEU B 1 123 ? 25.844 -12.742 5.887 1 88.19 123 LEU B CA 1
ATOM 3104 C C . LEU B 1 123 ? 25.453 -14.188 5.574 1 88.19 123 LEU B C 1
ATOM 3106 O O . LEU B 1 123 ? 24.375 -14.641 5.953 1 88.19 123 LEU B O 1
ATOM 3110 N N . ILE B 1 124 ? 26.375 -14.883 5.016 1 87.62 124 ILE B N 1
ATOM 3111 C CA . ILE B 1 124 ? 26.125 -16.281 4.656 1 87.62 124 ILE B CA 1
ATOM 3112 C C . ILE B 1 124 ? 25.938 -17.109 5.922 1 87.62 124 ILE B C 1
ATOM 3114 O O . ILE B 1 124 ? 25.031 -17.938 5.996 1 87.62 124 ILE B O 1
ATOM 3118 N N . GLU B 1 125 ? 26.672 -16.859 6.879 1 89.81 125 GLU B N 1
ATOM 3119 C CA . GLU B 1 125 ? 26.641 -17.625 8.125 1 89.81 125 GLU B CA 1
ATOM 3120 C C . GLU B 1 125 ? 25.375 -17.312 8.922 1 89.81 125 GLU B C 1
ATOM 3122 O O . GLU B 1 125 ? 24.922 -18.141 9.727 1 89.81 125 GLU B O 1
ATOM 3127 N N . ALA B 1 126 ? 24.797 -16.172 8.664 1 91.44 126 ALA B N 1
ATOM 3128 C CA . ALA B 1 126 ? 23.609 -15.758 9.391 1 91.44 126 ALA B CA 1
ATOM 3129 C C . ALA B 1 126 ? 22.375 -16.516 8.914 1 91.44 126 ALA B C 1
ATOM 3131 O O . ALA B 1 126 ? 21.344 -16.531 9.594 1 91.44 126 ALA B O 1
ATOM 3132 N N . PHE B 1 127 ? 22.484 -17.125 7.715 1 90.5 127 PHE B N 1
ATOM 3133 C CA . PHE B 1 127 ? 21.328 -17.766 7.102 1 90.5 127 PHE B CA 1
ATOM 3134 C C . PHE B 1 127 ? 21.625 -19.234 6.801 1 90.5 127 PHE B C 1
ATOM 3136 O O . PHE B 1 127 ? 21.719 -19.625 5.633 1 90.5 127 PHE B O 1
ATOM 3143 N N . PRO B 1 128 ? 21.656 -20.062 7.844 1 89.25 128 PRO B N 1
ATOM 3144 C CA . PRO B 1 128 ? 21.891 -21.484 7.578 1 89.25 128 PRO B CA 1
ATOM 3145 C C . PRO B 1 128 ? 20.781 -22.125 6.746 1 89.25 128 PRO B C 1
ATOM 3147 O O . PRO B 1 128 ? 19.609 -21.766 6.902 1 89.25 128 PRO B O 1
ATOM 3150 N N . VAL B 1 129 ? 21.234 -23.016 5.934 1 93.38 129 VAL B N 1
ATOM 3151 C CA . VAL B 1 129 ? 20.281 -23.766 5.125 1 93.38 129 VAL B CA 1
ATOM 3152 C C . VAL B 1 129 ? 19.547 -24.781 6.004 1 93.38 129 VAL B C 1
ATOM 3154 O O . VAL B 1 129 ? 20.188 -25.5 6.781 1 93.38 129 VAL B O 1
ATOM 3157 N N . GLU B 1 130 ? 18.25 -24.797 5.891 1 92.44 130 GLU B N 1
ATOM 3158 C CA . GLU B 1 130 ? 17.438 -25.688 6.695 1 92.44 130 GLU B CA 1
ATOM 3159 C C . GLU B 1 130 ? 16.391 -26.406 5.832 1 92.44 130 GLU B C 1
ATOM 3161 O O . GLU B 1 130 ? 15.992 -25.891 4.785 1 92.44 130 GLU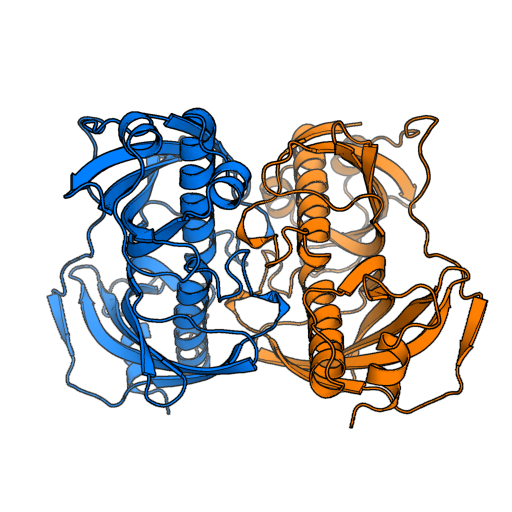 B O 1
ATOM 3166 N N . SER B 1 131 ? 16.031 -27.594 6.438 1 89 131 SER B N 1
ATOM 3167 C CA . SER B 1 131 ? 14.898 -28.281 5.832 1 89 131 SER B CA 1
ATOM 3168 C C . SER B 1 131 ? 13.578 -27.812 6.422 1 89 131 SER B C 1
ATOM 3170 O O . SER B 1 131 ? 13.5 -27.516 7.613 1 89 131 SER B O 1
ATOM 3172 N N . GLY B 1 132 ? 12.672 -27.469 5.629 1 86.81 132 GLY B N 1
ATOM 3173 C CA . GLY B 1 132 ? 11.352 -27.062 6.082 1 86.81 132 GLY B CA 1
ATOM 3174 C C . GLY B 1 132 ? 10.602 -28.172 6.801 1 86.81 132 GLY B C 1
ATOM 3175 O O . GLY B 1 132 ? 11.125 -29.281 6.965 1 86.81 132 GLY B O 1
ATOM 3176 N N . PRO B 1 133 ? 9.422 -27.75 7.297 1 83.81 133 PRO B N 1
ATOM 3177 C CA . PRO B 1 133 ? 8.609 -28.797 7.93 1 83.81 133 PRO B CA 1
ATOM 3178 C C . PRO B 1 133 ? 8.234 -29.906 6.965 1 83.81 133 PRO B C 1
ATOM 3180 O O . PRO B 1 133 ? 8.219 -29.703 5.746 1 83.81 133 PRO B O 1
ATOM 3183 N N . ASP B 1 134 ? 7.977 -31.078 7.445 1 75.62 134 ASP B N 1
ATOM 3184 C CA . ASP B 1 134 ? 7.684 -32.281 6.66 1 75.62 134 ASP B CA 1
ATOM 3185 C C . ASP B 1 134 ? 6.453 -32.062 5.781 1 75.62 134 ASP B C 1
ATOM 3187 O O . ASP B 1 134 ? 6.391 -32.594 4.664 1 75.62 134 ASP B O 1
ATOM 3191 N N . ASP B 1 135 ? 5.484 -31.391 6.289 1 70 135 ASP B N 1
ATOM 3192 C CA . ASP B 1 135 ? 4.238 -31.203 5.551 1 70 135 ASP B CA 1
ATOM 3193 C C . ASP B 1 135 ? 4.316 -29.984 4.637 1 70 135 ASP B C 1
ATOM 3195 O O . ASP B 1 135 ? 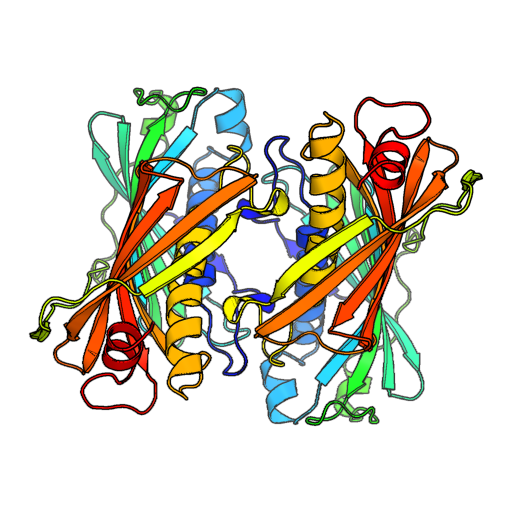3.295 -29.5 4.141 1 70 135 ASP B O 1
ATOM 3199 N N . ASP B 1 136 ? 5.551 -29.797 4.266 1 68.94 136 ASP B N 1
ATOM 3200 C CA . ASP B 1 136 ? 5.762 -28.562 3.512 1 68.94 136 ASP B CA 1
ATOM 3201 C C . ASP B 1 136 ? 5.586 -28.797 2.014 1 68.94 136 ASP B C 1
ATOM 3203 O O . ASP B 1 136 ? 6.379 -29.516 1.396 1 68.94 136 ASP B O 1
ATOM 3207 N N . ALA B 1 137 ? 4.387 -28.344 1.587 1 78.06 137 ALA B N 1
ATOM 3208 C CA . ALA B 1 137 ? 4.27 -28.391 0.132 1 78.06 137 ALA B CA 1
ATOM 3209 C C . ALA B 1 137 ? 4.812 -27.094 -0.49 1 78.06 137 ALA B C 1
ATOM 3211 O O . ALA B 1 137 ? 4.402 -26 -0.112 1 78.06 137 ALA B O 1
ATOM 3212 N N . ALA B 1 138 ? 5.723 -27.297 -1.433 1 88.75 138 ALA B N 1
ATOM 3213 C CA . ALA B 1 138 ? 6.309 -26.188 -2.166 1 88.75 138 ALA B CA 1
ATOM 3214 C C . ALA B 1 138 ? 5.254 -25.453 -2.992 1 88.75 138 ALA B C 1
ATOM 3216 O O . ALA B 1 138 ? 4.352 -26.078 -3.553 1 88.75 138 ALA B O 1
ATOM 3217 N N . PRO B 1 139 ? 5.305 -24.141 -2.908 1 96.19 139 PRO B N 1
ATOM 3218 C CA . PRO B 1 139 ? 4.402 -23.422 -3.811 1 96.19 139 PRO B 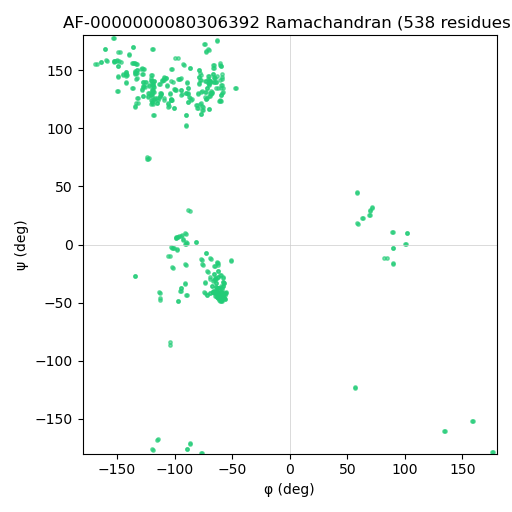CA 1
ATOM 3219 C C . PRO B 1 139 ? 4.676 -23.719 -5.281 1 96.19 139 PRO B C 1
ATOM 3221 O O . PRO B 1 139 ? 5.824 -23.656 -5.727 1 96.19 139 PRO B O 1
ATOM 3224 N N . GLU B 1 140 ? 3.678 -24.172 -6.02 1 95.38 140 GLU B N 1
ATOM 3225 C CA . GLU B 1 140 ? 3.764 -24.469 -7.445 1 95.38 140 GLU B CA 1
ATOM 3226 C C . GLU B 1 140 ? 2.564 -23.906 -8.203 1 95.38 140 GLU B C 1
ATOM 3228 O O . GLU B 1 140 ? 1.465 -23.812 -7.652 1 95.38 140 GLU B O 1
ATOM 3233 N N . LEU B 1 141 ? 2.863 -23.547 -9.391 1 97.06 141 LEU B N 1
ATOM 3234 C CA . LEU B 1 141 ? 1.751 -23.203 -10.273 1 97.06 141 LEU B CA 1
ATOM 3235 C C . LEU B 1 141 ? 0.948 -24.453 -10.633 1 97.06 141 LEU B C 1
ATOM 3237 O O . LEU B 1 141 ? 1.521 -25.516 -10.875 1 97.06 141 LEU B O 1
ATOM 3241 N N . PRO B 1 142 ? -0.347 -24.297 -10.68 1 95.94 142 PRO B N 1
ATOM 3242 C CA . PRO B 1 142 ? -1.097 -25.422 -11.258 1 95.94 142 PRO B CA 1
ATOM 3243 C C . PRO B 1 142 ? -0.805 -25.609 -12.742 1 95.94 142 PRO B C 1
ATOM 3245 O O . PRO B 1 142 ? -0.458 -24.656 -13.445 1 95.94 142 PRO B O 1
ATOM 3248 N N . ALA B 1 143 ? -0.988 -26.812 -13.156 1 95.38 143 ALA B N 1
ATOM 3249 C CA . ALA B 1 143 ? -0.697 -27.156 -14.547 1 95.38 143 ALA B CA 1
ATOM 3250 C C . ALA B 1 143 ? -1.748 -26.578 -15.492 1 95.38 143 ALA B C 1
ATOM 3252 O O . ALA B 1 143 ? -2.938 -26.562 -15.172 1 95.38 143 ALA B O 1
ATOM 3253 N N . LEU B 1 144 ? -1.258 -26.125 -16.609 1 95.62 144 LEU B N 1
ATOM 3254 C CA . LEU B 1 144 ? -2.166 -25.766 -17.688 1 95.62 144 LEU B CA 1
ATOM 3255 C C . LEU B 1 144 ? -2.812 -27 -18.297 1 95.62 144 LEU B C 1
ATOM 3257 O O . LEU B 1 144 ? -2.119 -27.875 -18.812 1 95.62 144 LEU B O 1
ATOM 3261 N N . ALA B 1 145 ? -4.09 -27.203 -18.234 1 94.31 145 ALA B N 1
ATOM 3262 C CA . ALA B 1 145 ? -4.801 -28.391 -18.703 1 94.31 145 ALA B CA 1
ATOM 3263 C C . ALA B 1 145 ? -5.32 -28.203 -20.125 1 94.31 145 ALA B C 1
ATOM 3265 O O . ALA B 1 145 ? -5.348 -29.141 -20.906 1 94.31 145 ALA B O 1
ATOM 3266 N N . ARG B 1 146 ? -5.766 -26.984 -20.438 1 93.81 146 ARG B N 1
ATOM 3267 C CA . ARG B 1 146 ? -6.266 -26.641 -21.766 1 93.81 146 ARG B CA 1
ATOM 3268 C C . ARG B 1 146 ? -5.641 -25.328 -22.25 1 93.81 146 ARG B C 1
ATOM 3270 O O . ARG B 1 146 ? -5.758 -24.297 -21.594 1 93.81 146 ARG B O 1
ATOM 3277 N N . GLU B 1 147 ? -5.09 -25.406 -23.359 1 95.88 147 GLU B N 1
ATOM 3278 C CA . GLU B 1 147 ? -4.449 -24.25 -23.953 1 95.88 147 GLU B CA 1
ATOM 3279 C C . GLU B 1 147 ? -5.387 -23.531 -24.922 1 95.88 147 GLU B C 1
ATOM 3281 O O . GLU B 1 147 ? -6.145 -24.188 -25.656 1 95.88 147 GLU B O 1
ATOM 3286 N N . LEU B 1 148 ? -5.316 -22.25 -24.938 1 95 148 LEU B N 1
ATOM 3287 C CA . LEU B 1 148 ? -6.094 -21.453 -25.859 1 95 148 LEU B CA 1
ATOM 3288 C C . LEU B 1 148 ? -5.238 -21.031 -27.062 1 95 148 LEU B C 1
ATOM 3290 O O . LEU B 1 148 ? -4.008 -21.047 -26.984 1 95 148 LEU B O 1
ATOM 3294 N N . ASP B 1 149 ? -5.906 -20.656 -28.125 1 93.81 149 ASP B N 1
ATOM 3295 C CA . ASP B 1 149 ? -5.211 -20.156 -29.297 1 93.81 149 ASP B CA 1
ATOM 3296 C C . ASP B 1 149 ? -4.52 -18.828 -29.016 1 93.81 149 ASP B C 1
ATOM 3298 O O . ASP B 1 149 ? -4.984 -18.047 -28.172 1 93.81 149 ASP B O 1
ATOM 3302 N N . ALA B 1 150 ? -3.479 -18.688 -29.797 1 93.94 150 ALA B N 1
ATOM 3303 C CA . ALA B 1 150 ? -2.742 -17.422 -29.656 1 93.94 150 ALA B CA 1
ATOM 3304 C C . ALA B 1 150 ? -3.635 -16.234 -29.969 1 93.94 150 ALA B C 1
ATOM 3306 O O . ALA B 1 150 ? -4.512 -16.312 -30.828 1 93.94 150 ALA B O 1
ATOM 3307 N N . HIS B 1 151 ? -3.465 -15.188 -29.234 1 96.12 151 HIS B N 1
ATOM 3308 C CA . HIS B 1 151 ? -4.152 -13.922 -29.469 1 96.12 151 HIS B CA 1
ATOM 3309 C C . HIS B 1 151 ? -3.281 -12.734 -29.078 1 96.12 151 HIS B C 1
ATOM 3311 O O . HIS B 1 151 ? -2.23 -12.914 -28.453 1 96.12 151 HIS B O 1
ATOM 3317 N N . GLU B 1 152 ? -3.654 -11.562 -29.5 1 96.44 152 GLU B N 1
ATOM 3318 C CA . GLU B 1 152 ? -2.936 -10.344 -29.125 1 96.44 152 GLU B CA 1
ATOM 3319 C C . GLU B 1 152 ? -3.082 -10.055 -27.625 1 96.44 152 GLU B C 1
ATOM 3321 O O . GLU B 1 152 ? -4.133 -10.32 -27.047 1 96.44 152 GLU B O 1
ATOM 3326 N N . PRO B 1 153 ? -2.143 -9.531 -27.031 1 98.06 153 PRO B N 1
ATOM 3327 C CA . PRO B 1 153 ? -2.238 -9.25 -25.594 1 98.06 153 PRO B CA 1
ATOM 3328 C C . PRO B 1 153 ? -3.205 -8.109 -25.281 1 98.06 153 PRO B C 1
ATOM 3330 O O . PRO B 1 153 ? -3.371 -7.195 -26.094 1 98.06 153 PRO B O 1
ATOM 3333 N N . HIS B 1 154 ? -3.887 -8.266 -24.141 1 98.44 154 HIS B N 1
ATOM 3334 C CA . HIS B 1 154 ? -4.484 -7.09 -23.516 1 98.44 154 HIS B CA 1
ATOM 3335 C 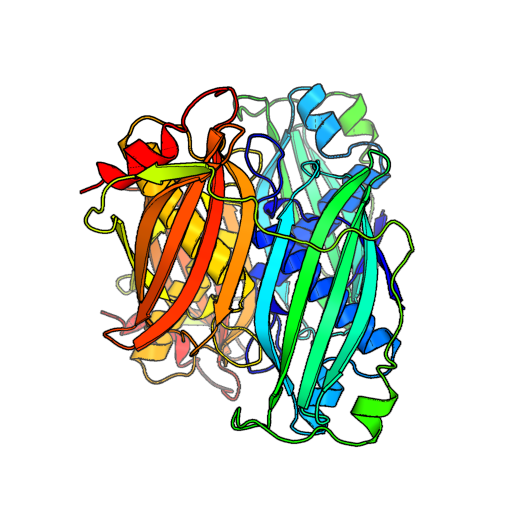C . HIS B 1 154 ? -3.412 -6.145 -22.984 1 98.44 154 HIS B C 1
ATOM 3337 O O . HIS B 1 154 ? -2.477 -6.578 -22.312 1 98.44 154 HIS B O 1
ATOM 3343 N N . VAL B 1 155 ? -3.525 -4.828 -23.281 1 98.44 155 VAL B N 1
ATOM 3344 C CA . VAL B 1 155 ? -2.486 -3.873 -22.906 1 98.44 155 VAL B CA 1
ATOM 3345 C C . VAL B 1 155 ? -3.059 -2.832 -21.938 1 98.44 155 VAL B C 1
ATOM 3347 O O . VAL B 1 155 ? -4.086 -2.211 -22.234 1 98.44 155 VAL B O 1
ATOM 3350 N N . PHE B 1 156 ? -2.455 -2.682 -20.828 1 98.44 156 PHE B N 1
ATOM 3351 C CA . PHE B 1 156 ? -2.738 -1.661 -19.828 1 98.44 156 PHE B CA 1
ATOM 3352 C C . PHE B 1 156 ? -1.515 -0.786 -19.578 1 98.44 156 PHE B C 1
ATOM 3354 O O . PHE B 1 156 ? -0.428 -1.293 -19.297 1 98.44 156 PHE B O 1
ATOM 3361 N N . THR B 1 157 ? -1.646 0.565 -19.734 1 98.62 157 THR B N 1
ATOM 3362 C CA . THR B 1 157 ? -0.517 1.475 -19.578 1 98.62 157 THR B CA 1
ATOM 3363 C C . THR B 1 157 ? -0.786 2.48 -18.469 1 98.62 157 THR B C 1
ATOM 3365 O O . THR B 1 157 ? -1.934 2.873 -18.234 1 98.62 157 THR B O 1
ATOM 3368 N N . PHE B 1 158 ? 0.205 2.865 -17.781 1 98.5 158 PHE B N 1
ATOM 3369 C CA . PHE B 1 158 ? 0.165 3.896 -16.75 1 98.5 158 PHE B CA 1
ATOM 3370 C C . PHE B 1 158 ? 1.562 4.438 -16.469 1 98.5 158 PHE B C 1
ATOM 3372 O O . PHE B 1 158 ? 2.555 3.885 -16.953 1 98.5 158 PHE B O 1
ATOM 3379 N N . ARG B 1 159 ? 1.658 5.492 -15.758 1 98.12 159 ARG B N 1
ATOM 3380 C CA . ARG B 1 159 ? 2.936 6.039 -15.305 1 98.12 159 ARG B CA 1
ATOM 3381 C C . ARG B 1 159 ? 3.213 5.66 -13.859 1 98.12 159 ARG B C 1
ATOM 3383 O O . ARG B 1 159 ? 2.32 5.73 -13.008 1 98.12 159 ARG B O 1
ATOM 3390 N N . ALA B 1 160 ? 4.418 5.207 -13.57 1 98.69 160 ALA B N 1
ATOM 3391 C CA . ALA B 1 160 ? 4.805 4.812 -12.219 1 98.69 160 ALA B CA 1
ATOM 3392 C C . ALA B 1 160 ? 4.957 6.031 -11.312 1 98.69 160 ALA B C 1
ATOM 3394 O O . ALA B 1 160 ? 5.574 7.027 -11.695 1 98.69 160 ALA B O 1
ATOM 3395 N N . TRP B 1 161 ? 4.414 5.949 -10.141 1 98.38 161 TRP B N 1
ATOM 3396 C CA . TRP B 1 161 ? 4.379 7.078 -9.211 1 98.38 161 TRP B CA 1
ATOM 3397 C C . TRP B 1 161 ? 5.652 7.137 -8.383 1 98.38 161 TRP B C 1
ATOM 3399 O O . TRP B 1 161 ? 6.273 6.109 -8.109 1 98.38 161 TRP B O 1
ATOM 3409 N N . TRP B 1 162 ? 6.059 8.344 -7.938 1 96.94 162 TRP B N 1
ATOM 3410 C CA . TRP B 1 162 ? 7.172 8.539 -7.016 1 96.94 162 TRP B CA 1
ATOM 3411 C C . TRP B 1 162 ? 6.871 7.898 -5.66 1 96.94 162 TRP B C 1
ATOM 3413 O O . TRP B 1 162 ? 7.773 7.391 -4.992 1 96.94 162 TRP B O 1
ATOM 3423 N N . THR B 1 163 ? 5.586 7.832 -5.309 1 95.06 163 THR B N 1
ATOM 3424 C CA . THR B 1 163 ? 5.188 7.363 -3.986 1 95.06 163 THR B CA 1
ATOM 3425 C C . THR B 1 163 ? 5.176 5.836 -3.936 1 95.06 163 THR B C 1
ATOM 3427 O O . THR B 1 163 ? 4.844 5.246 -2.906 1 95.06 163 THR B O 1
ATOM 3430 N N . TRP B 1 164 ? 5.562 5.184 -5.047 1 96.62 164 TRP B N 1
ATOM 3431 C CA . TRP B 1 164 ? 5.602 3.727 -5.094 1 96.62 164 TRP B CA 1
ATOM 3432 C C . TRP B 1 164 ? 7.023 3.213 -4.918 1 96.62 164 TRP B C 1
ATOM 3434 O O . TRP B 1 164 ? 7.25 2.002 -4.844 1 96.62 164 TRP B O 1
ATOM 3444 N N . MET B 1 165 ? 8.023 4.102 -4.816 1 96.44 165 MET B N 1
ATOM 3445 C CA . MET B 1 165 ? 9.43 3.701 -4.809 1 96.44 165 MET B CA 1
ATOM 3446 C C . MET B 1 165 ? 9.844 3.195 -3.434 1 96.44 165 MET B C 1
ATOM 3448 O O . MET B 1 165 ? 9.523 3.816 -2.418 1 96.44 165 MET B O 1
ATOM 3452 N N . ASP B 1 166 ? 10.453 2.07 -3.414 1 93.81 166 ASP B N 1
ATOM 3453 C CA . ASP B 1 166 ? 10.906 1.481 -2.156 1 93.81 166 ASP B CA 1
ATOM 3454 C C . ASP B 1 166 ? 12.289 1.996 -1.777 1 93.81 166 ASP B C 1
ATOM 3456 O O . ASP B 1 166 ? 12.797 2.936 -2.393 1 93.81 166 ASP B O 1
ATOM 3460 N N . PRO B 1 167 ? 12.969 1.433 -0.737 1 91.44 167 PRO B N 1
ATOM 3461 C CA . PRO B 1 167 ? 14.25 1.968 -0.269 1 91.44 167 PRO B CA 1
ATOM 3462 C C . PRO B 1 167 ? 15.359 1.831 -1.308 1 91.44 167 PRO B C 1
ATOM 3464 O O . PRO B 1 167 ? 16.406 2.488 -1.197 1 91.44 167 PRO B O 1
ATOM 3467 N N . LEU B 1 168 ? 15.242 0.998 -2.283 1 90.69 168 LEU B N 1
ATOM 3468 C CA . LEU B 1 168 ? 16.219 0.868 -3.359 1 90.69 168 LEU B CA 1
ATOM 3469 C C . LEU B 1 168 ? 15.844 1.753 -4.543 1 90.69 168 LEU B C 1
ATOM 3471 O O . LEU B 1 168 ? 16.438 1.644 -5.617 1 90.69 168 LEU B O 1
ATOM 3475 N N . ASP B 1 169 ? 14.758 2.555 -4.379 1 92.69 169 ASP B N 1
ATOM 3476 C CA . ASP B 1 169 ? 14.32 3.621 -5.273 1 92.69 169 ASP B CA 1
ATOM 3477 C C . ASP B 1 169 ? 13.75 3.049 -6.57 1 92.69 169 ASP B C 1
ATOM 3479 O O . ASP B 1 169 ? 13.977 3.602 -7.652 1 92.69 169 ASP B O 1
ATOM 3483 N N . HIS B 1 170 ? 13.156 1.952 -6.551 1 95 170 HIS B N 1
ATOM 3484 C CA . HIS B 1 170 ? 12.375 1.376 -7.637 1 95 170 HIS B CA 1
ATOM 3485 C C . HIS B 1 170 ? 11.07 0.775 -7.121 1 95 170 HIS B C 1
ATOM 3487 O O . HIS B 1 170 ? 10.844 0.72 -5.91 1 95 170 HIS B O 1
ATOM 3493 N N . VAL B 1 171 ? 10.195 0.409 -8.016 1 97 171 VAL B N 1
ATOM 3494 C CA . VAL B 1 171 ? 8.914 -0.177 -7.641 1 97 171 VAL B CA 1
ATOM 3495 C C . VAL B 1 171 ? 9.141 -1.454 -6.836 1 97 171 VAL B C 1
ATOM 3497 O O . VAL B 1 171 ? 9.945 -2.305 -7.227 1 97 171 VAL B O 1
ATOM 3500 N N . ASN B 1 172 ? 8.508 -1.535 -5.711 1 96.12 172 ASN B N 1
ATOM 3501 C CA . ASN B 1 172 ? 8.562 -2.717 -4.859 1 96.12 172 ASN B CA 1
ATOM 3502 C C . ASN B 1 172 ? 7.953 -3.936 -5.547 1 96.12 172 ASN B C 1
ATOM 3504 O O . ASN B 1 172 ? 6.93 -3.826 -6.223 1 96.12 172 ASN B O 1
ATOM 3508 N N . HIS B 1 173 ? 8.523 -5.082 -5.418 1 96.62 173 HIS B N 1
ATOM 3509 C CA . HIS B 1 173 ? 8.203 -6.223 -6.27 1 96.62 173 HIS B CA 1
ATOM 3510 C C . HIS B 1 173 ? 6.758 -6.664 -6.086 1 96.62 173 HIS B C 1
ATOM 3512 O O . HIS B 1 173 ? 6.094 -7.047 -7.051 1 96.62 173 HIS B O 1
ATOM 3518 N N . PRO B 1 174 ? 6.133 -6.617 -4.824 1 97.88 174 PRO B N 1
ATOM 3519 C CA . PRO B 1 174 ? 4.723 -7.008 -4.742 1 97.88 174 PRO B CA 1
ATOM 3520 C C . PRO B 1 174 ? 3.816 -6.137 -5.609 1 97.88 174 PRO B C 1
ATOM 3522 O O . PRO B 1 174 ? 2.756 -6.586 -6.047 1 97.88 174 PRO B O 1
ATOM 3525 N N . GLN B 1 175 ? 4.227 -4.941 -5.855 1 98 175 GLN B N 1
ATOM 3526 C CA . GLN B 1 175 ? 3.4 -4 -6.609 1 98 175 GLN B CA 1
ATOM 3527 C C . GLN B 1 175 ? 3.209 -4.473 -8.047 1 98 175 GLN B C 1
ATOM 3529 O O . GLN B 1 175 ? 2.209 -4.137 -8.688 1 98 175 GLN B O 1
ATOM 3534 N N . TYR B 1 176 ? 4.113 -5.262 -8.57 1 98.81 176 TYR B N 1
ATOM 3535 C CA . TYR B 1 176 ? 3.969 -5.781 -9.922 1 98.81 176 TYR B CA 1
ATOM 3536 C C . TYR B 1 176 ? 2.783 -6.734 -10.023 1 98.81 176 TYR B C 1
ATOM 3538 O O . TYR B 1 176 ? 2.15 -6.848 -11.07 1 98.81 176 TYR B O 1
ATOM 3546 N N . VAL B 1 177 ? 2.494 -7.434 -8.914 1 98.81 177 VAL B N 1
ATOM 3547 C CA . VAL B 1 177 ? 1.286 -8.25 -8.859 1 98.81 177 VAL B CA 1
ATOM 3548 C C . VAL B 1 177 ? 0.053 -7.359 -8.984 1 98.81 177 VAL B C 1
ATOM 3550 O O . VAL B 1 177 ? -0.898 -7.695 -9.688 1 98.81 177 VAL B O 1
ATOM 3553 N N . ASP B 1 178 ? 0.073 -6.227 -8.328 1 98.5 178 ASP B N 1
ATOM 3554 C CA . ASP B 1 178 ? -1.021 -5.266 -8.438 1 98.5 178 ASP B CA 1
ATOM 3555 C C . ASP B 1 178 ? -1.203 -4.809 -9.883 1 98.5 178 ASP B C 1
ATOM 3557 O O . ASP B 1 178 ? -2.332 -4.617 -10.344 1 98.5 178 ASP B O 1
ATOM 3561 N N . PHE B 1 179 ? -0.084 -4.586 -10.578 1 98.88 179 PHE B N 1
ATOM 3562 C CA . PHE B 1 179 ? -0.168 -4.18 -11.977 1 98.88 179 PHE B CA 1
ATOM 3563 C C . PHE B 1 179 ? -0.904 -5.227 -12.805 1 98.88 179 PHE B C 1
ATOM 3565 O O . PHE B 1 179 ? -1.808 -4.895 -13.57 1 98.88 179 PHE B O 1
ATOM 3572 N N . CYS B 1 180 ? -0.52 -6.48 -12.617 1 98.88 180 CYS B N 1
ATOM 3573 C CA . CYS B 1 180 ? -1.157 -7.566 -13.352 1 98.88 180 CYS B CA 1
ATOM 3574 C C . CYS B 1 180 ? -2.643 -7.648 -13.023 1 98.88 180 CYS B C 1
ATOM 3576 O O . CYS B 1 180 ? -3.475 -7.797 -13.922 1 98.88 180 CYS B O 1
ATOM 3578 N N . ASP B 1 181 ? -2.936 -7.547 -11.758 1 98.62 181 ASP B N 1
ATOM 3579 C CA . ASP B 1 181 ? -4.328 -7.672 -11.328 1 98.62 181 ASP B CA 1
ATOM 3580 C C . ASP B 1 181 ? -5.16 -6.492 -11.82 1 98.62 181 ASP B C 1
ATOM 3582 O O . ASP B 1 181 ? -6.344 -6.645 -12.125 1 98.62 181 ASP B O 1
ATOM 3586 N N . GLU B 1 182 ? -4.555 -5.305 -11.859 1 98.62 182 GLU B N 1
ATOM 3587 C CA . GLU B 1 182 ? -5.301 -4.168 -12.391 1 98.62 182 GLU B CA 1
ATOM 3588 C C . GLU B 1 182 ? -5.594 -4.344 -13.883 1 98.62 182 GLU B C 1
ATOM 3590 O O . GLU B 1 182 ? -6.691 -4.031 -14.344 1 98.62 182 GLU B O 1
ATOM 3595 N N . ALA B 1 183 ? -4.605 -4.84 -14.625 1 98.62 183 ALA B N 1
ATOM 3596 C CA . ALA B 1 183 ? -4.828 -5.141 -16.031 1 98.62 183 ALA B CA 1
ATOM 3597 C C . ALA B 1 183 ? -5.992 -6.109 -16.219 1 98.62 183 ALA B C 1
ATOM 3599 O O . ALA B 1 183 ? -6.875 -5.879 -17.047 1 98.62 183 ALA B O 1
ATOM 3600 N N . LEU B 1 184 ? -5.988 -7.156 -15.445 1 98.25 184 LEU B N 1
ATOM 3601 C CA . LEU B 1 184 ? -7.062 -8.141 -15.5 1 98.25 184 LEU B CA 1
ATOM 3602 C C . LEU B 1 184 ? -8.398 -7.504 -15.109 1 98.25 184 LEU B C 1
ATOM 3604 O O . LEU B 1 184 ? -9.422 -7.785 -15.734 1 98.25 184 LEU B O 1
ATOM 3608 N N . SER B 1 185 ? -8.398 -6.68 -14.078 1 97.69 185 SER B N 1
ATOM 3609 C CA . SER B 1 185 ? -9.609 -6.035 -13.594 1 97.69 185 SER B CA 1
ATOM 3610 C C . SER B 1 185 ? -10.25 -5.172 -14.68 1 97.69 185 SER B C 1
ATOM 3612 O O . SER B 1 185 ? -11.469 -5.156 -14.828 1 97.69 185 SER B O 1
ATOM 3614 N N . LEU B 1 186 ? -9.43 -4.484 -15.391 1 97.62 186 LEU B N 1
ATOM 3615 C CA . LEU B 1 186 ? -9.922 -3.646 -16.484 1 97.62 186 LEU B CA 1
ATOM 3616 C C . LEU B 1 186 ? -10.633 -4.484 -17.531 1 97.62 186 LEU B C 1
ATOM 3618 O O . LEU B 1 186 ? -11.75 -4.156 -17.953 1 97.62 186 LEU B O 1
ATOM 3622 N N . ALA B 1 187 ? -9.984 -5.551 -17.922 1 97.31 187 ALA B N 1
ATOM 3623 C CA . ALA B 1 187 ? -10.578 -6.43 -18.922 1 97.31 187 ALA B CA 1
ATOM 3624 C C . ALA B 1 187 ? -11.859 -7.074 -18.391 1 97.31 187 ALA B C 1
ATOM 3626 O O . ALA B 1 187 ? -12.859 -7.168 -19.109 1 97.31 187 ALA B O 1
ATOM 3627 N N . ALA B 1 188 ? -11.812 -7.551 -17.156 1 96.31 188 ALA B N 1
ATOM 3628 C CA . ALA B 1 188 ? -12.977 -8.18 -16.531 1 96.31 188 ALA B CA 1
ATOM 3629 C C . ALA B 1 188 ? -14.156 -7.211 -16.469 1 96.31 188 ALA B C 1
ATOM 3631 O O . ALA B 1 188 ? -15.273 -7.559 -16.875 1 96.31 188 ALA B O 1
ATOM 3632 N N . HIS B 1 189 ? -13.891 -6.047 -16 1 96.56 189 HIS B N 1
ATOM 3633 C CA . HIS B 1 189 ? -14.945 -5.043 -15.906 1 96.56 189 HIS B CA 1
ATOM 3634 C C . HIS B 1 189 ? -15.547 -4.746 -17.281 1 96.56 189 HIS B C 1
ATOM 3636 O O . HIS B 1 189 ? -16.766 -4.684 -17.422 1 96.56 189 HIS B O 1
ATOM 3642 N N . ALA B 1 190 ? -14.734 -4.543 -18.234 1 96.44 190 ALA B N 1
ATOM 3643 C CA . ALA B 1 190 ? -15.195 -4.254 -19.594 1 96.44 190 ALA B CA 1
ATOM 3644 C C . ALA B 1 190 ? -16.078 -5.383 -20.125 1 96.44 190 ALA B C 1
ATOM 3646 O O . ALA B 1 190 ? -16.984 -5.145 -20.922 1 96.44 190 ALA B O 1
ATOM 3647 N N . ALA B 1 191 ? -15.836 -6.57 -19.641 1 95.12 191 ALA B N 1
ATOM 3648 C CA . ALA B 1 191 ? -16.594 -7.746 -20.078 1 95.12 191 ALA B CA 1
ATOM 3649 C C . ALA B 1 191 ? -17.828 -7.945 -19.219 1 95.12 191 ALA B C 1
ATOM 3651 O O . ALA B 1 191 ? -18.531 -8.961 -19.359 1 95.12 191 ALA B O 1
ATOM 3652 N N . GLY B 1 192 ? -18.078 -7.082 -18.266 1 94.44 192 GLY B N 1
ATOM 3653 C CA . GLY B 1 192 ? -19.266 -7.164 -17.453 1 94.44 192 GLY B CA 1
ATOM 3654 C C . GLY B 1 192 ? -19.094 -8.023 -16.203 1 94.44 192 GLY B C 1
ATOM 3655 O O . GLY B 1 192 ? -20.062 -8.422 -15.57 1 94.44 192 GLY B O 1
ATOM 3656 N N . LEU B 1 193 ? -17.844 -8.391 -15.922 1 94.81 193 LEU B N 1
ATOM 3657 C CA . LEU B 1 193 ? -17.547 -9.156 -14.711 1 94.81 193 LEU B CA 1
ATOM 3658 C C . LEU B 1 193 ? -17.172 -8.227 -13.562 1 94.81 193 LEU B C 1
ATOM 3660 O O . LEU B 1 193 ? -16.75 -7.094 -13.781 1 94.81 193 LEU B O 1
ATOM 3664 N N . ALA B 1 194 ? -17.375 -8.695 -12.328 1 93.81 194 ALA B N 1
ATOM 3665 C CA . ALA B 1 194 ? -17 -7.922 -11.148 1 93.81 194 ALA B CA 1
ATOM 3666 C C . ALA B 1 194 ? -15.578 -8.234 -10.711 1 93.81 194 ALA B C 1
ATOM 3668 O O . ALA B 1 194 ? -15.305 -9.32 -10.195 1 93.81 194 ALA B O 1
ATOM 3669 N N . PRO B 1 195 ? -14.656 -7.324 -10.828 1 95.31 195 PRO B N 1
ATOM 3670 C CA . PRO B 1 195 ? -13.258 -7.59 -10.5 1 95.31 195 PRO B CA 1
ATOM 3671 C C . PRO B 1 195 ? -13.078 -8.078 -9.062 1 95.31 195 PRO B C 1
ATOM 3673 O O . PRO B 1 195 ? -12.18 -8.883 -8.789 1 95.31 195 PRO B O 1
ATOM 3676 N N . ARG B 1 196 ? -13.891 -7.625 -8.133 1 92.81 196 ARG B N 1
ATOM 3677 C CA . ARG B 1 196 ? -13.766 -8.023 -6.734 1 92.81 196 ARG B CA 1
ATOM 3678 C C . ARG B 1 196 ? -13.984 -9.523 -6.574 1 92.81 196 ARG B C 1
ATOM 3680 O O . ARG B 1 196 ? -13.633 -10.102 -5.543 1 92.81 196 ARG B O 1
ATOM 3687 N N . ASP B 1 197 ? -14.562 -10.18 -7.578 1 93.88 197 ASP B N 1
ATOM 3688 C CA . ASP B 1 197 ? -14.906 -11.602 -7.484 1 93.88 197 ASP B CA 1
ATOM 3689 C C . ASP B 1 197 ? -13.805 -12.469 -8.07 1 93.88 197 ASP B C 1
ATOM 3691 O O . ASP B 1 197 ? -13.984 -13.68 -8.25 1 93.88 197 ASP B O 1
ATOM 3695 N N . VAL B 1 198 ? -12.68 -11.891 -8.422 1 95 198 VAL B N 1
ATOM 3696 C CA . VAL B 1 198 ? -11.531 -12.641 -8.922 1 95 198 VAL B CA 1
ATOM 3697 C C . VAL B 1 198 ? -10.695 -13.148 -7.75 1 95 198 VAL B C 1
ATOM 3699 O O . VAL B 1 198 ? -10.281 -12.367 -6.895 1 95 198 VAL B O 1
ATOM 3702 N N . GLU B 1 199 ? -10.461 -14.43 -7.707 1 95 199 GLU B N 1
ATOM 3703 C CA . GLU B 1 199 ? -9.703 -15.094 -6.648 1 95 199 GLU B CA 1
ATOM 3704 C C . GLU B 1 199 ? -8.297 -15.438 -7.113 1 95 199 GLU B C 1
ATOM 3706 O O . GLU B 1 199 ? -8.117 -16.109 -8.133 1 95 199 GLU B O 1
ATOM 3711 N N . PRO B 1 200 ? -7.312 -14.984 -6.395 1 96.88 200 PRO B N 1
ATOM 3712 C CA . PRO B 1 200 ? -5.961 -15.422 -6.738 1 96.88 200 PRO B CA 1
ATOM 3713 C C . PRO B 1 200 ? -5.719 -16.906 -6.418 1 96.88 200 PRO B C 1
ATOM 3715 O O . PRO B 1 200 ? -6.117 -17.375 -5.348 1 96.88 200 PRO B O 1
ATOM 3718 N N . ILE B 1 201 ? -5.078 -17.609 -7.309 1 97 201 ILE B N 1
ATOM 3719 C CA . ILE B 1 201 ? -4.766 -19.031 -7.129 1 97 201 ILE B CA 1
ATOM 3720 C C . ILE B 1 201 ? -3.256 -19.203 -7 1 97 201 ILE B C 1
ATOM 3722 O O . ILE B 1 201 ? -2.785 -19.938 -6.125 1 97 201 ILE B O 1
ATOM 3726 N N . ALA B 1 202 ? -2.52 -18.578 -7.887 1 98.56 202 ALA B N 1
ATOM 3727 C CA . ALA B 1 202 ? -1.063 -18.688 -7.867 1 98.56 202 ALA B CA 1
ATOM 3728 C C . ALA B 1 202 ? -0.416 -17.656 -8.781 1 98.56 202 ALA B C 1
ATOM 3730 O O . ALA B 1 202 ? -1.06 -17.141 -9.695 1 98.56 202 ALA B O 1
ATOM 3731 N N . GLU B 1 203 ? 0.782 -17.312 -8.523 1 98.62 203 GLU B N 1
ATOM 3732 C CA . GLU B 1 203 ? 1.604 -16.453 -9.375 1 98.62 203 GLU B CA 1
ATOM 3733 C C . GLU B 1 203 ? 3.055 -16.922 -9.391 1 98.62 203 GLU B C 1
ATOM 3735 O O . GLU B 1 203 ? 3.564 -17.422 -8.391 1 98.62 203 GLU B O 1
ATOM 3740 N N . GLU B 1 204 ? 3.711 -16.75 -10.406 1 98.81 204 GLU B N 1
ATOM 3741 C CA . GLU B 1 204 ? 5.164 -16.75 -10.531 1 98.81 204 GLU B CA 1
ATOM 3742 C C . GLU B 1 204 ? 5.652 -15.578 -11.375 1 98.81 204 GLU B C 1
ATOM 3744 O O . GLU B 1 204 ? 5.27 -15.438 -12.539 1 98.81 204 GLU B O 1
ATOM 3749 N N . LEU B 1 205 ? 6.438 -14.719 -10.797 1 98.88 205 LEU B N 1
ATOM 3750 C CA . LEU B 1 205 ? 7.008 -13.586 -11.508 1 98.88 205 LEU B CA 1
ATOM 3751 C C . LEU B 1 205 ? 8.531 -13.633 -11.469 1 98.88 205 LEU B C 1
ATOM 3753 O O . LEU B 1 205 ? 9.125 -14.008 -10.453 1 98.88 205 LEU B O 1
ATOM 3757 N N . THR B 1 206 ? 9.148 -13.289 -12.516 1 98.81 206 THR B N 1
ATOM 3758 C CA . THR B 1 206 ? 10.586 -13.086 -12.648 1 98.81 206 THR B CA 1
ATOM 3759 C C . THR B 1 206 ? 10.906 -11.617 -12.906 1 98.81 206 THR B C 1
ATOM 3761 O O . THR B 1 206 ? 10.344 -11.008 -13.812 1 98.81 206 THR B O 1
ATOM 3764 N N . PHE B 1 207 ? 11.766 -11.109 -12.133 1 97.88 207 PHE B N 1
ATOM 3765 C CA . PHE B 1 207 ? 12.117 -9.703 -12.195 1 97.88 207 PHE B CA 1
ATOM 3766 C C . PHE B 1 207 ? 13.453 -9.5 -12.898 1 97.88 207 PHE B C 1
ATOM 3768 O O . PHE B 1 207 ? 14.469 -10.047 -12.469 1 97.88 207 PHE B O 1
ATOM 3775 N N . ARG B 1 208 ? 13.445 -8.68 -13.945 1 96.06 208 ARG B N 1
ATOM 3776 C CA . ARG B 1 208 ? 14.609 -8.594 -14.812 1 96.06 208 ARG B CA 1
ATOM 3777 C C . ARG B 1 208 ? 15.266 -7.223 -14.711 1 96.06 208 ARG B C 1
ATOM 3779 O O . ARG B 1 208 ? 16.5 -7.109 -14.773 1 96.06 208 ARG B O 1
ATOM 3786 N N . SER B 1 209 ? 14.484 -6.191 -14.656 1 94.94 209 SER B N 1
ATOM 3787 C CA . SER B 1 209 ? 14.961 -4.82 -14.531 1 94.94 209 SER B CA 1
ATOM 3788 C C . SER B 1 209 ? 13.969 -3.955 -13.766 1 94.94 209 SER B C 1
ATOM 3790 O O . SER B 1 209 ? 12.773 -4.258 -13.734 1 94.94 209 SER B O 1
ATOM 3792 N N . PRO B 1 210 ? 14.453 -2.949 -13.156 1 95.31 210 PRO B N 1
ATOM 3793 C CA . PRO B 1 210 ? 13.578 -2.166 -12.281 1 95.31 210 PRO B CA 1
ATOM 3794 C C . PRO B 1 210 ? 12.68 -1.206 -13.055 1 95.31 210 PRO B C 1
ATOM 3796 O O . PRO B 1 210 ? 13.062 -0.718 -14.117 1 95.31 210 PRO B O 1
ATOM 3799 N N . VAL B 1 211 ? 11.445 -0.988 -12.609 1 98.06 211 VAL B N 1
ATOM 3800 C CA . VAL B 1 211 ? 10.602 0.145 -12.969 1 98.06 211 VAL B CA 1
ATOM 3801 C C . VAL B 1 211 ? 10.828 1.291 -11.984 1 98.06 211 VAL B C 1
ATOM 3803 O O . VAL B 1 211 ? 10.836 1.082 -10.766 1 98.06 211 VAL B O 1
ATOM 3806 N N . THR B 1 212 ? 11.055 2.486 -12.461 1 97.56 212 THR B N 1
ATOM 3807 C CA . THR B 1 212 ? 11.336 3.637 -11.609 1 97.56 212 THR B CA 1
ATOM 3808 C C . THR B 1 212 ? 10.281 4.723 -11.805 1 97.56 212 THR B C 1
ATOM 3810 O O . THR B 1 212 ? 9.469 4.645 -12.727 1 97.56 212 THR B O 1
ATOM 3813 N N . ALA B 1 213 ? 10.32 5.688 -10.898 1 97.88 213 ALA B N 1
ATOM 3814 C CA . ALA B 1 213 ? 9.312 6.746 -10.914 1 97.88 213 ALA B CA 1
ATOM 3815 C C . ALA B 1 213 ? 9.328 7.492 -12.25 1 97.88 213 ALA B C 1
ATOM 3817 O O . ALA B 1 213 ? 10.391 7.809 -12.781 1 97.88 213 ALA B O 1
ATOM 3818 N N . GLY B 1 214 ? 8.133 7.746 -12.742 1 97.5 214 GLY B N 1
ATOM 3819 C CA . GLY B 1 214 ? 8 8.484 -13.984 1 97.5 214 GLY B CA 1
ATOM 3820 C C . GLY B 1 214 ? 7.984 7.594 -15.211 1 97.5 214 GLY B C 1
ATOM 3821 O O . GLY B 1 214 ? 7.59 8.023 -16.297 1 97.5 214 GLY B O 1
ATOM 3822 N N . ASP B 1 215 ? 8.43 6.332 -15.094 1 98.56 215 ASP B N 1
ATOM 3823 C CA . ASP B 1 215 ? 8.398 5.402 -16.219 1 98.56 215 ASP B CA 1
ATOM 3824 C C . ASP B 1 215 ? 6.98 5.219 -16.75 1 98.56 215 ASP B C 1
ATOM 3826 O O . ASP B 1 215 ? 6.031 5.113 -15.969 1 98.56 215 ASP B O 1
ATOM 3830 N N . GLU B 1 216 ? 6.801 5.246 -18.031 1 98.62 216 GLU B N 1
ATOM 3831 C CA . GLU B 1 216 ? 5.578 4.742 -18.656 1 98.62 216 GLU B CA 1
ATOM 3832 C C . GLU B 1 216 ? 5.578 3.219 -18.719 1 98.62 216 GLU B C 1
ATOM 3834 O O . GLU B 1 216 ? 6.363 2.621 -19.453 1 98.62 216 GLU B O 1
ATOM 3839 N N . VAL B 1 217 ? 4.723 2.605 -17.984 1 98.94 217 VAL B N 1
ATOM 3840 C CA . VAL B 1 217 ? 4.695 1.156 -17.812 1 98.94 217 VAL B CA 1
ATOM 3841 C C . VAL B 1 217 ? 3.619 0.55 -18.719 1 98.94 217 VAL B C 1
ATOM 3843 O O . VAL B 1 217 ? 2.504 1.068 -18.797 1 98.94 217 VAL B O 1
ATOM 3846 N N . ARG B 1 218 ? 3.977 -0.445 -19.375 1 98.88 218 ARG B N 1
ATOM 3847 C CA . ARG B 1 218 ? 3.051 -1.225 -20.203 1 98.88 218 ARG B CA 1
ATOM 3848 C C . ARG B 1 218 ? 2.916 -2.646 -19.656 1 98.88 218 ARG B C 1
ATOM 3850 O O . ARG B 1 218 ? 3.912 -3.359 -19.516 1 98.88 218 ARG B O 1
ATOM 3857 N N . VAL B 1 219 ? 1.711 -3.055 -19.328 1 98.94 219 VAL B N 1
ATOM 3858 C CA . VAL B 1 219 ? 1.427 -4.414 -18.875 1 98.94 219 VAL B CA 1
ATOM 3859 C C . VAL B 1 219 ? 0.732 -5.191 -19.984 1 98.94 219 VAL B C 1
ATOM 3861 O O . VAL B 1 219 ? -0.34 -4.801 -20.453 1 98.94 219 VAL B O 1
ATOM 3864 N N . GLU B 1 220 ? 1.345 -6.207 -20.406 1 98.88 220 GLU B N 1
ATOM 3865 C CA . GLU B 1 220 ? 0.762 -7.117 -21.375 1 98.88 220 GLU B CA 1
ATOM 3866 C C . GLU B 1 220 ? 0.278 -8.406 -20.719 1 98.88 220 GLU B C 1
ATOM 3868 O O . GLU B 1 220 ? 1.017 -9.031 -19.969 1 98.88 220 GLU B O 1
ATOM 3873 N N . THR B 1 221 ? -0.948 -8.758 -21.016 1 98.81 221 THR B N 1
ATOM 3874 C CA . THR B 1 221 ? -1.54 -9.977 -20.484 1 98.81 221 THR B CA 1
ATOM 3875 C C . THR B 1 221 ? -2.113 -10.844 -21.594 1 98.81 221 THR B C 1
ATOM 3877 O O . THR B 1 221 ? -2.887 -10.367 -22.422 1 98.81 221 THR B O 1
ATOM 3880 N N . ILE B 1 222 ? -1.732 -12.078 -21.625 1 98.5 222 ILE B N 1
ATOM 3881 C CA . ILE B 1 222 ? -2.234 -13.047 -22.594 1 98.5 222 ILE B CA 1
ATOM 3882 C C . ILE B 1 222 ? -2.918 -14.203 -21.859 1 98.5 222 ILE B C 1
ATOM 3884 O O . ILE B 1 222 ? -2.355 -14.766 -20.922 1 98.5 222 ILE B O 1
ATOM 3888 N N . ALA B 1 223 ? -4.133 -14.492 -22.266 1 98 223 ALA B N 1
ATOM 3889 C CA . ALA B 1 223 ? -4.785 -15.703 -21.75 1 98 223 ALA B CA 1
ATOM 3890 C C . ALA B 1 223 ? -4.211 -16.953 -22.422 1 98 223 ALA B C 1
ATOM 3892 O O . ALA B 1 223 ? -4.395 -17.172 -23.609 1 98 223 ALA B O 1
ATOM 3893 N N . ARG B 1 224 ? -3.584 -17.766 -21.594 1 97.94 224 ARG B N 1
ATOM 3894 C CA . ARG B 1 224 ? -2.953 -18.969 -22.141 1 97.94 224 ARG B CA 1
ATOM 3895 C C . ARG B 1 224 ? -3.92 -20.141 -22.125 1 97.94 224 ARG B C 1
ATOM 3897 O O . ARG B 1 224 ? -3.803 -21.062 -22.938 1 97.94 224 ARG B O 1
ATOM 3904 N N . GLY B 1 225 ? -4.789 -20.203 -21.141 1 96.38 225 GLY B N 1
ATOM 3905 C CA . GLY B 1 225 ? -5.715 -21.312 -21.031 1 96.38 225 GLY B CA 1
ATOM 3906 C C . GLY B 1 225 ? -6.258 -21.5 -19.625 1 96.38 225 GLY B C 1
ATOM 3907 O O . GLY B 1 225 ? -6.504 -20.516 -18.922 1 96.38 225 GLY B O 1
ATOM 3908 N N . HIS B 1 226 ? -6.625 -22.828 -19.297 1 95.31 226 HIS B N 1
ATOM 3909 C CA . HIS B 1 226 ? -7.25 -23.125 -18.016 1 95.31 226 HIS B CA 1
ATOM 3910 C C . HIS B 1 226 ? -6.594 -24.328 -17.344 1 95.31 226 HIS B C 1
ATOM 3912 O O . HIS B 1 226 ? -6.062 -25.203 -18.031 1 95.31 226 HIS B O 1
ATOM 3918 N N . THR B 1 227 ? -6.625 -24.203 -16.031 1 95 227 THR B N 1
ATOM 3919 C CA . THR B 1 227 ? -6.266 -25.375 -15.266 1 95 227 THR B CA 1
ATOM 3920 C C . THR B 1 227 ? -7.387 -26.406 -15.297 1 95 227 THR B C 1
ATOM 3922 O O . THR B 1 227 ? -8.461 -26.156 -15.844 1 95 227 THR B O 1
ATOM 3925 N N . GLU B 1 228 ? -7.105 -27.625 -14.75 1 91.44 228 GLU B N 1
ATOM 3926 C CA . GLU B 1 228 ? -8.094 -28.688 -14.727 1 91.44 228 GLU B CA 1
ATOM 3927 C C . GLU B 1 228 ? -9.359 -28.25 -13.992 1 91.44 228 GLU B C 1
ATOM 3929 O O . GLU B 1 228 ? -10.469 -28.625 -14.383 1 91.44 228 GLU B O 1
ATOM 3934 N N . ASP B 1 229 ? -9.188 -27.406 -13 1 88.94 229 ASP B N 1
ATOM 3935 C CA . ASP B 1 229 ? -10.336 -27 -12.188 1 88.94 229 ASP B CA 1
ATOM 3936 C C . ASP B 1 229 ? -10.922 -25.688 -12.672 1 88.94 229 ASP B C 1
ATOM 3938 O O . ASP B 1 229 ? -11.734 -25.062 -11.977 1 88.94 229 ASP B O 1
ATOM 3942 N N . GLY B 1 230 ? -10.438 -25.203 -13.789 1 90.94 230 GLY B N 1
ATOM 3943 C CA . GLY B 1 230 ? -11.141 -24.141 -14.477 1 90.94 230 GLY B CA 1
ATOM 3944 C C . GLY B 1 230 ? -10.539 -22.766 -14.227 1 90.94 230 GLY B C 1
ATOM 3945 O O . GLY B 1 230 ? -11.023 -21.766 -14.758 1 90.94 230 GLY B O 1
ATOM 3946 N N . ALA B 1 231 ? -9.492 -22.656 -13.461 1 95.06 231 ALA B N 1
ATOM 3947 C CA . ALA B 1 231 ? -8.836 -21.359 -13.258 1 95.06 231 ALA B CA 1
ATOM 3948 C C . ALA B 1 231 ? -8.133 -20.891 -14.531 1 95.06 231 ALA B C 1
ATOM 3950 O O . ALA B 1 231 ? -7.547 -21.703 -15.25 1 95.06 231 ALA B O 1
ATOM 3951 N N . ALA B 1 232 ? -8.219 -19.656 -14.789 1 97.06 232 ALA B N 1
ATOM 3952 C CA . ALA B 1 232 ? -7.57 -19.094 -15.969 1 97.06 232 ALA B CA 1
ATOM 3953 C C . ALA B 1 232 ? -6.074 -18.906 -15.734 1 97.06 232 ALA B C 1
ATOM 3955 O O . ALA B 1 232 ? -5.664 -18.469 -14.656 1 97.06 232 ALA B O 1
ATOM 3956 N N . VAL B 1 233 ? -5.273 -19.219 -16.719 1 98.06 233 VAL B N 1
ATOM 3957 C CA . VAL B 1 233 ? -3.824 -19.031 -16.672 1 98.06 233 VAL B CA 1
ATOM 3958 C C . VAL B 1 233 ? -3.418 -17.891 -17.609 1 98.06 233 VAL B C 1
ATOM 3960 O O . VAL B 1 233 ? -3.729 -17.922 -18.797 1 98.06 233 VAL B O 1
ATOM 3963 N N . PHE B 1 234 ? -2.697 -16.922 -17.062 1 98.56 234 PHE B N 1
ATOM 3964 C CA . PHE B 1 234 ? -2.289 -15.758 -17.844 1 98.56 234 PHE B CA 1
ATOM 3965 C C . PHE B 1 234 ? -0.77 -15.656 -17.922 1 98.56 234 PHE B C 1
ATOM 3967 O O . PHE B 1 234 ? -0.082 -15.891 -16.922 1 98.56 234 PHE B O 1
ATOM 3974 N N . ALA B 1 235 ? -0.235 -15.383 -19.094 1 98.69 235 ALA B N 1
ATOM 3975 C CA . ALA B 1 235 ? 1.134 -14.891 -19.234 1 98.69 235 ALA B CA 1
ATOM 3976 C C . ALA B 1 235 ? 1.182 -13.367 -19.141 1 98.69 235 ALA B C 1
ATOM 3978 O O . ALA B 1 235 ? 0.359 -12.68 -19.766 1 98.69 235 ALA B O 1
ATOM 3979 N N . ASN B 1 236 ? 2.107 -12.859 -18.406 1 98.81 236 ASN B N 1
ATOM 3980 C CA . ASN B 1 236 ? 2.234 -11.414 -18.203 1 98.81 236 ASN B CA 1
ATOM 3981 C C . ASN B 1 236 ? 3.633 -10.922 -18.562 1 98.81 236 ASN B C 1
ATOM 3983 O O . ASN B 1 236 ? 4.625 -11.586 -18.281 1 98.81 236 ASN B O 1
ATOM 3987 N N . ARG B 1 237 ? 3.715 -9.805 -19.188 1 98.88 237 ARG B N 1
ATOM 3988 C CA . ARG B 1 237 ? 4.93 -9.016 -19.359 1 98.88 237 ARG B CA 1
ATOM 3989 C C . ARG B 1 237 ? 4.707 -7.57 -18.922 1 98.88 237 ARG B C 1
ATOM 3991 O O . ARG B 1 237 ? 3.652 -6.988 -19.188 1 98.88 237 ARG B O 1
ATOM 3998 N N . ILE B 1 238 ? 5.598 -7.055 -18.172 1 98.94 238 ILE B N 1
ATOM 3999 C CA . ILE B 1 238 ? 5.609 -5.641 -17.812 1 98.94 238 ILE B CA 1
ATOM 4000 C C . ILE B 1 238 ? 6.832 -4.961 -18.422 1 98.94 238 ILE B C 1
ATOM 4002 O O . ILE B 1 238 ? 7.965 -5.391 -18.203 1 98.94 238 ILE B O 1
ATOM 4006 N N . LEU B 1 239 ? 6.594 -3.912 -19.141 1 98.94 239 LEU B N 1
ATOM 4007 C CA . LEU B 1 239 ? 7.645 -3.285 -19.938 1 98.94 239 LEU B CA 1
ATOM 4008 C C . LEU B 1 239 ? 7.707 -1.785 -19.672 1 98.94 239 LEU B C 1
ATOM 4010 O O . LEU B 1 239 ? 6.695 -1.169 -19.328 1 98.94 239 LEU B O 1
ATOM 4014 N N . VAL B 1 240 ? 8.828 -1.229 -19.812 1 98.81 240 VAL B N 1
ATOM 4015 C CA . VAL B 1 240 ? 9.094 0.196 -20 1 98.81 240 VAL B CA 1
ATOM 4016 C C . VAL B 1 240 ? 9.758 0.433 -21.344 1 98.81 240 VAL B C 1
ATOM 4018 O O . VAL B 1 240 ? 10.914 0.05 -21.562 1 98.81 240 VAL B O 1
ATOM 4021 N N . GLY B 1 241 ? 9.023 1.081 -22.266 1 98.06 241 GLY B N 1
ATOM 4022 C CA . GLY B 1 241 ? 9.484 1.03 -23.641 1 98.06 241 GLY B CA 1
ATOM 4023 C C . GLY B 1 241 ? 9.648 -0.384 -24.172 1 98.06 241 GLY B C 1
ATOM 4024 O O . GLY B 1 241 ? 8.719 -1.192 -24.078 1 98.06 241 GLY B O 1
ATOM 4025 N N . ASP B 1 242 ? 10.828 -0.71 -24.609 1 97.69 242 ASP B N 1
ATOM 4026 C CA . ASP B 1 242 ? 11.109 -2.045 -25.125 1 97.69 242 ASP B CA 1
ATOM 4027 C C . ASP B 1 242 ? 11.766 -2.922 -24.062 1 97.69 242 ASP B C 1
ATOM 4029 O O . ASP B 1 242 ? 11.969 -4.121 -24.281 1 97.69 242 ASP B O 1
ATOM 4033 N N . ARG B 1 243 ? 12.062 -2.385 -22.938 1 98.25 243 ARG B N 1
ATOM 4034 C CA . ARG B 1 243 ? 12.734 -3.113 -21.875 1 98.25 243 ARG B CA 1
ATOM 4035 C C . ARG B 1 243 ? 11.742 -3.965 -21.078 1 98.25 243 ARG B C 1
ATOM 4037 O O . ARG B 1 243 ? 10.797 -3.439 -20.5 1 98.25 243 ARG B O 1
ATOM 4044 N N . VAL B 1 244 ? 11.969 -5.254 -21.078 1 98.69 244 VAL B N 1
ATOM 4045 C CA . VAL B 1 244 ? 11.148 -6.152 -20.281 1 98.69 244 VAL B CA 1
ATOM 4046 C C . VAL B 1 244 ? 11.609 -6.113 -18.828 1 98.69 244 VAL B C 1
ATOM 4048 O O . VAL B 1 244 ? 12.742 -6.492 -18.516 1 98.69 244 VAL B O 1
ATOM 4051 N N . CYS B 1 245 ? 10.773 -5.695 -18 1 98.69 245 CYS B N 1
ATOM 4052 C CA . CYS B 1 245 ? 11.102 -5.555 -16.578 1 98.69 245 CYS B CA 1
ATOM 4053 C C . CYS B 1 245 ? 10.688 -6.793 -15.797 1 98.69 245 CYS B C 1
ATOM 4055 O O . CYS B 1 245 ? 11.422 -7.242 -14.914 1 98.69 245 CYS B O 1
ATOM 4057 N N . VAL B 1 246 ? 9.562 -7.328 -16.109 1 98.88 246 VAL B N 1
ATOM 4058 C CA . VAL B 1 246 ? 9.023 -8.477 -15.406 1 98.88 246 VAL B CA 1
ATOM 4059 C C . VAL B 1 246 ? 8.336 -9.422 -16.391 1 98.88 246 VAL B C 1
ATOM 4061 O O . VAL B 1 246 ? 7.664 -8.969 -17.312 1 98.88 246 VAL B O 1
ATOM 4064 N N . THR B 1 247 ? 8.492 -10.688 -16.219 1 98.88 247 THR B N 1
ATOM 4065 C CA . THR B 1 247 ? 7.699 -11.727 -16.875 1 98.88 247 THR B CA 1
ATOM 4066 C C . THR B 1 247 ? 7.117 -12.695 -15.852 1 98.88 247 THR B C 1
ATOM 4068 O O . THR B 1 247 ? 7.645 -12.828 -14.742 1 98.88 247 THR B O 1
ATOM 4071 N N . GLY B 1 248 ? 5.969 -13.258 -16.219 1 98.56 248 GLY B N 1
ATOM 4072 C CA . GLY B 1 248 ? 5.48 -14.25 -15.281 1 98.56 248 GLY B CA 1
ATOM 4073 C C . GLY B 1 248 ? 4.121 -14.812 -15.656 1 98.56 248 GLY B C 1
ATOM 4074 O O . GLY B 1 248 ? 3.619 -14.555 -16.75 1 98.56 248 GLY B O 1
ATOM 4075 N N . THR B 1 249 ? 3.66 -15.688 -14.781 1 98.81 249 THR B N 1
ATOM 4076 C CA . THR B 1 249 ? 2.365 -16.344 -14.898 1 98.81 249 THR B CA 1
ATOM 4077 C C . THR B 1 249 ? 1.492 -16.047 -13.688 1 98.81 249 THR B C 1
ATOM 4079 O O . THR B 1 249 ? 1.966 -16.078 -12.547 1 98.81 249 THR B O 1
ATOM 4082 N N . THR B 1 250 ? 0.321 -15.641 -13.945 1 98.75 250 THR B N 1
ATOM 4083 C CA . THR B 1 250 ? -0.68 -15.523 -12.898 1 98.75 250 THR B CA 1
ATOM 4084 C C . THR B 1 250 ? -1.862 -16.453 -13.164 1 98.75 250 THR B C 1
ATOM 4086 O O . THR B 1 250 ? -2.268 -16.625 -14.312 1 98.75 250 THR B O 1
ATOM 4089 N N . VAL B 1 251 ? -2.379 -17.047 -12.148 1 98.31 251 VAL B N 1
ATOM 4090 C CA . VAL B 1 251 ? -3.537 -17.938 -12.211 1 98.31 251 VAL B CA 1
ATOM 4091 C C . VAL B 1 251 ? -4.66 -17.391 -11.344 1 98.31 251 VAL B C 1
ATOM 4093 O O . VAL B 1 251 ? -4.461 -17.125 -10.148 1 98.31 251 VAL B O 1
ATOM 4096 N N . ARG B 1 252 ? -5.816 -17.156 -11.984 1 97.12 252 ARG B N 1
ATOM 4097 C CA . ARG B 1 252 ? -6.961 -16.531 -11.312 1 97.12 252 ARG B CA 1
ATOM 4098 C C . ARG B 1 252 ? -8.242 -17.312 -11.609 1 97.12 252 ARG B C 1
ATOM 4100 O O . ARG B 1 252 ? -8.398 -17.875 -12.695 1 97.12 252 ARG B O 1
ATOM 4107 N N . ARG B 1 253 ? -9.125 -17.25 -10.648 1 95.12 253 ARG B N 1
ATOM 4108 C CA . ARG B 1 253 ? -10.438 -17.875 -10.82 1 95.12 253 ARG B CA 1
ATOM 4109 C C . ARG B 1 253 ? -11.555 -16.875 -10.555 1 95.12 253 ARG B C 1
ATOM 4111 O O . ARG B 1 253 ? -11.477 -16.078 -9.625 1 95.12 253 ARG B O 1
ATOM 4118 N N . MET B 1 254 ? -12.539 -16.875 -11.398 1 93.5 254 MET B N 1
ATOM 4119 C CA . MET B 1 254 ? -13.766 -16.141 -11.125 1 93.5 254 MET B CA 1
ATOM 4120 C C . MET B 1 254 ? -14.641 -16.906 -10.133 1 93.5 254 MET B C 1
ATOM 4122 O O . MET B 1 254 ? -15.047 -18.031 -10.391 1 93.5 254 MET B O 1
ATOM 4126 N N . LEU B 1 255 ? -14.93 -16.328 -9.078 1 91.44 255 LEU B N 1
ATOM 4127 C CA . LEU B 1 255 ? -15.734 -17 -8.062 1 91.44 255 LEU B CA 1
ATOM 4128 C C . LEU B 1 255 ? -17.094 -17.422 -8.633 1 91.44 255 LEU B C 1
ATOM 4130 O O . LEU B 1 255 ? -17.703 -16.688 -9.398 1 91.44 255 LEU B O 1
ATOM 4134 N N . GLY B 1 256 ? -17.578 -18.516 -8.211 1 82.5 256 GLY B N 1
ATOM 4135 C CA . GLY B 1 256 ? -18.875 -19.016 -8.602 1 82.5 256 GLY B CA 1
ATOM 4136 C C . GLY B 1 256 ? -18.859 -19.781 -9.914 1 82.5 256 GLY B C 1
ATOM 4137 O O . GLY B 1 256 ? -19.844 -20.422 -10.289 1 82.5 256 GLY B O 1
ATOM 4138 N N . GLU B 1 257 ? -17.734 -19.656 -10.594 1 77.44 257 GLU B N 1
ATOM 4139 C CA . GLU B 1 257 ? -17.641 -20.375 -11.867 1 77.44 257 GLU B CA 1
ATOM 4140 C C . GLU B 1 257 ? -16.969 -21.719 -11.703 1 77.44 257 GLU B C 1
ATOM 4142 O O . GLU B 1 257 ? -16.047 -21.875 -10.906 1 77.44 257 GLU B O 1
ATOM 4147 N N . THR B 1 258 ? -17.578 -22.781 -12.289 1 66.19 258 THR B N 1
ATOM 4148 C CA . THR B 1 258 ? -17.016 -24.125 -12.227 1 66.19 258 THR B CA 1
ATOM 4149 C C . THR B 1 258 ? -16.406 -24.531 -13.57 1 66.19 258 THR B C 1
ATOM 4151 O O . THR B 1 258 ? -15.727 -25.547 -13.68 1 66.19 258 THR B O 1
ATOM 4154 N N . GLY B 1 259 ? -16.609 -23.781 -14.602 1 66.31 259 GLY B N 1
ATOM 4155 C CA . GLY B 1 259 ? -16.078 -24.094 -15.914 1 66.31 259 GLY B CA 1
ATOM 4156 C C . GLY B 1 259 ? -15.055 -23.094 -16.406 1 66.31 259 GLY B C 1
ATOM 4157 O O . GLY B 1 259 ? -14.484 -22.344 -15.609 1 66.31 259 GLY B O 1
ATOM 4158 N N . PRO B 1 260 ? -14.828 -23.266 -17.641 1 65.31 260 PRO B N 1
ATOM 4159 C CA . PRO B 1 260 ? -13.836 -22.344 -18.219 1 65.31 260 PRO B CA 1
ATOM 4160 C C . PRO B 1 260 ? -14.086 -20.891 -17.844 1 65.31 260 PRO B C 1
ATOM 4162 O O . PRO B 1 260 ? -15.219 -20.406 -17.922 1 65.31 260 PRO B O 1
ATOM 4165 N N . SER B 1 261 ? -12.977 -20.328 -17.484 1 80 261 SER B N 1
ATOM 4166 C CA . SER B 1 261 ? -13.094 -19.047 -16.797 1 80 261 SER B CA 1
ATOM 4167 C C . SER B 1 261 ? -13.414 -17.922 -17.766 1 80 261 SER B C 1
ATOM 4169 O O . SER B 1 261 ? -12.734 -17.75 -18.781 1 80 261 SER B O 1
ATOM 4171 N N . ARG B 1 262 ? -14.461 -17.297 -17.625 1 88.75 262 ARG B N 1
ATOM 4172 C CA . ARG B 1 262 ? -14.867 -16.078 -18.328 1 88.75 262 ARG B CA 1
ATOM 4173 C C . ARG B 1 262 ? -13.781 -15.016 -18.25 1 88.75 262 ARG B C 1
ATOM 4175 O O . ARG B 1 262 ? -13.766 -14.078 -19.047 1 88.75 262 ARG B O 1
ATOM 4182 N N . LEU B 1 263 ? -12.828 -15.234 -17.344 1 94.38 263 LEU B N 1
ATOM 4183 C CA . LEU B 1 263 ? -11.711 -14.305 -17.25 1 94.38 263 LEU B CA 1
ATOM 4184 C C . LEU B 1 263 ? -10.805 -14.398 -18.469 1 94.38 263 LEU B C 1
ATOM 4186 O O . LEU B 1 263 ? -10.32 -13.383 -18.969 1 94.38 263 LEU B O 1
ATOM 4190 N N . ALA B 1 264 ? -10.578 -15.641 -18.891 1 95.06 264 ALA B N 1
ATOM 4191 C CA . ALA B 1 264 ? -9.75 -15.82 -20.078 1 95.06 264 ALA B CA 1
ATOM 4192 C C . ALA B 1 264 ? -10.391 -15.164 -21.297 1 95.06 264 ALA B C 1
ATOM 4194 O O . ALA B 1 264 ? -9.703 -14.508 -22.094 1 95.06 264 ALA B O 1
ATOM 4195 N N . ASP B 1 265 ? -11.68 -15.312 -21.453 1 94 265 ASP B N 1
ATOM 4196 C CA . ASP B 1 265 ? -12.398 -14.695 -22.562 1 94 265 ASP B CA 1
ATOM 4197 C C . ASP B 1 265 ? -12.336 -13.172 -22.469 1 94 265 ASP B C 1
ATOM 4199 O O . ASP B 1 265 ? -12.219 -12.492 -23.5 1 94 265 ASP B O 1
ATOM 4203 N N . ALA B 1 266 ? -12.5 -12.688 -21.25 1 95.56 266 ALA B N 1
ATOM 4204 C CA . ALA B 1 266 ? -12.438 -11.242 -21.047 1 95.56 266 ALA B CA 1
ATOM 4205 C C . ALA B 1 266 ? -11.125 -10.672 -21.578 1 95.56 266 ALA B C 1
ATOM 4207 O O . ALA B 1 266 ? -11.109 -9.625 -22.234 1 95.56 266 ALA B O 1
ATOM 4208 N N . ILE B 1 267 ? -10.031 -11.344 -21.344 1 96.56 267 ILE B N 1
ATOM 4209 C CA . ILE B 1 267 ? -8.711 -10.906 -21.797 1 96.56 267 ILE B CA 1
ATOM 4210 C C . ILE B 1 267 ? -8.609 -11.07 -23.312 1 96.56 267 ILE B C 1
ATOM 4212 O O . ILE B 1 267 ? -8.125 -10.172 -24 1 96.56 267 ILE B O 1
ATOM 4216 N N . ARG B 1 268 ? -9.07 -12.141 -23.812 1 95.5 268 ARG B N 1
ATOM 4217 C CA . ARG B 1 268 ? -8.961 -12.445 -25.234 1 95.5 268 ARG B CA 1
ATOM 4218 C C . ARG B 1 268 ? -9.75 -11.445 -26.062 1 95.5 268 ARG B C 1
ATOM 4220 O O . ARG B 1 268 ? -9.352 -11.109 -27.188 1 95.5 268 ARG B O 1
ATOM 4227 N N . THR B 1 269 ? -10.766 -10.961 -25.484 1 92.75 269 THR B N 1
ATOM 4228 C CA . THR B 1 269 ? -11.648 -10.102 -26.266 1 92.75 269 THR B CA 1
ATOM 4229 C C . THR B 1 269 ? -11.406 -8.633 -25.938 1 92.75 269 THR B C 1
ATOM 4231 O O . THR B 1 269 ? -12.102 -7.754 -26.453 1 92.75 269 THR B O 1
ATOM 4234 N N . SER B 1 270 ? -10.508 -8.484 -24.984 1 89.5 270 SER B N 1
ATOM 4235 C CA . SER B 1 270 ? -10.227 -7.105 -24.594 1 89.5 270 SER B CA 1
ATOM 4236 C C . SER B 1 270 ? -9.531 -6.332 -25.703 1 89.5 270 SER B C 1
ATOM 4238 O O . SER B 1 270 ? -8.742 -6.902 -26.453 1 89.5 270 SER B O 1
ATOM 4240 N N . ARG B 1 271 ? -9.992 -5.066 -26.109 1 74.62 271 ARG B N 1
ATOM 4241 C CA . ARG B 1 271 ? -9.438 -4.203 -27.141 1 74.62 271 ARG B CA 1
ATOM 4242 C C . ARG B 1 271 ? -8.609 -3.074 -26.531 1 74.62 271 ARG B C 1
ATOM 4244 O O . ARG B 1 271 ? -8.891 -2.633 -25.422 1 74.62 271 ARG B O 1
#

Organism: NCBI:txid927083

InterPro domains:
  IPR029069 HotDog domain superfamily [SSF54637] (26-131)
  IPR029069 HotDog domain superfamily [SSF54637] (148-259)

Solvent-accessible surface area (backbone atoms only — not comparable to full-atom values): 27759 Å² total; per-residue (Å²): 122,38,73,50,77,48,66,72,57,69,74,35,17,27,59,78,44,35,56,38,63,32,46,53,44,45,49,51,52,45,53,52,48,51,44,35,33,75,51,73,47,38,68,56,52,32,59,74,68,47,38,45,72,44,69,40,31,40,30,35,20,46,66,41,78,52,48,70,75,45,64,31,42,36,36,38,39,32,62,40,74,44,88,55,29,34,36,33,35,39,39,42,32,28,41,98,91,40,60,28,34,27,32,39,36,34,32,34,26,21,36,77,87,68,40,80,37,73,54,54,68,72,60,55,67,47,55,61,69,45,83,72,65,89,87,60,72,75,45,57,74,80,61,79,64,40,77,50,71,89,71,72,58,26,78,40,73,50,65,38,51,67,84,51,24,13,54,87,54,23,54,43,73,37,53,55,48,42,52,53,51,40,44,51,31,52,26,25,40,76,63,74,43,63,51,78,47,55,41,69,41,25,36,34,42,36,51,70,44,83,54,39,62,68,37,54,36,38,37,36,36,32,46,44,29,22,28,84,77,16,30,18,31,29,42,38,39,33,24,48,82,89,45,65,21,33,41,35,39,42,30,37,32,52,67,95,60,76,48,76,31,65,59,33,52,18,30,63,67,40,129,123,38,73,50,76,47,66,71,56,69,74,36,17,27,59,76,44,35,56,38,63,32,47,54,42,46,49,52,52,47,52,52,49,50,42,36,33,76,52,72,46,37,67,57,53,32,59,74,69,46,38,44,73,45,72,39,30,40,28,35,22,46,67,42,79,52,49,70,76,44,63,29,42,35,37,37,39,30,62,39,74,43,87,55,26,35,36,32,36,38,38,43,31,27,39,97,91,40,60,28,35,26,33,38,37,34,32,34,25,20,36,78,86,68,41,80,37,73,52,54,69,73,60,55,68,48,55,60,69,47,82,72,66,89,86,59,72,76,45,59,74,80,60,79,65,42,76,50,73,90,72,72,58,26,76,39,73,49,65,40,51,68,83,50,24,12,53,87,55,24,56,43,71,38,54,56,48,43,52,54,50,39,44,50,31,53,26,25,40,76,63,72,42,64,50,82,44,53,39,69,41,24,38,35,42,38,52,72,44,84,55,40,60,67,39,56,37,38,37,34,37,32,46,45,27,22,28,85,76,16,30,19,33,31,41,38,38,33,24,48,83,89,45,65,22,31,41,34,40,43,30,37,31,51,67,94,60,74,46,79,32,66,61,32,53,19,29,62,66,41,129

Secondary structure (DSSP, 8-state):
-EEEEE---GGGB-TTSBB-HHHHHHHHHHHHHHHHHHTT--HHHHHHTTEEEEEEEEEEEE-SPPBTT--EEEEEEEEEEETTTEEEEEEEEEETTEEEEEEEEEEEEEETTS-B-PPPHHHHHHS-B----TT-PPP-PPPP-EEPPP-PPEEEEEEPPGGGB-TTSSB-HHHHHHHHHHHHHHHHHHTT--GGGEEEEEEEEEE-S---TT-EEEEEEEEEEE-TTS-EEEEEEEEETTEEEEEEEEEEEETT--SS-HHHHHHHT--/-EEEEE---GGGB-TTSBB-HHHHHHHHHHHHHHHHHHTT--HHHHHHTTEEEEEEEEEEEE-SPPBTT--EEEEEEEEEEETTTEEEEEEEEEETTEEEEEEEEEEEEEETTS-B-PPPHHHHHHS-B----TT-PPP-PPPP-EEPPP-PPEEEEEEPPGGGB-TTSSB-HHHHHHHHHHHHHHHHHHTT--GGGEEEEEEEEEE-S---TT-EEEEEEEEEEE-TTS-EEEEEEEEETTEEEEEEEEEEEETT--SS-HHHHHHHT--

Foldseek 3Di:
DDKDKDFQDPVQADPVQFGDQLSVVVVVVVRVQVLCVVLPHHPVVCVVVQKDKDWFKKKKFADDTDGHPFMKMKDKAWADDDPQFKTKMKMWIAGPVGTGMIMITIIGMAGNVRHGDHDDPSSVVSHDHDDDDPPDDHRDDFDFPDWDDDAFWQKDKDFAAQVQQDPNQFHDPSVVSVVVLVSLCVLCVVVVHHSSQKAWGMKMKGFDATHHGGFIKMKTKAFTHAGPQAWTKIWIFIDRVVHTGMTIITTIAGPPDRHHGVSNVSGRPRD/DDKDKDFQDPVQADPVQFGDQLSVVVVVVVRVQVLCVVLPHHPVVCVVVQKDKDWFKKKKFADDTDGHPFMKMKDKAWADDDPQFKTKMKMWIAGPVGTGMIMITIIGMAGNVRHGDHDDPSSVVSHDHDDDDPPDDHRDDFDFPDWDDDAFWQKDKDFAAQVQQDPNQFHDPSVVSVVVLVSLCVLQVVVVHHSSQKAWGMKMKGFDATHHGGFIKMKTKAFTHAGPQAWTKIWIFIDRVVRTGMTIITTIAGPPDRHHGVSNVSGRPRD